Protein AF-A0A935DRJ3-F1 (afdb_monomer_lite)

Structure (mmCIF, N/CA/C/O backbone):
data_AF-A0A935DRJ3-F1
#
_entry.id   AF-A0A935DRJ3-F1
#
loop_
_atom_site.group_PDB
_atom_site.id
_atom_site.type_symbol
_atom_site.label_atom_id
_atom_site.label_alt_id
_atom_site.label_comp_id
_atom_site.label_asym_id
_atom_site.label_entity_id
_atom_site.label_seq_id
_atom_site.pdbx_PDB_ins_code
_atom_site.Cartn_x
_atom_site.Cartn_y
_atom_site.Cartn_z
_atom_site.occupancy
_atom_site.B_iso_or_equiv
_atom_site.auth_seq_id
_atom_site.auth_comp_id
_atom_site.auth_asym_id
_atom_site.auth_atom_id
_atom_site.pdbx_PDB_model_num
ATOM 1 N N . MET A 1 1 ? -1.073 20.822 -14.641 1.00 34.34 1 MET A N 1
ATOM 2 C CA . MET A 1 1 ? -0.068 20.371 -15.641 1.00 34.34 1 MET A CA 1
ATOM 3 C C . MET A 1 1 ? 1.397 20.483 -15.181 1.00 34.34 1 MET A C 1
ATOM 5 O O . MET A 1 1 ? 2.177 19.633 -15.584 1.00 34.34 1 MET A O 1
ATOM 9 N N . ARG A 1 2 ? 1.797 21.452 -14.332 1.00 23.03 2 ARG A N 1
ATOM 10 C CA . ARG A 1 2 ? 3.208 21.644 -13.909 1.00 23.03 2 ARG A CA 1
ATOM 11 C C . ARG A 1 2 ? 3.779 20.501 -13.041 1.00 23.03 2 ARG A C 1
ATOM 13 O O . ARG A 1 2 ? 4.862 20.023 -13.338 1.00 23.03 2 ARG A O 1
ATOM 20 N N . ASN A 1 3 ? 3.020 19.976 -12.072 1.00 31.20 3 ASN A N 1
ATOM 21 C CA . ASN A 1 3 ? 3.490 18.888 -11.188 1.00 31.20 3 ASN A CA 1
ATOM 22 C C . ASN A 1 3 ? 3.588 17.514 -11.880 1.00 31.20 3 ASN A C 1
ATOM 24 O O . ASN A 1 3 ? 4.381 16.674 -11.476 1.00 31.20 3 ASN A O 1
ATOM 28 N N . ARG A 1 4 ? 2.814 17.295 -12.953 1.00 39.75 4 ARG A N 1
ATOM 29 C CA . ARG A 1 4 ? 2.777 16.025 -13.695 1.00 39.75 4 ARG A CA 1
ATOM 30 C C . ARG A 1 4 ? 4.027 15.799 -14.556 1.00 39.75 4 ARG A C 1
ATOM 32 O O . ARG A 1 4 ? 4.489 14.669 -14.654 1.00 39.75 4 ARG A O 1
ATOM 39 N N . ARG A 1 5 ? 4.588 16.875 -15.129 1.00 37.44 5 ARG A N 1
ATOM 40 C CA . ARG A 1 5 ? 5.874 16.834 -15.851 1.00 37.44 5 ARG A CA 1
ATOM 41 C C . ARG A 1 5 ? 7.032 16.530 -14.893 1.00 37.44 5 ARG A C 1
ATOM 43 O O . ARG A 1 5 ? 7.800 15.623 -15.156 1.00 37.44 5 ARG A O 1
ATOM 50 N N . VAL A 1 6 ? 7.045 17.151 -13.709 1.00 40.41 6 VAL A N 1
ATOM 51 C CA . VAL A 1 6 ? 8.116 16.975 -12.706 1.00 40.41 6 VAL A CA 1
ATOM 52 C C . VAL A 1 6 ? 8.242 15.537 -12.174 1.00 40.41 6 VAL A C 1
ATOM 54 O O . VAL A 1 6 ? 9.341 15.138 -11.808 1.00 40.41 6 VAL A O 1
ATOM 57 N N . VAL A 1 7 ? 7.156 14.753 -12.116 1.00 41.28 7 VAL A N 1
ATOM 58 C CA . VAL A 1 7 ? 7.210 13.330 -11.709 1.00 41.28 7 VAL A CA 1
ATOM 59 C C . VAL A 1 7 ? 7.599 12.429 -12.885 1.00 41.28 7 VAL A C 1
ATOM 61 O O . VAL A 1 7 ? 8.478 11.587 -12.728 1.00 41.28 7 VAL A O 1
ATOM 64 N N . GLN A 1 8 ? 7.032 12.653 -14.080 1.00 48.03 8 GLN A N 1
ATOM 65 C CA . GLN A 1 8 ? 7.421 11.910 -15.288 1.00 48.03 8 GLN A CA 1
ATOM 66 C C . GLN A 1 8 ? 8.896 12.108 -15.662 1.00 48.03 8 GLN A C 1
ATOM 68 O O . GLN A 1 8 ? 9.492 11.179 -16.198 1.00 48.03 8 GLN A O 1
ATOM 73 N N . ASP A 1 9 ? 9.485 13.261 -15.332 1.00 57.72 9 ASP A N 1
ATOM 74 C CA . ASP A 1 9 ? 10.900 13.570 -15.564 1.00 57.72 9 ASP A CA 1
ATOM 75 C C . ASP A 1 9 ? 11.857 12.772 -14.644 1.00 57.72 9 ASP A C 1
ATOM 77 O O . ASP A 1 9 ? 13.031 12.617 -14.974 1.00 57.72 9 ASP A O 1
ATOM 81 N N . ARG A 1 10 ? 11.392 12.212 -13.511 1.00 66.38 10 ARG A N 1
ATOM 82 C CA . ARG A 1 10 ? 12.265 11.556 -12.504 1.00 66.38 10 ARG A CA 1
ATOM 83 C C . ARG A 1 10 ? 12.671 10.126 -12.856 1.00 66.38 10 ARG A C 1
ATOM 85 O O . ARG A 1 10 ? 13.816 9.746 -12.614 1.00 66.38 10 ARG A O 1
ATOM 92 N N . PHE A 1 11 ? 11.755 9.355 -13.446 1.00 79.50 11 PHE A N 1
ATOM 93 C CA . PHE A 1 11 ? 11.984 7.960 -13.851 1.00 79.50 11 PHE A CA 1
ATOM 94 C C . PHE A 1 11 ? 12.363 7.799 -15.328 1.00 79.50 11 PHE A C 1
ATOM 96 O O . PHE A 1 11 ? 12.378 6.690 -15.861 1.00 79.50 11 PHE A O 1
ATOM 103 N N . VAL A 1 12 ? 12.727 8.899 -16.000 1.00 83.75 12 VAL A N 1
ATOM 104 C CA . VAL A 1 12 ? 13.172 8.870 -17.401 1.00 83.75 12 VAL A CA 1
ATOM 105 C C . VAL A 1 12 ? 14.380 7.956 -17.582 1.00 83.75 12 VAL A C 1
ATOM 107 O O . VAL A 1 12 ? 14.380 7.173 -18.527 1.00 83.75 12 VAL A O 1
ATOM 110 N N . ARG A 1 13 ? 15.349 7.977 -16.655 1.00 89.56 13 ARG A N 1
ATOM 111 C CA . ARG A 1 13 ? 16.533 7.109 -16.736 1.00 89.56 13 ARG A CA 1
ATOM 112 C C . ARG A 1 13 ? 16.168 5.625 -16.704 1.00 89.56 13 ARG A C 1
ATOM 114 O O . ARG A 1 13 ? 16.704 4.869 -17.504 1.00 89.56 13 ARG A O 1
ATOM 121 N N . LEU A 1 14 ? 15.229 5.219 -15.843 1.00 91.69 14 LEU A N 1
ATOM 122 C CA . LEU A 1 14 ? 14.725 3.840 -15.801 1.00 91.69 14 LEU A CA 1
ATOM 123 C C . LEU A 1 14 ? 14.106 3.448 -17.146 1.00 91.69 14 LEU A C 1
ATOM 125 O O . LEU A 1 14 ? 14.492 2.441 -17.733 1.00 91.69 14 LEU A O 1
ATOM 129 N N . ARG A 1 15 ? 13.222 4.298 -17.681 1.00 91.69 15 ARG A N 1
ATOM 130 C CA . ARG A 1 15 ? 12.599 4.078 -18.991 1.00 91.69 15 ARG A CA 1
ATOM 131 C C . ARG A 1 15 ? 13.630 3.962 -20.114 1.00 91.69 15 ARG A C 1
ATOM 133 O O . ARG A 1 15 ? 13.472 3.131 -20.999 1.00 91.69 15 ARG A O 1
ATOM 140 N N . GLU A 1 16 ? 14.640 4.827 -20.124 1.00 93.00 16 GLU A N 1
ATOM 141 C CA . GLU A 1 16 ? 15.707 4.813 -21.128 1.00 93.00 16 GLU A CA 1
ATOM 142 C C . GLU A 1 16 ? 16.536 3.538 -21.042 1.00 93.00 16 GLU A C 1
ATOM 144 O O . GLU A 1 16 ? 16.749 2.902 -22.067 1.00 93.00 16 GLU A O 1
ATOM 149 N N . VAL A 1 17 ? 16.949 3.126 -19.840 1.00 93.94 17 VAL A N 1
ATOM 150 C CA . VAL A 1 17 ? 17.709 1.884 -19.641 1.00 93.94 17 VAL A CA 1
ATOM 151 C C . VAL A 1 17 ? 16.908 0.673 -20.109 1.00 93.94 17 VAL A C 1
ATOM 153 O O . VAL A 1 17 ? 17.413 -0.115 -20.904 1.00 93.94 17 VAL A O 1
ATOM 156 N N . GLN A 1 18 ? 15.640 0.562 -19.704 1.00 95.06 18 GLN A N 1
ATOM 157 C CA . GLN A 1 18 ? 14.780 -0.540 -20.139 1.00 95.06 18 GLN A CA 1
ATOM 158 C C . GLN A 1 18 ? 14.591 -0.564 -21.659 1.00 95.06 18 GLN A C 1
ATOM 160 O O . GLN A 1 18 ? 14.646 -1.631 -22.267 1.00 95.06 18 GLN A O 1
ATOM 165 N N . LYS A 1 19 ? 14.428 0.606 -22.291 1.00 94.94 19 LYS A N 1
ATOM 166 C CA . LYS A 1 19 ? 14.331 0.717 -23.752 1.00 94.94 19 LYS A CA 1
ATOM 167 C C . LYS A 1 19 ? 15.618 0.325 -24.465 1.00 94.94 19 LYS A C 1
ATOM 169 O O . LYS A 1 19 ? 15.545 -0.455 -25.403 1.00 94.94 19 LYS A O 1
ATOM 174 N N . MET A 1 20 ? 16.770 0.829 -24.024 1.00 95.00 20 MET A N 1
ATOM 175 C CA . MET A 1 20 ? 18.063 0.507 -24.640 1.00 95.00 20 MET A CA 1
ATOM 176 C C . MET A 1 20 ? 18.346 -0.996 -24.586 1.00 95.00 20 MET A C 1
ATOM 178 O O . MET A 1 20 ? 18.829 -1.567 -25.557 1.00 95.00 20 MET A O 1
ATOM 182 N N . ILE A 1 21 ? 18.009 -1.648 -23.473 1.00 95.69 21 ILE A N 1
ATOM 183 C CA . ILE A 1 21 ? 18.173 -3.097 -23.314 1.00 95.69 21 ILE A CA 1
ATOM 184 C C . ILE A 1 21 ? 17.190 -3.860 -24.202 1.00 95.69 21 ILE A C 1
ATOM 186 O O . ILE A 1 21 ? 17.587 -4.808 -24.874 1.00 95.69 21 ILE A O 1
ATOM 190 N N . ALA A 1 22 ? 15.935 -3.415 -24.285 1.00 95.62 22 ALA A N 1
ATOM 191 C CA . ALA A 1 22 ? 14.957 -4.000 -25.200 1.00 95.62 22 ALA A CA 1
ATOM 192 C C . ALA A 1 22 ? 15.376 -3.862 -26.677 1.00 95.62 22 ALA A C 1
ATOM 194 O O . ALA A 1 22 ? 15.235 -4.805 -27.452 1.00 95.62 22 ALA A O 1
ATOM 195 N N . GLU A 1 23 ? 15.945 -2.717 -27.070 1.00 95.88 23 GLU A N 1
ATOM 196 C CA . GLU A 1 23 ? 16.496 -2.478 -28.414 1.00 95.88 23 GLU A CA 1
ATOM 197 C C . GLU A 1 23 ? 17.677 -3.407 -28.739 1.00 95.88 23 GLU A C 1
ATOM 199 O O . GLU A 1 23 ? 17.901 -3.736 -29.903 1.00 95.88 23 GLU A O 1
ATOM 204 N N . GLN A 1 24 ? 18.392 -3.881 -27.716 1.00 94.75 24 GLN A N 1
ATOM 205 C CA . GLN A 1 24 ? 19.467 -4.871 -27.826 1.00 94.75 24 GLN A CA 1
ATOM 206 C C . GLN A 1 24 ? 18.966 -6.326 -27.745 1.00 94.75 24 GLN A C 1
ATOM 208 O O . GLN A 1 24 ? 19.773 -7.254 -27.737 1.00 94.75 24 GLN A O 1
ATOM 213 N N . GLY A 1 25 ? 17.647 -6.547 -27.719 1.00 94.44 25 GLY A N 1
ATOM 214 C CA . GLY A 1 25 ? 17.030 -7.876 -27.683 1.00 94.44 25 GLY A CA 1
ATOM 215 C C . GLY A 1 25 ? 16.665 -8.381 -26.285 1.00 94.44 25 GLY A C 1
ATOM 216 O O . GLY A 1 25 ? 16.248 -9.531 -26.153 1.00 94.44 25 GLY A O 1
ATOM 217 N N . GLY A 1 26 ? 16.797 -7.546 -25.254 1.00 95.31 26 GLY A N 1
ATOM 218 C CA . GLY A 1 26 ? 16.349 -7.863 -23.903 1.00 95.31 26 GLY A CA 1
ATOM 219 C C . GLY A 1 26 ? 14.825 -7.974 -23.770 1.00 95.31 26 GLY A C 1
ATOM 220 O O . GLY A 1 26 ? 14.060 -7.390 -24.543 1.00 95.31 26 GLY A O 1
ATOM 221 N N . LEU A 1 27 ? 14.362 -8.722 -22.766 1.00 95.62 27 LEU A N 1
ATOM 222 C CA . LEU A 1 27 ? 12.941 -8.903 -22.488 1.00 95.62 27 LEU A CA 1
ATOM 223 C C . LEU A 1 27 ? 12.374 -7.677 -21.763 1.00 95.62 27 LEU A C 1
ATOM 225 O O . LEU A 1 27 ? 12.733 -7.399 -20.618 1.00 95.62 27 LEU A O 1
ATOM 229 N N . LEU A 1 28 ? 11.444 -6.986 -22.427 1.00 96.38 28 LEU A N 1
ATOM 230 C CA . LEU A 1 28 ? 10.630 -5.918 -21.852 1.00 96.38 28 LEU A CA 1
ATOM 231 C C . LEU A 1 28 ? 9.149 -6.149 -22.184 1.00 96.38 28 LEU A C 1
ATOM 233 O O . LEU A 1 28 ? 8.675 -5.849 -23.279 1.00 96.38 28 LEU A O 1
ATOM 237 N N . ASN A 1 29 ? 8.422 -6.699 -21.219 1.00 94.25 29 ASN A N 1
ATOM 238 C CA . ASN A 1 29 ? 6.969 -6.865 -21.213 1.00 94.25 29 ASN A CA 1
ATOM 239 C C . ASN A 1 29 ? 6.371 -6.306 -19.907 1.00 94.25 29 ASN A C 1
ATOM 241 O O . ASN A 1 29 ? 7.105 -5.801 -19.061 1.00 94.25 29 ASN A O 1
ATOM 245 N N . ASP A 1 30 ? 5.057 -6.428 -19.719 1.00 91.06 30 ASP A N 1
ATOM 246 C CA . ASP A 1 30 ? 4.358 -5.860 -18.557 1.00 91.06 30 ASP A CA 1
ATOM 247 C C . ASP A 1 30 ? 4.863 -6.368 -17.196 1.00 91.06 30 ASP A C 1
ATOM 249 O O . ASP A 1 30 ? 4.816 -5.614 -16.225 1.00 91.06 30 ASP A O 1
ATOM 253 N N . ASP A 1 31 ? 5.373 -7.602 -17.127 1.00 93.69 31 ASP A N 1
ATOM 254 C CA . ASP A 1 31 ? 5.875 -8.217 -15.889 1.00 93.69 31 ASP A CA 1
ATOM 255 C C . ASP A 1 31 ? 7.291 -7.747 -15.535 1.00 93.69 31 ASP A C 1
ATOM 257 O O . ASP A 1 31 ? 7.729 -7.876 -14.389 1.00 93.69 31 ASP A O 1
ATOM 261 N N . THR A 1 32 ? 8.004 -7.196 -16.518 1.00 96.38 32 THR A N 1
ATOM 262 C CA . THR A 1 32 ? 9.376 -6.679 -16.397 1.00 96.38 32 THR A CA 1
ATOM 263 C C . THR A 1 32 ? 9.458 -5.155 -16.571 1.00 96.38 32 THR A C 1
ATOM 265 O O . THR A 1 32 ? 10.517 -4.558 -16.409 1.00 96.38 32 THR A O 1
ATOM 268 N N . ASP A 1 33 ? 8.361 -4.473 -16.910 1.00 96.31 33 ASP A N 1
ATOM 269 C CA . ASP A 1 33 ? 8.358 -3.026 -17.138 1.00 96.31 33 ASP A CA 1
ATOM 270 C C . ASP A 1 33 ? 8.185 -2.258 -15.814 1.00 96.31 33 ASP A C 1
ATOM 272 O O . ASP A 1 33 ? 7.102 -1.791 -15.454 1.00 96.31 33 ASP A O 1
ATOM 276 N N . ALA A 1 34 ? 9.285 -2.131 -15.065 1.00 94.00 34 ALA A N 1
ATOM 277 C CA . ALA A 1 34 ? 9.334 -1.388 -13.807 1.00 94.00 34 ALA A CA 1
ATOM 278 C C . ALA A 1 34 ? 8.946 0.096 -13.947 1.00 94.00 34 ALA A C 1
ATOM 280 O O . ALA A 1 34 ? 8.339 0.650 -13.029 1.00 94.00 34 ALA A O 1
ATOM 281 N N . TYR A 1 35 ? 9.233 0.745 -15.083 1.00 92.00 35 TYR A N 1
ATOM 282 C CA . TYR A 1 35 ? 8.760 2.107 -15.345 1.00 92.00 35 TYR A CA 1
ATOM 283 C C . TYR A 1 35 ? 7.232 2.161 -15.449 1.00 92.00 35 TYR A C 1
ATOM 285 O O . TYR A 1 35 ? 6.596 3.044 -14.873 1.00 92.00 35 TYR A O 1
ATOM 293 N N . LEU A 1 36 ? 6.621 1.206 -16.153 1.00 90.69 36 LEU A N 1
ATOM 294 C CA . LEU A 1 36 ? 5.168 1.094 -16.243 1.00 90.69 36 LEU A CA 1
ATOM 295 C C . LEU A 1 36 ? 4.532 0.728 -14.895 1.00 90.69 36 LEU A C 1
ATOM 297 O O . LEU A 1 36 ? 3.417 1.173 -14.609 1.00 90.69 36 LEU A O 1
ATOM 301 N N . ALA A 1 37 ? 5.200 -0.074 -14.063 1.00 90.50 37 ALA A N 1
ATOM 302 C CA . ALA A 1 37 ? 4.771 -0.328 -12.688 1.00 90.50 37 ALA A CA 1
ATOM 303 C C . ALA A 1 37 ? 4.783 0.967 -11.854 1.00 90.50 37 ALA A C 1
ATOM 305 O O . ALA A 1 37 ? 3.762 1.315 -11.255 1.00 90.50 37 ALA A O 1
ATOM 306 N N . GLU A 1 38 ? 5.875 1.736 -11.904 1.00 86.44 38 GLU A N 1
ATOM 307 C CA . GLU A 1 38 ? 6.002 3.020 -11.203 1.00 86.44 38 GLU A CA 1
ATOM 308 C C . GLU A 1 38 ? 4.936 4.026 -11.656 1.00 86.44 38 GLU A C 1
ATOM 310 O O . GLU A 1 38 ? 4.189 4.532 -10.816 1.00 86.44 38 GLU A O 1
ATOM 315 N N . GLU A 1 39 ? 4.761 4.229 -12.970 1.00 83.25 39 GLU A N 1
ATOM 316 C CA . GLU A 1 39 ? 3.793 5.195 -13.513 1.00 83.25 39 GLU A CA 1
ATOM 317 C C . GLU A 1 39 ? 2.362 4.888 -13.038 1.00 83.25 39 GLU A C 1
ATOM 319 O O . GLU A 1 39 ? 1.533 5.796 -12.872 1.00 83.25 39 GLU A O 1
ATOM 324 N N . ARG A 1 40 ? 2.039 3.604 -12.837 1.00 85.06 40 ARG A N 1
ATOM 325 C CA . ARG A 1 40 ? 0.717 3.135 -12.397 1.00 85.06 40 ARG A CA 1
ATOM 326 C C . ARG A 1 40 ? 0.538 3.173 -10.885 1.00 85.06 40 ARG A C 1
ATOM 328 O O . ARG A 1 40 ? -0.588 3.443 -10.464 1.00 85.06 40 ARG A O 1
ATOM 335 N N . SER A 1 41 ? 1.604 2.984 -10.109 1.00 80.12 41 SER A N 1
ATOM 336 C CA . SER A 1 41 ? 1.571 2.846 -8.645 1.00 80.12 41 SER A CA 1
ATOM 337 C C . SER A 1 41 ? 0.708 3.908 -7.957 1.00 80.12 41 SER A C 1
ATOM 339 O O . SER A 1 41 ? -0.187 3.578 -7.197 1.00 80.12 41 SER A O 1
ATOM 341 N N . HIS A 1 42 ? 0.842 5.190 -8.307 1.00 76.00 42 HIS A N 1
ATOM 342 C CA . HIS A 1 42 ? 0.053 6.262 -7.678 1.00 76.00 42 HIS A CA 1
ATOM 343 C C . HIS A 1 42 ? -1.456 6.136 -7.888 1.00 76.00 42 HIS A C 1
ATOM 345 O O . HIS A 1 42 ? -2.241 6.474 -7.006 1.00 76.00 42 HIS A O 1
ATOM 351 N N . GLY A 1 43 ? -1.868 5.674 -9.071 1.00 74.00 43 GLY A N 1
ATOM 352 C CA . GLY A 1 43 ? -3.283 5.439 -9.346 1.00 74.00 43 GLY A CA 1
ATOM 353 C C . GLY A 1 43 ? -3.789 4.190 -8.633 1.00 74.00 43 GLY A C 1
ATOM 354 O O . GLY A 1 43 ? -4.927 4.185 -8.177 1.00 74.00 43 GLY A O 1
ATOM 355 N N . ARG A 1 44 ? -2.940 3.160 -8.511 1.00 82.06 44 ARG A N 1
ATOM 356 C CA . ARG A 1 44 ? -3.252 1.930 -7.775 1.00 82.06 44 ARG A CA 1
ATOM 357 C C . ARG A 1 44 ? -3.393 2.192 -6.277 1.00 82.06 44 ARG A C 1
ATOM 359 O O . ARG A 1 44 ? -4.399 1.796 -5.707 1.00 82.06 44 ARG A O 1
ATOM 366 N N . VAL A 1 45 ? -2.468 2.956 -5.685 1.00 77.50 45 VAL A N 1
ATOM 367 C CA . VAL A 1 45 ? -2.572 3.454 -4.303 1.00 77.50 45 VAL A CA 1
ATOM 368 C C . VAL A 1 45 ? -3.898 4.182 -4.116 1.00 77.50 45 VAL A C 1
ATOM 370 O O . VAL A 1 45 ? -4.672 3.813 -3.243 1.00 77.50 45 VAL A O 1
ATOM 373 N N . GLY A 1 46 ? -4.194 5.183 -4.955 1.00 74.00 46 GLY A N 1
ATOM 374 C CA . GLY A 1 46 ? -5.441 5.945 -4.842 1.00 74.00 46 GLY A CA 1
ATOM 375 C C . GLY A 1 46 ? -6.682 5.053 -4.910 1.00 74.00 46 GLY A C 1
ATOM 376 O O . GLY A 1 46 ? -7.578 5.185 -4.085 1.00 74.00 46 GLY A O 1
ATOM 377 N N . PHE A 1 47 ? -6.704 4.094 -5.838 1.00 80.38 47 PHE A N 1
ATOM 378 C CA . PHE A 1 47 ? -7.797 3.134 -5.947 1.00 80.38 47 PHE A CA 1
ATOM 379 C C . PHE A 1 47 ? -7.935 2.241 -4.707 1.00 80.38 47 PHE A C 1
ATOM 381 O O . PHE A 1 47 ? -9.037 2.128 -4.181 1.00 80.38 47 PHE A O 1
ATOM 388 N N . ALA A 1 48 ? -6.841 1.669 -4.203 1.00 82.06 48 ALA A N 1
ATOM 389 C CA . ALA A 1 48 ? -6.860 0.827 -3.008 1.00 82.06 48 ALA A CA 1
ATOM 390 C C . ALA A 1 48 ? -7.326 1.597 -1.758 1.00 82.06 48 ALA A C 1
ATOM 392 O O . ALA A 1 48 ? -8.039 1.045 -0.918 1.00 82.06 48 ALA A O 1
ATOM 393 N N . ILE A 1 49 ? -6.972 2.883 -1.647 1.00 77.25 49 ILE A N 1
ATOM 394 C CA . ILE A 1 49 ? -7.471 3.768 -0.586 1.00 77.25 49 ILE A CA 1
ATOM 395 C C . ILE A 1 49 ? -8.966 4.053 -0.746 1.00 77.25 49 ILE A C 1
ATOM 397 O O . ILE A 1 49 ? -9.698 4.023 0.242 1.00 77.25 49 ILE A O 1
ATOM 401 N N . ASP A 1 50 ? -9.444 4.312 -1.962 1.00 74.00 50 ASP A N 1
ATOM 402 C CA . ASP A 1 50 ? -10.875 4.511 -2.205 1.00 74.00 50 ASP A CA 1
ATOM 403 C C . ASP A 1 50 ? -11.677 3.248 -1.857 1.00 74.00 50 ASP A C 1
ATOM 405 O O . ASP A 1 50 ? -12.697 3.333 -1.176 1.00 74.00 50 ASP A O 1
ATOM 409 N N . GLU A 1 51 ? -11.197 2.067 -2.259 1.00 82.06 51 GLU A N 1
ATOM 410 C CA . GLU A 1 51 ? -11.829 0.793 -1.900 1.00 82.06 51 GLU A CA 1
ATOM 411 C C . GLU A 1 51 ? -11.838 0.571 -0.389 1.00 82.06 51 GLU A C 1
ATOM 413 O O . GLU A 1 51 ? -12.846 0.137 0.169 1.00 82.06 51 GLU A O 1
ATOM 418 N N . PHE A 1 52 ? -10.743 0.909 0.292 1.00 80.50 52 PHE A N 1
ATOM 419 C CA . PHE A 1 52 ? -10.673 0.854 1.745 1.00 80.50 52 PHE A CA 1
ATOM 420 C C . PHE A 1 52 ? -11.724 1.755 2.403 1.00 80.50 52 PHE A C 1
ATOM 422 O O . PHE A 1 52 ? -12.460 1.310 3.289 1.00 80.50 52 PHE A O 1
ATOM 429 N N . LYS A 1 53 ? -11.854 2.998 1.929 1.00 74.81 53 LYS A N 1
ATOM 430 C CA . LYS A 1 53 ? -12.869 3.938 2.417 1.00 74.81 53 LYS A CA 1
ATOM 431 C C . LYS A 1 53 ? -14.280 3.401 2.202 1.00 74.81 53 LYS A C 1
ATOM 433 O O . LYS A 1 53 ? -15.101 3.439 3.117 1.00 74.81 53 LYS A O 1
ATOM 438 N N . ASP A 1 54 ? -14.546 2.890 1.007 1.00 74.75 54 ASP A N 1
ATOM 439 C CA . ASP A 1 54 ? -15.866 2.429 0.597 1.00 74.75 54 ASP A CA 1
ATOM 440 C C . ASP A 1 54 ? -16.306 1.157 1.325 1.00 74.75 54 ASP A C 1
ATOM 442 O O . ASP A 1 54 ? -17.482 1.026 1.676 1.00 74.75 54 ASP A O 1
ATOM 446 N N . LYS A 1 55 ? -15.368 0.227 1.526 1.00 82.69 55 LYS A N 1
ATOM 447 C CA . LYS A 1 55 ? -15.613 -1.091 2.115 1.00 82.69 55 LYS A CA 1
ATOM 448 C C . LYS A 1 55 ? -15.615 -1.064 3.639 1.00 82.69 55 LYS A C 1
ATOM 450 O O . LYS A 1 55 ? -16.414 -1.774 4.241 1.00 82.69 55 LYS A O 1
ATOM 455 N N . TRP A 1 56 ? -14.728 -0.282 4.250 1.00 81.19 56 TRP A N 1
ATOM 456 C CA . TRP A 1 56 ? -14.500 -0.322 5.694 1.00 81.19 56 TRP A CA 1
ATOM 457 C C . TRP A 1 56 ? -14.926 0.968 6.380 1.00 81.19 56 TRP A C 1
ATOM 459 O O . TRP A 1 56 ? -15.764 0.931 7.277 1.00 81.19 56 TRP A O 1
ATOM 469 N N . MET A 1 57 ? -14.402 2.116 5.940 1.00 74.81 57 MET A N 1
ATOM 470 C CA . MET A 1 57 ? -14.577 3.365 6.687 1.00 74.81 57 MET A CA 1
ATOM 471 C C . MET A 1 57 ? -16.005 3.889 6.657 1.00 74.81 57 MET A C 1
ATOM 473 O O . MET A 1 57 ? -16.554 4.175 7.715 1.00 74.81 57 MET A O 1
ATOM 477 N N . ARG A 1 58 ? -16.624 4.000 5.476 1.00 74.50 58 ARG A N 1
ATOM 478 C CA . ARG A 1 58 ? -17.987 4.534 5.360 1.00 74.50 58 ARG A CA 1
ATOM 479 C C . ARG A 1 58 ? -18.996 3.691 6.156 1.00 74.50 58 ARG A C 1
ATOM 481 O O . ARG A 1 58 ? -19.670 4.279 7.003 1.00 74.50 58 ARG A O 1
ATOM 488 N N . PRO A 1 59 ? -19.068 2.352 5.994 1.00 78.88 59 PRO A N 1
ATOM 489 C CA . PRO A 1 59 ? -19.968 1.525 6.800 1.00 78.88 59 PRO A CA 1
ATOM 490 C C . PRO A 1 59 ? -19.696 1.632 8.304 1.00 78.88 59 PRO A C 1
ATOM 492 O O . PRO A 1 59 ? -20.638 1.740 9.087 1.00 78.88 59 PRO A O 1
ATOM 495 N N . PHE A 1 60 ? -18.421 1.659 8.708 1.00 78.25 60 PHE A N 1
ATOM 496 C CA . PHE A 1 60 ? -18.028 1.832 10.105 1.00 78.25 60 PHE A CA 1
ATOM 497 C C . PHE A 1 60 ? -18.531 3.165 10.676 1.00 78.25 60 PHE A C 1
ATOM 499 O O . PHE A 1 60 ? -19.181 3.183 11.721 1.00 78.25 60 PHE A O 1
ATOM 506 N N . THR A 1 61 ? -18.305 4.280 9.970 1.00 71.00 61 THR A N 1
ATOM 507 C CA . THR A 1 61 ? -18.752 5.611 10.412 1.00 71.00 61 THR A CA 1
ATOM 508 C C . THR A 1 61 ? -20.269 5.757 10.421 1.00 71.00 61 THR A C 1
ATOM 510 O O . THR A 1 61 ? -20.823 6.345 11.347 1.00 71.00 61 THR A O 1
ATOM 513 N N . GLU A 1 62 ? -20.962 5.198 9.424 1.00 75.00 62 GLU A N 1
ATOM 514 C CA . GLU A 1 62 ? -22.426 5.210 9.357 1.00 75.00 62 GLU A CA 1
ATOM 515 C C . GLU A 1 62 ? -23.029 4.416 10.517 1.00 75.00 62 GLU A C 1
ATOM 517 O O . GLU A 1 62 ? -23.973 4.876 11.163 1.00 75.00 62 GLU A O 1
ATOM 522 N N . LYS A 1 63 ? -22.450 3.249 10.822 1.00 77.44 63 LYS A N 1
ATOM 523 C CA . LYS A 1 63 ? -22.841 2.423 11.963 1.00 77.44 63 LYS A CA 1
ATOM 524 C C . LYS A 1 63 ? -22.602 3.158 13.277 1.00 77.44 63 LYS A C 1
ATOM 526 O O . LYS A 1 63 ? -23.556 3.294 14.035 1.00 77.44 63 LYS A O 1
ATOM 531 N N . ALA A 1 64 ? -21.397 3.687 13.511 1.00 71.94 64 ALA A N 1
ATOM 532 C CA . ALA A 1 64 ? -21.043 4.423 14.730 1.00 71.94 64 ALA A CA 1
ATOM 533 C C . ALA A 1 64 ? -21.976 5.618 14.982 1.00 71.94 64 ALA A C 1
ATOM 535 O O . ALA A 1 64 ? -22.517 5.761 16.079 1.00 71.94 64 ALA A O 1
ATOM 536 N N . ALA A 1 65 ? -22.246 6.418 13.944 1.00 70.50 65 ALA A N 1
ATOM 537 C CA . ALA A 1 65 ? -23.168 7.547 14.029 1.00 70.50 65 ALA A CA 1
ATOM 538 C C . ALA A 1 65 ? -24.611 7.107 14.316 1.00 70.50 65 ALA A C 1
ATOM 540 O O . ALA A 1 65 ? -25.296 7.727 15.127 1.00 70.50 65 ALA A O 1
ATOM 541 N N . LYS A 1 66 ? -25.076 6.022 13.684 1.00 73.06 66 LYS A N 1
ATOM 542 C CA . LYS A 1 66 ? -26.428 5.485 13.893 1.00 73.06 66 LYS A CA 1
ATOM 543 C C . LYS A 1 66 ? -26.645 4.989 15.323 1.00 73.06 66 LYS A C 1
ATOM 545 O O . LYS A 1 66 ? -27.741 5.161 15.851 1.00 73.06 66 LYS A O 1
ATOM 550 N N . VAL A 1 67 ? -25.637 4.358 15.926 1.00 74.62 67 VAL A N 1
ATOM 551 C CA . VAL A 1 67 ? -25.727 3.821 17.296 1.00 74.62 67 VAL A CA 1
ATOM 552 C C . VAL A 1 67 ? -25.361 4.850 18.371 1.00 74.62 67 VAL A C 1
ATOM 554 O O . VAL A 1 67 ? -25.568 4.592 19.553 1.00 74.62 67 VAL A O 1
ATOM 557 N N . GLY A 1 68 ? -24.839 6.016 17.975 1.00 69.06 68 GLY A N 1
ATOM 558 C CA . GLY A 1 68 ? -24.469 7.100 18.887 1.00 69.06 68 GLY A CA 1
ATOM 559 C C . GLY A 1 68 ? -23.271 6.778 19.783 1.00 69.06 68 GLY A C 1
ATOM 560 O O . GLY A 1 68 ? -23.205 7.286 20.898 1.00 69.06 68 GLY A O 1
ATOM 561 N N . VAL A 1 69 ? -22.357 5.915 19.328 1.00 65.94 69 VAL A N 1
ATOM 562 C CA . VAL A 1 69 ? -21.147 5.545 20.080 1.00 65.94 69 VAL A CA 1
ATOM 563 C C . VAL A 1 69 ? -20.053 6.579 19.830 1.00 65.94 69 VAL A C 1
ATOM 565 O O . VAL A 1 69 ? -19.720 6.867 18.679 1.00 65.94 69 VAL A O 1
ATOM 568 N N . ASP A 1 70 ? -19.482 7.108 20.911 1.00 71.06 70 ASP A N 1
ATOM 569 C CA . ASP A 1 70 ? -18.323 7.993 20.851 1.00 71.06 70 ASP A CA 1
ATOM 570 C C . ASP A 1 70 ? -17.061 7.197 20.455 1.00 71.06 70 ASP A C 1
ATOM 572 O O . ASP A 1 70 ? -16.814 6.081 20.925 1.00 71.06 70 ASP A O 1
ATOM 576 N N . LEU A 1 71 ? -16.259 7.755 19.551 1.00 69.38 71 LEU A N 1
ATOM 577 C CA . LEU A 1 71 ? -15.067 7.103 19.007 1.00 69.38 71 LEU A CA 1
ATOM 578 C C . LEU A 1 71 ? -13.930 6.999 20.028 1.00 69.38 71 LEU A C 1
ATOM 580 O O . LEU A 1 71 ? -13.141 6.050 19.965 1.00 69.38 71 LEU A O 1
ATOM 584 N N . ASP A 1 72 ? -13.865 7.920 20.988 1.00 70.12 72 ASP A N 1
ATOM 585 C CA . ASP A 1 72 ? -12.933 7.850 22.109 1.00 70.12 72 ASP A CA 1
ATOM 586 C C . ASP A 1 72 ? -13.351 6.734 23.073 1.00 70.12 72 ASP A C 1
ATOM 588 O O . ASP A 1 72 ? -12.503 5.985 23.568 1.00 70.12 72 ASP A O 1
ATOM 592 N N . GLU A 1 73 ? -14.659 6.541 23.284 1.00 71.62 73 GLU A N 1
ATOM 593 C CA . GLU A 1 73 ? -15.178 5.414 24.067 1.00 71.62 73 GLU A CA 1
ATOM 594 C C . GLU A 1 73 ? -14.891 4.069 23.385 1.00 71.62 73 GLU A C 1
ATOM 596 O O . GLU A 1 73 ? -14.410 3.134 24.035 1.00 71.62 73 GLU A O 1
ATOM 601 N N . LEU A 1 74 ? -15.099 3.975 22.069 1.00 79.94 74 LEU A N 1
ATOM 602 C CA . LEU A 1 74 ? -14.740 2.787 21.295 1.00 79.94 74 LEU A CA 1
ATOM 603 C C . LEU A 1 74 ? -13.229 2.511 21.340 1.00 79.94 74 LEU A C 1
ATOM 605 O O . LEU A 1 74 ? -12.817 1.366 21.542 1.00 79.94 74 LEU A O 1
ATOM 609 N N . SER A 1 75 ? -12.401 3.549 21.199 1.00 80.25 75 SER A N 1
ATOM 610 C CA . SER A 1 75 ? -10.941 3.442 21.302 1.00 80.25 75 SER A CA 1
ATOM 611 C C . SER A 1 75 ? -10.508 2.939 22.678 1.00 80.25 75 SER A C 1
ATOM 613 O O . SER A 1 75 ? -9.638 2.071 22.778 1.00 80.25 75 SER A O 1
ATOM 615 N N . LEU A 1 76 ? -11.139 3.432 23.747 1.00 82.69 76 LEU A N 1
ATOM 616 C CA . LEU A 1 76 ? -10.877 2.989 25.114 1.00 82.69 76 LEU A CA 1
ATOM 617 C C . LEU A 1 76 ? -11.249 1.514 25.316 1.00 82.69 76 LEU A C 1
ATOM 619 O O . LEU A 1 76 ? -10.471 0.766 25.914 1.00 82.69 76 LEU A O 1
ATOM 623 N N . TYR A 1 77 ? -12.405 1.087 24.800 1.00 89.19 77 TYR A N 1
ATOM 624 C CA . TYR A 1 77 ? -12.828 -0.313 24.849 1.00 89.19 77 TYR A CA 1
ATOM 625 C C . TYR A 1 77 ? -11.856 -1.225 24.086 1.00 89.19 77 TYR A C 1
ATOM 627 O O . TYR A 1 77 ? -11.393 -2.227 24.633 1.00 89.19 77 TYR A O 1
ATOM 635 N N . ALA A 1 78 ? -11.489 -0.852 22.858 1.00 91.25 78 ALA A N 1
ATOM 636 C CA . ALA A 1 78 ? -10.578 -1.623 22.017 1.00 91.25 78 ALA A CA 1
ATOM 637 C C . ALA A 1 78 ? -9.171 -1.737 22.623 1.00 91.25 78 ALA A C 1
ATOM 639 O O . ALA A 1 78 ? -8.569 -2.812 22.634 1.00 91.25 78 ALA A O 1
ATOM 640 N N . TYR A 1 79 ? -8.662 -0.651 23.211 1.00 89.88 79 TYR A N 1
ATOM 641 C CA . TYR A 1 79 ? -7.419 -0.693 23.976 1.00 89.88 79 TYR A CA 1
ATOM 642 C C . TYR A 1 79 ? -7.551 -1.677 25.145 1.00 89.88 79 TYR A C 1
ATOM 644 O O . TYR A 1 79 ? -6.734 -2.590 25.268 1.00 89.88 79 TYR A O 1
ATOM 652 N N . ALA A 1 80 ? -8.587 -1.556 25.977 1.00 91.56 80 ALA A N 1
ATOM 653 C CA . ALA A 1 80 ? -8.765 -2.447 27.120 1.00 91.56 80 ALA A CA 1
ATOM 654 C C . ALA A 1 80 ? -8.805 -3.931 26.709 1.00 91.56 80 ALA A C 1
ATOM 656 O O . ALA A 1 80 ? -8.173 -4.759 27.368 1.00 91.56 80 ALA A O 1
ATOM 657 N N . LYS A 1 81 ? -9.453 -4.262 25.583 1.00 97.31 81 LYS A N 1
ATOM 658 C CA . LYS A 1 81 ? -9.486 -5.624 25.024 1.00 97.31 81 LYS A CA 1
ATOM 659 C C . LYS A 1 81 ? -8.097 -6.164 24.667 1.00 97.31 81 LYS A C 1
ATOM 661 O O . LYS A 1 81 ? -7.806 -7.309 25.001 1.00 97.31 81 LYS A O 1
ATOM 666 N N . HIS A 1 82 ? -7.222 -5.340 24.091 1.00 96.88 82 HIS A N 1
ATOM 667 C CA . HIS A 1 82 ? -5.843 -5.731 23.770 1.00 96.88 82 HIS A CA 1
ATOM 668 C C . HIS A 1 82 ? -4.882 -5.684 24.980 1.00 96.88 82 HIS A C 1
ATOM 670 O O . HIS A 1 82 ? -3.834 -6.338 24.999 1.00 96.88 82 HIS A O 1
ATOM 676 N N . ALA A 1 83 ? -5.185 -4.875 26.000 1.00 95.38 83 ALA A N 1
ATOM 677 C CA . ALA A 1 83 ? -4.237 -4.526 27.057 1.00 95.38 83 ALA A CA 1
ATOM 678 C C . ALA A 1 83 ? -3.739 -5.739 27.856 1.00 95.38 83 ALA A C 1
ATOM 680 O O . ALA A 1 83 ? -2.538 -5.843 28.112 1.00 95.38 83 ALA A O 1
ATOM 681 N N . GLU A 1 84 ? -4.627 -6.665 28.227 1.00 97.06 84 GLU A N 1
ATOM 682 C CA . GLU A 1 84 ? -4.277 -7.828 29.052 1.00 97.06 84 GLU A CA 1
ATOM 683 C C . GLU A 1 84 ? -3.350 -8.810 28.319 1.00 97.06 84 GLU A C 1
ATOM 685 O O . GLU A 1 84 ? -2.309 -9.207 28.848 1.00 97.06 84 GLU A O 1
ATOM 690 N N . GLU A 1 85 ? -3.668 -9.185 27.078 1.00 96.75 85 GLU A N 1
ATOM 691 C CA . GLU A 1 85 ? -2.794 -10.055 26.279 1.00 96.75 85 GLU A CA 1
ATOM 692 C C . GLU A 1 85 ? -1.438 -9.404 25.998 1.00 96.75 85 GLU A C 1
ATOM 694 O O . GLU A 1 85 ? -0.395 -10.063 26.076 1.00 96.75 85 GLU A O 1
ATOM 699 N N . ARG A 1 86 ? -1.425 -8.084 25.787 1.00 96.44 86 ARG A N 1
ATOM 700 C CA . ARG A 1 86 ? -0.191 -7.326 25.635 1.00 96.44 86 ARG A CA 1
ATOM 701 C C . ARG A 1 86 ? 0.623 -7.297 26.927 1.00 96.44 86 ARG A C 1
ATOM 703 O O . ARG A 1 86 ? 1.839 -7.466 26.868 1.00 96.44 86 ARG A O 1
ATOM 710 N N . ASN A 1 87 ? -0.012 -7.121 28.085 1.00 97.38 87 ASN A N 1
ATOM 711 C CA . ASN A 1 87 ? 0.655 -7.167 29.388 1.00 97.38 87 ASN A CA 1
ATOM 712 C C . ASN A 1 87 ? 1.308 -8.532 29.625 1.00 97.38 87 ASN A C 1
ATOM 714 O O . ASN A 1 87 ? 2.488 -8.576 29.968 1.00 97.38 87 ASN A O 1
ATOM 718 N N . ARG A 1 88 ? 0.583 -9.629 29.358 1.00 97.00 88 ARG A N 1
ATOM 719 C CA . ARG A 1 88 ? 1.108 -11.001 29.469 1.00 97.00 88 ARG A CA 1
ATOM 720 C C . ARG A 1 88 ? 2.335 -11.216 28.584 1.00 97.00 88 ARG A C 1
ATOM 722 O O . ARG A 1 88 ? 3.351 -11.720 29.061 1.00 97.00 88 ARG A O 1
ATOM 729 N N . HIS A 1 89 ? 2.275 -10.783 27.322 1.00 95.62 89 HIS A N 1
ATOM 730 C CA . HIS A 1 89 ? 3.422 -10.881 26.421 1.00 95.62 89 HIS A CA 1
ATOM 731 C C . HIS A 1 89 ? 4.626 -10.083 26.940 1.00 95.62 89 HIS A C 1
ATOM 733 O O . HIS A 1 89 ? 5.726 -10.625 27.032 1.00 95.62 89 HIS A O 1
ATOM 739 N N . ILE A 1 90 ? 4.434 -8.818 27.329 1.00 96.44 90 ILE A N 1
ATOM 740 C CA . ILE A 1 90 ? 5.535 -7.976 27.817 1.00 96.44 90 ILE A CA 1
ATOM 741 C C . ILE A 1 90 ? 6.154 -8.533 29.101 1.00 96.44 90 ILE A C 1
ATOM 743 O O . ILE A 1 90 ? 7.379 -8.581 29.193 1.00 96.44 90 ILE A O 1
ATOM 747 N N . ALA A 1 91 ? 5.345 -9.014 30.045 1.00 97.19 91 ALA A N 1
ATOM 748 C CA . ALA A 1 91 ? 5.840 -9.630 31.272 1.00 97.19 91 ALA A CA 1
ATOM 749 C C . ALA A 1 91 ? 6.745 -10.843 30.987 1.00 97.19 91 ALA A C 1
ATOM 751 O O . ALA A 1 91 ? 7.747 -11.034 31.673 1.00 97.19 91 ALA A O 1
ATOM 752 N N . SER A 1 92 ? 6.446 -11.619 29.934 1.00 96.25 92 SER A N 1
ATOM 753 C CA . SER A 1 92 ? 7.254 -12.786 29.540 1.00 96.25 92 SER A CA 1
ATOM 754 C C . SER A 1 92 ? 8.645 -12.438 28.992 1.00 96.25 92 SER A C 1
ATOM 756 O O . SER A 1 92 ? 9.550 -13.266 29.051 1.00 96.25 92 SER A O 1
ATOM 758 N N . ILE A 1 93 ? 8.838 -11.219 28.475 1.00 95.06 93 ILE A N 1
ATOM 759 C CA . ILE A 1 93 ? 10.100 -10.783 27.851 1.00 95.06 93 ILE A CA 1
ATOM 760 C C . ILE A 1 93 ? 10.817 -9.682 28.643 1.00 95.06 93 ILE A C 1
ATOM 762 O O . ILE A 1 93 ? 11.970 -9.371 28.350 1.00 95.06 93 ILE A O 1
ATOM 766 N N . ASN A 1 94 ? 10.143 -9.065 29.617 1.00 93.44 94 ASN A N 1
ATOM 767 C CA . ASN A 1 94 ? 10.656 -7.949 30.401 1.00 93.44 94 ASN A CA 1
ATOM 768 C C . ASN A 1 94 ? 10.217 -8.062 31.876 1.00 93.44 94 ASN A C 1
ATOM 770 O O . ASN A 1 94 ? 9.157 -7.550 32.248 1.00 93.44 94 ASN A O 1
ATOM 774 N N . PRO A 1 95 ? 11.063 -8.645 32.748 1.00 92.19 95 PRO A N 1
ATOM 775 C CA . PRO A 1 95 ? 10.772 -8.780 34.177 1.00 92.19 95 PRO A CA 1
ATOM 776 C C . PRO A 1 95 ? 10.542 -7.448 34.915 1.00 92.19 95 PRO A C 1
ATOM 778 O O . PRO A 1 95 ? 9.930 -7.433 35.979 1.00 92.19 95 PRO A O 1
ATOM 781 N N . GLY A 1 96 ? 11.005 -6.315 34.365 1.00 93.25 96 GLY A N 1
ATOM 782 C CA . GLY A 1 96 ? 10.792 -4.976 34.933 1.00 93.25 96 GLY A CA 1
ATOM 783 C C . GLY A 1 96 ? 9.393 -4.392 34.685 1.00 93.25 96 GLY A C 1
ATOM 784 O O . GLY A 1 96 ? 9.069 -3.316 35.201 1.00 93.25 96 GLY A O 1
ATOM 785 N N . LEU A 1 97 ? 8.567 -5.078 33.889 1.00 92.94 97 LEU A N 1
ATOM 786 C CA . LEU A 1 97 ? 7.170 -4.749 33.607 1.00 92.94 97 LEU A CA 1
ATOM 787 C C . LEU A 1 97 ? 6.290 -6.002 33.787 1.00 92.94 97 LEU A C 1
ATOM 789 O O . LEU A 1 97 ? 5.737 -6.499 32.807 1.00 92.94 97 LEU A O 1
ATOM 793 N N . PRO A 1 98 ? 6.126 -6.506 35.027 1.00 94.56 98 PRO A N 1
ATOM 794 C CA . PRO A 1 98 ? 5.333 -7.711 35.289 1.00 94.56 98 PRO A CA 1
ATOM 795 C C . PRO A 1 98 ? 3.835 -7.523 34.996 1.00 94.56 98 PRO A C 1
ATOM 797 O O . PRO A 1 98 ? 3.121 -8.496 34.792 1.00 94.56 98 PRO A O 1
ATOM 800 N N . ASP A 1 99 ? 3.360 -6.274 34.964 1.00 96.75 99 ASP A N 1
ATOM 801 C CA . ASP A 1 99 ? 2.029 -5.897 34.490 1.00 96.75 99 ASP A CA 1
ATOM 802 C C . ASP A 1 99 ? 2.033 -4.438 34.003 1.00 96.75 99 ASP A C 1
ATOM 804 O O . ASP A 1 99 ? 2.856 -3.620 34.437 1.00 96.75 99 ASP A O 1
ATOM 808 N N . GLY A 1 100 ? 1.075 -4.075 33.152 1.00 92.56 100 GLY A N 1
ATOM 809 C CA . GLY A 1 100 ? 0.938 -2.732 32.588 1.00 92.56 100 GLY A CA 1
ATOM 810 C C . GLY A 1 100 ? 1.901 -2.431 31.443 1.00 92.56 100 GLY A C 1
ATOM 811 O O . GLY A 1 100 ? 2.079 -1.268 31.097 1.00 92.56 100 GLY A O 1
ATOM 812 N N . GLY A 1 101 ? 2.525 -3.453 30.850 1.00 93.31 101 GLY A N 1
ATOM 813 C CA . GLY A 1 101 ? 3.402 -3.315 29.685 1.00 93.31 101 GLY A CA 1
ATOM 814 C C . GLY A 1 101 ? 2.713 -2.764 28.429 1.00 93.31 101 GLY A C 1
ATOM 815 O O . GLY A 1 101 ? 3.389 -2.327 27.500 1.00 93.31 101 GLY A O 1
ATOM 816 N N . SER A 1 102 ? 1.383 -2.749 28.395 1.00 92.12 102 SER A N 1
ATOM 817 C CA . SER A 1 102 ? 0.573 -2.091 27.372 1.00 92.12 102 SER A CA 1
ATOM 818 C C . SER A 1 102 ? 0.411 -0.585 27.597 1.00 92.12 102 SER A C 1
ATOM 820 O O . SER A 1 102 ? -0.033 0.096 26.680 1.00 92.12 102 SER A O 1
ATOM 822 N N . GLY A 1 103 ? 0.751 -0.056 28.780 1.00 88.81 103 GLY A N 1
ATOM 823 C CA . GLY A 1 103 ? 0.385 1.293 29.232 1.00 88.81 103 GLY A CA 1
ATOM 824 C C . GLY A 1 103 ? -0.922 1.357 30.037 1.00 88.81 103 GLY A C 1
ATOM 825 O O . GLY A 1 103 ? -1.276 2.418 30.544 1.00 88.81 103 GLY A O 1
ATOM 826 N N . MET A 1 104 ? -1.622 0.228 30.190 1.00 86.25 104 MET A N 1
ATOM 827 C CA . MET A 1 104 ? -2.822 0.068 31.015 1.00 86.25 104 MET A CA 1
ATOM 828 C C . MET A 1 104 ? -2.667 -1.182 31.889 1.00 86.25 104 MET A C 1
ATOM 830 O O . MET A 1 104 ? -2.279 -2.241 31.390 1.00 86.25 104 MET A O 1
ATOM 834 N N . LYS A 1 105 ? -2.930 -1.078 33.198 1.00 91.50 105 LYS A N 1
ATOM 835 C CA . LYS A 1 105 ? -2.868 -2.237 34.103 1.00 91.50 105 LYS A CA 1
ATOM 836 C C . LYS A 1 105 ? -3.979 -3.228 33.781 1.00 91.50 105 LYS A C 1
ATOM 838 O O . LYS A 1 105 ? -5.053 -2.830 33.339 1.00 91.50 105 LYS A O 1
ATOM 843 N N . THR A 1 106 ? -3.729 -4.512 34.027 1.00 96.25 106 THR A N 1
ATOM 844 C CA . THR A 1 106 ? -4.703 -5.567 33.701 1.00 96.25 106 THR A CA 1
ATOM 845 C C . THR A 1 106 ? -6.017 -5.379 34.468 1.00 96.25 106 THR A C 1
ATOM 847 O O . THR A 1 106 ? -7.089 -5.483 33.880 1.00 96.25 106 THR A O 1
ATOM 850 N N . ALA A 1 107 ? -5.948 -4.987 35.745 1.00 91.12 107 ALA A N 1
ATOM 851 C CA . ALA A 1 107 ? -7.137 -4.685 36.545 1.00 91.12 107 ALA A CA 1
ATOM 852 C C . ALA A 1 107 ? -7.961 -3.510 35.976 1.00 91.12 107 ALA A C 1
ATOM 854 O O . ALA A 1 107 ? -9.186 -3.595 35.910 1.00 91.12 107 ALA A O 1
ATOM 855 N N . ASP A 1 108 ? -7.299 -2.445 35.508 1.00 85.81 108 ASP A N 1
ATOM 856 C CA . ASP A 1 108 ? -7.975 -1.291 34.897 1.00 85.81 108 ASP A CA 1
ATOM 857 C C . ASP A 1 108 ? -8.658 -1.685 33.582 1.00 85.81 108 ASP A C 1
ATOM 859 O O . ASP A 1 108 ? -9.801 -1.301 33.335 1.00 85.81 108 ASP A O 1
ATOM 863 N N . ALA A 1 109 ? -7.978 -2.484 32.754 1.00 89.81 109 ALA A N 1
ATOM 864 C CA . ALA A 1 109 ? -8.526 -2.996 31.502 1.00 89.81 109 ALA A CA 1
ATOM 865 C C . ALA A 1 109 ? -9.796 -3.826 31.742 1.00 89.81 109 ALA A C 1
ATOM 867 O O . ALA A 1 109 ? -10.818 -3.605 31.093 1.00 89.81 109 ALA A O 1
ATOM 868 N N . GLN A 1 110 ? -9.769 -4.725 32.727 1.00 92.06 110 GLN A N 1
ATOM 869 C CA . GLN A 1 110 ? -10.925 -5.542 33.099 1.00 92.06 110 GLN A CA 1
ATOM 870 C C . GLN A 1 110 ? -12.086 -4.691 33.629 1.00 92.06 110 GLN A C 1
ATOM 872 O O . GLN A 1 110 ? -13.235 -4.921 33.248 1.00 92.06 110 GLN A O 1
ATOM 877 N N . ALA A 1 111 ? -11.801 -3.668 34.441 1.00 84.88 111 ALA A N 1
ATOM 878 C CA . ALA A 1 111 ? -12.817 -2.736 34.927 1.00 84.88 111 ALA A CA 1
ATOM 879 C C . ALA A 1 111 ? -13.467 -1.933 33.785 1.00 84.88 111 ALA A C 1
ATOM 881 O O . ALA A 1 111 ? -14.688 -1.761 33.768 1.00 84.88 111 ALA A O 1
ATOM 882 N N . ILE A 1 112 ? -12.676 -1.482 32.805 1.00 85.69 112 ILE A N 1
ATOM 883 C CA . ILE A 1 112 ? -13.177 -0.803 31.603 1.00 85.69 112 ILE A CA 1
ATOM 884 C C . ILE A 1 112 ? -14.083 -1.744 30.802 1.00 85.69 112 ILE A C 1
ATOM 886 O O . ILE A 1 112 ? -15.215 -1.376 30.490 1.00 85.69 112 ILE A O 1
ATOM 890 N N . ILE A 1 113 ? -13.632 -2.969 30.518 1.00 90.50 113 ILE A N 1
ATOM 891 C CA . ILE A 1 113 ? -14.422 -3.966 29.779 1.00 90.50 113 ILE A CA 1
ATOM 892 C C . ILE A 1 113 ? -15.753 -4.242 30.489 1.00 90.50 113 ILE A C 1
ATOM 894 O O . ILE A 1 113 ? -16.798 -4.214 29.840 1.00 90.50 113 ILE A O 1
ATOM 898 N N . ALA A 1 114 ? -15.738 -4.448 31.809 1.00 88.88 114 ALA A N 1
ATOM 899 C CA . ALA A 1 114 ? -16.946 -4.689 32.599 1.00 88.88 114 ALA A CA 1
ATOM 900 C C . ALA A 1 114 ? -17.910 -3.490 32.572 1.00 88.88 114 ALA A C 1
ATOM 902 O O . ALA A 1 114 ? -19.122 -3.670 32.440 1.00 88.88 114 ALA A O 1
ATOM 903 N N . ARG A 1 115 ? -17.384 -2.256 32.630 1.00 86.19 115 ARG A N 1
ATOM 904 C CA . ARG A 1 115 ? -18.190 -1.033 32.485 1.00 86.19 115 ARG A CA 1
ATOM 905 C C . ARG A 1 115 ? -18.898 -0.991 31.132 1.00 86.19 115 ARG A C 1
ATOM 907 O O . ARG A 1 115 ? -20.070 -0.635 31.096 1.00 86.19 115 ARG A O 1
ATOM 914 N N . PHE A 1 116 ? -18.213 -1.335 30.042 1.00 85.00 116 PHE A N 1
ATOM 915 C CA . PHE A 1 116 ? -18.822 -1.388 28.710 1.00 85.00 116 PHE A CA 1
ATOM 916 C C . PHE A 1 116 ? -19.861 -2.507 28.595 1.00 85.00 116 PHE A C 1
ATOM 918 O O . PHE A 1 116 ? -20.934 -2.274 28.054 1.00 85.00 116 PHE A O 1
ATOM 925 N N . GLN A 1 117 ? -19.594 -3.686 29.166 1.00 93.69 117 GLN A N 1
ATOM 926 C CA . GLN A 1 117 ? -20.529 -4.820 29.181 1.00 93.69 117 GLN A CA 1
ATOM 927 C C . GLN A 1 117 ? -21.857 -4.518 29.886 1.00 93.69 117 GLN A C 1
ATOM 929 O O . GLN A 1 117 ? -22.880 -5.099 29.534 1.00 93.69 117 GLN A O 1
ATOM 934 N N . ALA A 1 118 ? -21.851 -3.613 30.867 1.00 91.81 118 ALA A N 1
ATOM 935 C CA . ALA A 1 118 ? -23.054 -3.185 31.575 1.00 91.81 118 ALA A CA 1
ATOM 936 C C . ALA A 1 118 ? -23.904 -2.164 30.792 1.00 91.81 118 ALA A C 1
ATOM 938 O O . ALA A 1 118 ? -25.010 -1.839 31.227 1.00 91.81 118 ALA A O 1
ATOM 939 N N . GLN A 1 119 ? -23.407 -1.629 29.669 1.00 84.62 119 GLN A N 1
ATOM 940 C CA . GLN A 1 119 ? -24.141 -0.635 28.888 1.00 84.62 119 GLN A CA 1
ATOM 941 C C . GLN A 1 119 ? -25.228 -1.294 28.021 1.00 84.62 119 GLN A C 1
ATOM 943 O O . GLN A 1 119 ? -24.990 -2.352 27.433 1.00 84.62 119 GLN A O 1
ATOM 948 N N . PRO A 1 120 ? -26.407 -0.663 27.861 1.00 91.12 120 PRO A N 1
ATOM 949 C CA . PRO A 1 120 ? -27.476 -1.198 27.012 1.00 91.12 120 PRO A CA 1
ATOM 950 C C . PRO A 1 120 ? -27.076 -1.393 25.540 1.00 91.12 120 PRO A C 1
ATOM 952 O O . PRO A 1 120 ? -27.572 -2.306 24.887 1.00 91.12 120 PRO A O 1
ATOM 955 N N . ASN A 1 121 ? -26.167 -0.561 25.026 1.00 86.00 121 ASN A N 1
ATOM 956 C CA . ASN A 1 121 ? -25.636 -0.596 23.659 1.00 86.00 121 ASN A CA 1
ATOM 957 C C . ASN A 1 121 ? -24.326 -1.405 23.538 1.00 86.00 121 ASN A C 1
ATOM 959 O O . ASN A 1 121 ? -23.605 -1.268 22.551 1.00 86.00 121 ASN A O 1
ATOM 963 N N . PHE A 1 122 ? -23.992 -2.259 24.515 1.00 93.31 122 PHE A N 1
ATOM 964 C CA . PHE A 1 122 ? -22.740 -3.028 24.503 1.00 93.31 122 PHE A CA 1
ATOM 965 C C . PHE A 1 122 ? -22.537 -3.844 23.218 1.00 93.31 122 PHE A C 1
ATOM 967 O O . PHE A 1 122 ? -21.414 -3.952 22.727 1.00 93.31 122 PHE A O 1
ATOM 974 N N . GLN A 1 123 ? -23.613 -4.410 22.662 1.00 95.56 123 GLN A N 1
ATOM 975 C CA . GLN A 1 123 ? -23.513 -5.186 21.425 1.00 95.56 123 GLN A CA 1
ATOM 976 C C . GLN A 1 123 ? -23.047 -4.329 20.250 1.00 95.56 123 GLN A C 1
ATOM 978 O O . GLN A 1 123 ? -22.163 -4.752 19.512 1.00 95.56 123 GLN A O 1
ATOM 983 N N . ASP A 1 124 ? -23.547 -3.099 20.138 1.00 88.75 124 ASP A N 1
ATOM 984 C CA . ASP A 1 124 ? -23.133 -2.173 19.087 1.00 88.75 124 ASP A CA 1
ATOM 985 C C . ASP A 1 124 ? -21.649 -1.798 19.221 1.00 88.75 124 ASP A C 1
ATOM 987 O O . ASP A 1 124 ? -20.916 -1.785 18.232 1.00 88.75 124 ASP A O 1
ATOM 991 N N . ILE A 1 125 ? -21.179 -1.565 20.453 1.00 87.44 125 ILE A N 1
ATOM 992 C CA . ILE A 1 125 ? -19.768 -1.263 20.755 1.00 87.44 125 ILE A CA 1
ATOM 993 C C . ILE A 1 125 ? -18.870 -2.453 20.408 1.00 87.44 125 ILE A C 1
ATOM 995 O O . ILE A 1 125 ? -17.820 -2.288 19.784 1.00 87.44 125 ILE A O 1
ATOM 999 N N . ARG A 1 126 ? -19.286 -3.668 20.779 1.00 95.81 126 ARG A N 1
ATOM 1000 C CA . ARG A 1 126 ? -18.556 -4.897 20.456 1.00 95.81 126 ARG A CA 1
ATOM 1001 C C . ARG A 1 126 ? -18.493 -5.125 18.949 1.00 95.81 126 ARG A C 1
ATOM 1003 O O . ARG A 1 126 ? -17.448 -5.516 18.434 1.00 95.81 126 ARG A O 1
ATOM 1010 N N . ASP A 1 127 ? -19.583 -4.874 18.237 1.00 95.44 127 ASP A N 1
ATOM 1011 C CA . ASP A 1 127 ? -19.612 -5.074 16.796 1.00 95.44 127 ASP A CA 1
ATOM 1012 C C . ASP A 1 127 ? -18.765 -4.013 16.070 1.00 95.44 127 ASP A C 1
ATOM 1014 O O . ASP A 1 127 ? -18.084 -4.352 15.109 1.00 95.44 127 ASP A O 1
ATOM 1018 N N . LEU A 1 128 ? -18.733 -2.759 16.541 1.00 87.94 128 LEU A N 1
ATOM 1019 C CA . LEU A 1 128 ? -17.808 -1.730 16.038 1.00 87.94 128 LEU A CA 1
ATOM 1020 C C . LEU A 1 128 ? -16.339 -2.072 16.325 1.00 87.94 128 LEU A C 1
ATOM 1022 O O . LEU A 1 128 ? -15.472 -1.851 15.482 1.00 87.94 128 LEU A O 1
ATOM 1026 N N . HIS A 1 129 ? -16.046 -2.647 17.493 1.00 95.12 129 HIS A N 1
ATOM 1027 C CA . HIS A 1 129 ? -14.715 -3.169 17.803 1.00 95.12 129 HIS A CA 1
ATOM 1028 C C . HIS A 1 129 ? -14.300 -4.264 16.811 1.00 95.12 129 HIS A C 1
ATOM 1030 O O . HIS A 1 129 ? -13.179 -4.250 16.306 1.00 95.12 129 HIS A O 1
ATOM 1036 N N . ASN A 1 130 ? -15.211 -5.183 16.485 1.00 95.88 130 ASN A N 1
ATOM 1037 C CA . ASN A 1 130 ? -14.947 -6.237 15.507 1.00 95.88 130 ASN A CA 1
ATOM 1038 C C . ASN A 1 130 ? -14.717 -5.673 14.096 1.00 95.88 130 ASN A C 1
ATOM 1040 O O . ASN A 1 130 ? -13.837 -6.163 13.391 1.00 95.88 130 ASN A O 1
ATOM 1044 N N . ASP A 1 131 ? -15.444 -4.624 13.700 1.00 91.75 131 ASP A N 1
ATOM 1045 C CA . ASP A 1 131 ? -15.212 -3.933 12.425 1.00 91.75 131 ASP A CA 1
ATOM 1046 C C . ASP A 1 131 ? -13.801 -3.312 12.375 1.00 91.75 131 ASP A C 1
ATOM 1048 O O . ASP A 1 131 ? -13.101 -3.421 11.367 1.00 91.75 131 ASP A O 1
ATOM 1052 N N . LEU A 1 132 ? -13.334 -2.727 13.484 1.00 89.19 132 LEU A N 1
ATOM 1053 C CA . LEU A 1 132 ? -11.984 -2.166 13.599 1.00 89.19 132 LEU A CA 1
ATOM 1054 C C . LEU A 1 132 ? -10.896 -3.254 13.547 1.00 89.19 132 LEU A C 1
ATOM 1056 O O . LEU A 1 132 ? -9.876 -3.093 12.874 1.00 89.19 132 LEU A O 1
ATOM 1060 N N . MET A 1 133 ? -11.139 -4.392 14.198 1.00 94.81 133 MET A N 1
ATOM 1061 C CA . MET A 1 133 ? -10.289 -5.586 14.121 1.00 94.81 133 MET A CA 1
ATOM 1062 C C . MET A 1 133 ? -10.235 -6.176 12.706 1.00 94.81 133 MET A C 1
ATOM 1064 O O . MET A 1 133 ? -9.197 -6.670 12.266 1.00 94.81 133 MET A O 1
ATOM 1068 N N . ALA A 1 134 ? -11.331 -6.102 11.953 1.00 94.75 134 ALA A N 1
ATOM 1069 C CA . ALA A 1 134 ? -11.349 -6.553 10.570 1.00 94.75 134 ALA A CA 1
ATOM 1070 C C . ALA A 1 134 ? -10.464 -5.671 9.668 1.00 94.75 134 ALA A C 1
ATOM 1072 O O . ALA A 1 134 ? -9.833 -6.187 8.746 1.00 94.75 134 ALA A O 1
ATOM 1073 N N . VAL A 1 135 ? -10.319 -4.375 9.978 1.00 89.50 135 VAL A N 1
ATOM 1074 C CA . VAL A 1 135 ? -9.343 -3.504 9.301 1.00 89.50 135 VAL A CA 1
ATOM 1075 C C . VAL A 1 135 ? -7.905 -3.907 9.629 1.00 89.50 135 VAL A C 1
ATOM 1077 O O . VAL A 1 135 ? -7.086 -4.015 8.717 1.00 89.50 135 VAL A O 1
ATOM 1080 N N . THR A 1 136 ? -7.576 -4.185 10.898 1.00 92.31 136 THR A N 1
ATOM 1081 C CA . THR A 1 136 ? -6.215 -4.636 11.256 1.00 92.31 136 THR A CA 1
ATOM 1082 C C . THR A 1 136 ? -5.874 -5.988 10.627 1.00 92.31 136 THR A C 1
ATOM 1084 O O . THR A 1 136 ? -4.719 -6.227 10.267 1.00 92.31 136 THR A O 1
ATOM 1087 N N . GLN A 1 137 ? -6.866 -6.867 10.456 1.00 94.50 137 GLN A N 1
ATOM 1088 C CA . GLN A 1 137 ? -6.727 -8.107 9.695 1.00 94.50 137 GLN A CA 1
ATOM 1089 C C . GLN A 1 137 ? -6.498 -7.832 8.204 1.00 94.50 137 GLN A C 1
ATOM 1091 O O . GLN A 1 137 ? -5.536 -8.350 7.649 1.00 94.50 137 GLN A O 1
ATOM 1096 N N . ALA A 1 138 ? -7.291 -6.955 7.582 1.00 94.06 138 ALA A N 1
ATOM 1097 C CA . ALA A 1 138 ? -7.128 -6.600 6.172 1.00 94.06 138 ALA A CA 1
ATOM 1098 C C . ALA A 1 138 ? -5.738 -6.010 5.870 1.00 94.06 138 ALA A C 1
ATOM 1100 O O . ALA A 1 138 ? -5.153 -6.318 4.833 1.00 94.06 138 ALA A O 1
ATOM 1101 N N . SER A 1 139 ? -5.171 -5.217 6.788 1.00 92.81 139 SER A N 1
ATOM 1102 C CA . SER A 1 139 ? -3.786 -4.740 6.677 1.00 92.81 139 SER A CA 1
ATOM 1103 C C . SER A 1 139 ? -2.781 -5.895 6.670 1.00 92.81 139 SER A C 1
ATOM 1105 O O . SER A 1 139 ? -1.854 -5.890 5.867 1.00 92.81 139 SER A O 1
ATOM 1107 N N . ARG A 1 140 ? -2.951 -6.896 7.545 1.00 94.75 140 ARG A N 1
ATOM 1108 C CA . ARG A 1 140 ? -2.071 -8.078 7.595 1.00 94.75 140 ARG A CA 1
ATOM 1109 C C . ARG A 1 140 ? -2.209 -8.950 6.352 1.00 94.75 140 ARG A C 1
ATOM 1111 O O . ARG A 1 140 ? -1.194 -9.390 5.823 1.00 94.75 140 ARG A O 1
ATOM 1118 N N . ASP A 1 141 ? -3.436 -9.150 5.877 1.00 96.00 141 ASP A N 1
ATOM 1119 C CA . ASP A 1 141 ? -3.711 -9.895 4.646 1.00 96.00 141 ASP A CA 1
ATOM 1120 C C . ASP A 1 141 ? -3.014 -9.228 3.458 1.00 96.00 141 ASP A C 1
ATOM 1122 O O . ASP A 1 141 ? -2.357 -9.900 2.670 1.00 96.00 141 ASP A O 1
ATOM 1126 N N . LEU A 1 142 ? -3.093 -7.896 3.361 1.00 94.69 142 LEU A N 1
ATOM 1127 C CA . LEU A 1 142 ? -2.408 -7.130 2.324 1.00 94.69 142 LEU A CA 1
ATOM 1128 C C . LEU A 1 142 ? -0.885 -7.306 2.395 1.00 94.69 142 LEU A C 1
ATOM 1130 O O . LEU A 1 142 ? -0.264 -7.581 1.375 1.00 94.69 142 LEU A O 1
ATOM 1134 N N . LEU A 1 143 ? -0.281 -7.190 3.584 1.00 94.94 143 LEU A N 1
ATOM 1135 C CA . LEU A 1 143 ? 1.163 -7.394 3.745 1.00 94.94 143 LEU A CA 1
ATOM 1136 C C . LEU A 1 143 ? 1.597 -8.795 3.280 1.00 94.94 143 LEU A C 1
ATOM 1138 O O . LEU A 1 143 ? 2.617 -8.922 2.607 1.00 94.94 143 LEU A O 1
ATOM 1142 N N . CYS A 1 144 ? 0.831 -9.833 3.621 1.00 96.38 144 CYS A N 1
ATOM 1143 C CA . CYS A 1 144 ? 1.141 -11.214 3.245 1.00 96.38 144 CYS A CA 1
ATOM 1144 C C . CYS A 1 144 ? 0.974 -11.438 1.738 1.00 96.38 144 CYS A C 1
ATOM 1146 O O . CYS A 1 144 ? 1.900 -11.881 1.063 1.00 96.38 144 CYS A O 1
ATOM 1148 N N . ASN A 1 145 ? -0.179 -11.049 1.187 1.00 95.94 145 ASN A N 1
ATOM 1149 C CA . ASN A 1 145 ? -0.502 -11.232 -0.230 1.00 95.94 145 ASN A CA 1
ATOM 1150 C C . ASN A 1 145 ? 0.484 -10.502 -1.157 1.00 95.94 145 ASN A C 1
ATOM 1152 O O . ASN A 1 145 ? 0.766 -10.970 -2.257 1.00 95.94 145 ASN A O 1
ATOM 1156 N N . GLU A 1 146 ? 1.024 -9.368 -0.706 1.00 95.06 146 GLU A N 1
ATOM 1157 C CA . GLU A 1 146 ? 1.978 -8.548 -1.460 1.00 95.06 146 GLU A CA 1
ATOM 1158 C C . GLU A 1 146 ? 3.448 -8.931 -1.179 1.00 95.06 146 GLU A C 1
ATOM 1160 O O . GLU A 1 146 ? 4.375 -8.247 -1.625 1.00 95.06 146 GLU A O 1
ATOM 1165 N N . GLY A 1 147 ? 3.675 -10.031 -0.446 1.00 94.62 147 GLY A N 1
ATOM 1166 C CA . GLY A 1 147 ? 4.993 -10.611 -0.170 1.00 94.62 147 GLY A CA 1
ATOM 1167 C C . GLY A 1 147 ? 5.858 -9.812 0.810 1.00 94.62 147 GLY A C 1
ATOM 1168 O O . GLY A 1 147 ? 7.062 -10.057 0.905 1.00 94.62 147 GLY A O 1
ATOM 1169 N N . LEU A 1 148 ? 5.273 -8.848 1.529 1.00 94.31 148 LEU A N 1
ATOM 1170 C CA . LEU A 1 148 ? 5.970 -8.019 2.519 1.00 94.31 148 LEU A CA 1
ATOM 1171 C C . LEU A 1 148 ? 6.238 -8.766 3.831 1.00 94.31 148 LEU A C 1
ATOM 1173 O O . LEU A 1 148 ? 7.180 -8.424 4.544 1.00 94.31 148 LEU A O 1
ATOM 1177 N N . ILE A 1 149 ? 5.429 -9.772 4.145 1.00 95.06 149 ILE A N 1
ATOM 1178 C CA . ILE A 1 149 ? 5.668 -10.733 5.224 1.00 95.06 149 ILE A CA 1
ATOM 1179 C C . ILE A 1 149 ? 5.495 -12.144 4.672 1.00 95.06 149 ILE A C 1
ATOM 1181 O O . ILE A 1 149 ? 4.747 -12.341 3.717 1.00 95.06 149 ILE A O 1
ATOM 1185 N N . SER A 1 150 ? 6.191 -13.100 5.274 1.00 95.25 150 SER A N 1
ATOM 1186 C CA . SER A 1 150 ? 6.028 -14.523 4.966 1.00 95.25 150 SER A CA 1
ATOM 1187 C C . SER A 1 150 ? 4.739 -15.100 5.560 1.00 95.25 150 SER A C 1
ATOM 1189 O O . SER A 1 150 ? 4.191 -14.557 6.526 1.00 95.25 150 SER A O 1
ATOM 1191 N N . ASP A 1 151 ? 4.298 -16.250 5.047 1.00 96.00 151 ASP A N 1
ATOM 1192 C CA . ASP A 1 151 ? 3.165 -17.006 5.609 1.00 96.00 151 ASP A CA 1
ATOM 1193 C C . ASP A 1 151 ? 3.390 -17.374 7.091 1.00 96.00 151 ASP A C 1
ATOM 1195 O O . ASP A 1 151 ? 2.463 -17.342 7.912 1.00 96.00 151 ASP A O 1
ATOM 1199 N N . ASP A 1 152 ? 4.639 -17.676 7.457 1.00 95.31 152 ASP A N 1
ATOM 1200 C CA . ASP A 1 152 ? 5.043 -17.970 8.834 1.00 95.31 152 ASP A CA 1
ATOM 1201 C C . ASP A 1 152 ? 4.904 -16.735 9.734 1.00 95.31 152 ASP A C 1
ATOM 1203 O O . ASP A 1 152 ? 4.361 -16.822 10.839 1.00 95.31 152 ASP A O 1
ATOM 1207 N N . GLU A 1 153 ? 5.351 -15.564 9.265 1.00 93.50 153 GLU A N 1
ATOM 1208 C CA . GLU A 1 153 ? 5.167 -14.297 9.980 1.00 93.50 153 GLU A CA 1
ATOM 1209 C C . GLU A 1 153 ? 3.685 -13.945 10.117 1.00 93.50 153 GLU A C 1
ATOM 1211 O O . GLU A 1 153 ? 3.244 -13.591 11.212 1.00 93.50 153 GLU A O 1
ATOM 1216 N N . TYR A 1 154 ? 2.901 -14.092 9.047 1.00 95.38 154 TYR A N 1
ATOM 1217 C CA . TYR A 1 154 ? 1.458 -13.863 9.066 1.00 95.38 154 TYR A CA 1
ATOM 1218 C C . TYR A 1 154 ? 0.759 -14.753 10.098 1.00 95.38 154 TYR A C 1
ATOM 1220 O O . TYR A 1 154 ? -0.037 -14.272 10.914 1.00 95.38 154 TYR A O 1
ATOM 1228 N N . THR A 1 155 ? 1.095 -16.044 10.113 1.00 95.62 155 THR A N 1
ATOM 1229 C CA . THR A 1 155 ? 0.548 -17.019 11.062 1.00 95.62 155 THR A CA 1
ATOM 1230 C C . THR A 1 155 ? 0.961 -16.681 12.491 1.00 95.62 155 THR A C 1
ATOM 1232 O O . THR A 1 155 ? 0.120 -16.640 13.392 1.00 95.62 155 THR A O 1
ATOM 1235 N N . ALA A 1 156 ? 2.241 -16.374 12.713 1.00 92.62 156 ALA A N 1
ATOM 1236 C CA . ALA A 1 156 ? 2.748 -15.981 14.021 1.00 92.62 156 ALA A CA 1
ATOM 1237 C C . ALA A 1 156 ? 2.042 -14.724 14.546 1.00 92.62 156 ALA A C 1
ATOM 1239 O O . ALA A 1 156 ? 1.621 -14.695 15.700 1.00 92.62 156 ALA A O 1
ATOM 1240 N N . TRP A 1 157 ? 1.862 -13.702 13.706 1.00 91.38 157 TRP A N 1
ATOM 1241 C CA . TRP A 1 157 ? 1.189 -12.459 14.088 1.00 91.38 157 TRP A CA 1
ATOM 1242 C C . TRP A 1 157 ? -0.290 -12.682 14.393 1.00 91.38 157 TRP A C 1
ATOM 1244 O O . TRP A 1 157 ? -0.799 -12.122 15.362 1.00 91.38 157 TRP A O 1
ATOM 1254 N N . SER A 1 158 ? -0.960 -13.523 13.603 1.00 91.94 158 SER A N 1
ATOM 1255 C CA . SER A 1 158 ? -2.374 -13.864 13.789 1.00 91.94 158 SER A CA 1
ATOM 1256 C C . SER A 1 158 ? -2.629 -14.668 15.059 1.00 91.94 158 SER A C 1
ATOM 1258 O O . SER A 1 158 ? -3.654 -14.481 15.705 1.00 91.94 158 SER A O 1
ATOM 1260 N N . ASN A 1 159 ? -1.678 -15.511 15.457 1.00 92.88 159 ASN A N 1
ATOM 1261 C CA . ASN A 1 159 ? -1.782 -16.321 16.669 1.00 92.88 159 ASN A CA 1
ATOM 1262 C C . ASN A 1 159 ? -1.296 -15.594 17.931 1.00 92.88 159 ASN A C 1
ATOM 1264 O O . ASN A 1 159 ? -1.577 -16.036 19.045 1.00 92.88 159 ASN A O 1
ATOM 1268 N N . GLN A 1 160 ? -0.546 -14.497 17.786 1.00 92.00 160 GLN A N 1
ATOM 1269 C CA . GLN A 1 160 ? 0.062 -13.794 18.916 1.00 92.00 160 GLN A CA 1
ATOM 1270 C C . GLN A 1 160 ? -0.974 -13.104 19.816 1.00 92.00 160 GLN A C 1
ATOM 1272 O O . GLN A 1 160 ? -0.743 -12.992 21.024 1.00 92.00 160 GLN A O 1
ATOM 1277 N N . TYR A 1 161 ? -2.067 -12.614 19.227 1.00 93.69 161 TYR A N 1
ATOM 1278 C CA . TYR A 1 161 ? -3.052 -11.745 19.866 1.00 93.69 161 TYR A CA 1
ATOM 1279 C C . TYR A 1 161 ? -4.443 -11.994 19.276 1.00 93.69 161 TYR A C 1
ATOM 1281 O O . TYR A 1 161 ? -4.587 -12.086 18.061 1.00 93.69 161 TYR A O 1
ATOM 1289 N N . SER A 1 162 ? -5.465 -12.073 20.127 1.00 94.38 162 SER A N 1
ATOM 1290 C CA . SER A 1 162 ? -6.865 -12.239 19.707 1.00 94.38 162 SER A CA 1
ATOM 1291 C C . SER A 1 162 ? -7.563 -10.902 19.451 1.00 94.38 162 SER A C 1
ATOM 1293 O O . SER A 1 162 ? -8.403 -10.815 18.561 1.00 94.38 162 SER A O 1
ATOM 1295 N N . ASP A 1 163 ? -7.194 -9.853 20.190 1.00 95.19 163 ASP A N 1
ATOM 1296 C CA . ASP A 1 163 ? -7.796 -8.515 20.117 1.00 95.19 163 ASP A CA 1
ATOM 1297 C C . ASP A 1 163 ? -6.749 -7.475 19.667 1.00 95.19 163 ASP A C 1
ATOM 1299 O O . ASP A 1 163 ? -6.666 -6.368 20.194 1.00 95.19 163 ASP A O 1
ATOM 1303 N N . TYR A 1 164 ? -5.880 -7.847 18.721 1.00 93.94 164 TYR A N 1
ATOM 1304 C CA . TYR A 1 164 ? -4.768 -7.002 18.284 1.00 93.94 164 TYR A CA 1
ATOM 1305 C C . TYR A 1 164 ? -5.181 -5.627 17.745 1.00 93.94 164 TYR A C 1
ATOM 1307 O O . TYR A 1 164 ? -5.782 -5.507 16.674 1.00 93.94 164 TYR A O 1
ATOM 1315 N N . ILE A 1 165 ? -4.663 -4.582 18.393 1.00 91.31 165 ILE A N 1
ATOM 1316 C CA . ILE A 1 165 ? -4.763 -3.207 17.909 1.00 91.31 165 ILE A CA 1
ATOM 1317 C C . ILE A 1 165 ? -3.456 -2.427 18.139 1.00 91.31 165 ILE A C 1
ATOM 1319 O O . ILE A 1 165 ? -2.778 -2.632 19.156 1.00 91.31 165 ILE A O 1
ATOM 1323 N N . PRO A 1 166 ? -3.028 -1.546 17.212 1.00 87.31 166 PRO A N 1
ATOM 1324 C CA . PRO A 1 166 ? -1.747 -0.861 17.329 1.00 87.31 166 PRO A CA 1
ATOM 1325 C C . PRO A 1 166 ? -1.738 0.152 18.484 1.00 87.31 166 PRO A C 1
ATOM 1327 O O . PRO A 1 166 ? -2.279 1.250 18.400 1.00 87.31 166 PRO A O 1
ATOM 1330 N N . LEU A 1 167 ? -1.024 -0.183 19.562 1.00 87.19 167 LEU A N 1
ATOM 1331 C CA . LEU A 1 167 ? -0.799 0.709 20.708 1.00 87.19 167 LEU A CA 1
ATOM 1332 C C . LEU A 1 167 ? 0.425 1.612 20.494 1.00 87.19 167 LEU A C 1
ATOM 1334 O O . LEU A 1 167 ? 1.475 1.410 21.119 1.00 87.19 167 LEU A O 1
ATOM 1338 N N . ARG A 1 168 ? 0.304 2.608 19.611 1.00 74.88 168 ARG A N 1
ATOM 1339 C CA . ARG A 1 168 ? 1.353 3.603 19.302 1.00 74.88 168 ARG A CA 1
ATOM 1340 C C . ARG A 1 168 ? 0.949 5.014 19.757 1.00 74.88 168 ARG A C 1
ATOM 1342 O O . ARG A 1 168 ? -0.071 5.180 20.419 1.00 74.88 168 ARG A O 1
ATOM 1349 N N . GLY A 1 169 ? 1.813 6.003 19.522 1.00 64.12 169 GLY A N 1
ATOM 1350 C CA . GLY A 1 169 ? 1.588 7.395 19.937 1.00 64.12 169 GLY A CA 1
ATOM 1351 C C . GLY A 1 169 ? 1.503 7.591 21.454 1.00 64.12 169 GLY A C 1
ATOM 1352 O O . GLY A 1 169 ? 1.776 6.669 22.228 1.00 64.12 169 GLY A O 1
ATOM 1353 N N . PHE A 1 170 ? 1.115 8.791 21.876 1.00 58.56 170 PHE A N 1
ATOM 1354 C CA . PHE A 1 170 ? 0.888 9.158 23.275 1.00 58.56 170 PHE A CA 1
ATOM 1355 C C . PHE A 1 170 ? -0.513 9.752 23.425 1.00 58.56 170 PHE A C 1
ATOM 1357 O O . PHE A 1 170 ? -0.974 10.477 22.547 1.00 58.56 170 PHE A O 1
ATOM 1364 N N . GLU A 1 171 ? -1.184 9.443 24.531 1.00 52.09 171 GLU A N 1
ATOM 1365 C CA . GLU A 1 171 ? -2.452 10.075 24.910 1.00 52.09 171 GLU A CA 1
ATOM 1366 C C . GLU A 1 171 ? -2.275 11.606 24.998 1.00 52.09 171 GLU A C 1
ATOM 1368 O O . GLU A 1 171 ? -1.356 12.089 25.662 1.00 52.09 171 GLU A O 1
ATOM 1373 N N . GLY A 1 172 ? -3.117 12.370 24.292 1.00 40.41 172 GLY A N 1
ATOM 1374 C CA . GLY A 1 172 ? -3.104 13.840 24.319 1.00 40.41 172 GLY A CA 1
ATOM 1375 C C . GLY A 1 172 ? -2.011 14.536 23.492 1.00 40.41 172 GLY A C 1
ATOM 1376 O O . GLY A 1 172 ? -1.830 15.742 23.649 1.00 40.41 172 GLY A O 1
ATOM 1377 N N . VAL A 1 173 ? -1.286 13.820 22.622 1.00 42.47 173 VAL A N 1
ATOM 1378 C CA . VAL A 1 173 ? -0.287 14.406 21.705 1.00 42.47 173 VAL A CA 1
ATOM 1379 C C . VAL A 1 173 ? -0.751 14.258 20.253 1.00 42.47 173 VAL A C 1
ATOM 1381 O O . VAL A 1 173 ? -1.170 13.176 19.836 1.00 42.47 173 VAL A O 1
ATOM 1384 N N . ASP A 1 174 ? -0.658 15.350 19.488 1.00 41.84 174 ASP A N 1
ATOM 1385 C CA . ASP A 1 174 ? -0.953 15.394 18.050 1.00 41.84 174 ASP A CA 1
ATOM 1386 C C . ASP A 1 174 ? -0.061 14.378 17.280 1.00 41.84 174 ASP A C 1
ATOM 1388 O O . ASP A 1 174 ? 1.152 14.324 17.537 1.00 41.84 174 ASP A O 1
ATOM 1392 N N . PRO A 1 175 ? -0.626 13.545 16.376 1.00 45.03 175 PRO A N 1
ATOM 1393 C CA . PRO A 1 175 ? 0.078 12.510 15.604 1.00 45.03 175 PRO A CA 1
ATOM 1394 C C . PRO A 1 175 ? 1.358 12.917 14.854 1.00 45.03 175 PRO A C 1
ATOM 1396 O O . PRO A 1 175 ? 2.065 12.033 14.365 1.00 45.03 175 PRO A O 1
ATOM 1399 N N . GLU A 1 176 ? 1.693 14.205 14.738 1.00 36.62 176 GLU A N 1
ATOM 1400 C CA . GLU A 1 176 ? 2.845 14.691 13.960 1.00 36.62 176 GLU A CA 1
ATOM 1401 C C . GLU A 1 176 ? 4.227 14.207 14.450 1.00 36.62 176 GLU A C 1
ATOM 1403 O O . GLU A 1 176 ? 5.233 14.359 13.750 1.00 36.62 176 GLU A O 1
ATOM 1408 N N . THR A 1 177 ? 4.321 13.568 15.618 1.00 35.22 177 THR A N 1
ATOM 1409 C CA . THR A 1 177 ? 5.606 13.122 16.178 1.00 35.22 177 THR A CA 1
ATOM 1410 C C . THR A 1 177 ? 6.016 11.710 15.731 1.00 35.22 177 THR A C 1
ATOM 1412 O O . THR A 1 177 ? 6.006 10.741 16.482 1.00 35.22 177 THR A O 1
ATOM 1415 N N . GLY A 1 178 ? 6.490 11.633 14.485 1.00 39.50 178 GLY A N 1
ATOM 1416 C CA . GLY A 1 178 ? 7.656 10.821 14.114 1.00 39.50 178 GLY A CA 1
ATOM 1417 C C . GLY A 1 178 ? 7.493 9.300 14.054 1.00 39.50 178 GLY A C 1
ATOM 1418 O O . GLY A 1 178 ? 8.133 8.573 14.815 1.00 39.50 178 GLY A O 1
ATOM 1419 N N . VAL A 1 179 ? 6.779 8.796 13.045 1.00 37.94 179 VAL A N 1
ATOM 1420 C CA . VAL A 1 179 ? 7.016 7.432 12.543 1.00 37.94 179 VAL A CA 1
ATOM 1421 C C . VAL A 1 179 ? 8.213 7.479 11.592 1.00 37.94 179 VAL A C 1
ATOM 1423 O O . VAL A 1 179 ? 8.164 8.115 10.541 1.00 37.94 179 VAL A O 1
ATOM 1426 N N . ARG A 1 180 ? 9.314 6.811 11.957 1.00 40.78 180 ARG A N 1
ATOM 1427 C CA . ARG A 1 180 ? 10.420 6.547 11.027 1.00 40.78 180 ARG A CA 1
ATOM 1428 C C . ARG A 1 180 ? 9.969 5.476 10.039 1.00 40.78 180 ARG A C 1
ATOM 1430 O O . ARG A 1 180 ? 10.165 4.290 10.287 1.00 40.78 180 ARG A O 1
ATOM 1437 N N . THR A 1 181 ? 9.357 5.885 8.936 1.00 44.00 181 THR A N 1
ATOM 1438 C CA . THR A 1 181 ? 9.158 4.992 7.795 1.00 44.00 181 THR A CA 1
ATOM 1439 C C . THR A 1 181 ? 10.536 4.739 7.180 1.00 44.00 181 THR A C 1
ATOM 1441 O O . THR A 1 181 ? 11.221 5.652 6.723 1.00 44.00 181 THR A O 1
ATOM 1444 N N . GLY A 1 182 ? 11.029 3.509 7.319 1.00 37.94 182 GLY A N 1
ATOM 1445 C CA . GLY A 1 182 ? 12.295 3.094 6.728 1.00 37.94 182 GLY A CA 1
ATOM 1446 C C . GLY A 1 182 ? 12.130 2.903 5.222 1.00 37.94 182 GLY A C 1
ATOM 1447 O O . GLY A 1 182 ? 11.336 2.061 4.802 1.00 37.94 182 GLY A O 1
ATOM 1448 N N . GLY A 1 183 ? 12.897 3.663 4.436 1.00 47.12 183 GLY A N 1
ATOM 1449 C CA . GLY A 1 183 ? 12.986 3.534 2.978 1.00 47.12 183 GLY A CA 1
ATOM 1450 C C . GLY A 1 183 ? 12.952 4.882 2.255 1.00 47.12 183 GLY A C 1
ATOM 1451 O O . GLY A 1 183 ? 11.991 5.629 2.351 1.00 47.12 183 GLY A O 1
ATOM 1452 N N . HIS A 1 184 ? 14.000 5.221 1.499 1.00 53.22 184 HIS A N 1
ATOM 1453 C CA . HIS A 1 184 ? 13.955 6.356 0.569 1.00 53.22 184 HIS A CA 1
ATOM 1454 C C . HIS A 1 184 ? 13.638 5.853 -0.844 1.00 53.22 184 HIS A C 1
ATOM 1456 O O . HIS A 1 184 ? 14.299 4.934 -1.332 1.00 53.22 184 HIS A O 1
ATOM 1462 N N . GLY A 1 185 ? 12.646 6.459 -1.501 1.00 60.03 185 GLY A N 1
ATOM 1463 C CA . GLY A 1 185 ? 12.244 6.101 -2.867 1.00 60.03 185 GLY A CA 1
ATOM 1464 C C . GLY A 1 185 ? 11.452 4.794 -2.925 1.00 60.03 185 GLY A C 1
ATOM 1465 O O . GLY A 1 185 ? 10.531 4.607 -2.124 1.00 60.03 185 GLY A O 1
ATOM 1466 N N . ILE A 1 186 ? 11.811 3.916 -3.870 1.00 66.62 186 ILE A N 1
ATOM 1467 C CA . ILE A 1 186 ? 11.209 2.579 -4.068 1.00 66.62 186 ILE A CA 1
ATOM 1468 C C . ILE A 1 186 ? 11.718 1.562 -3.028 1.00 66.62 186 ILE A C 1
ATOM 1470 O O . ILE A 1 186 ? 11.167 0.477 -2.898 1.00 66.62 186 ILE A O 1
ATOM 1474 N N . ASN A 1 187 ? 12.736 1.913 -2.236 1.00 75.00 187 ASN A N 1
ATOM 1475 C CA . ASN A 1 187 ? 13.324 0.995 -1.264 1.00 75.00 187 ASN A CA 1
ATOM 1476 C C . ASN A 1 187 ? 12.337 0.564 -0.181 1.00 75.00 187 ASN A C 1
ATOM 1478 O O . ASN A 1 187 ? 11.934 1.380 0.650 1.00 75.00 187 ASN A O 1
ATOM 1482 N N . VAL A 1 188 ? 12.067 -0.736 -0.129 1.00 76.12 188 VAL A N 1
ATOM 1483 C CA . VAL A 1 188 ? 11.351 -1.391 0.963 1.00 76.12 188 VAL A CA 1
ATOM 1484 C C . VAL A 1 188 ? 12.385 -2.146 1.793 1.00 76.12 188 VAL A C 1
ATOM 1486 O O . VAL A 1 188 ? 12.847 -3.215 1.416 1.00 76.12 188 VAL A O 1
ATOM 1489 N N . ARG A 1 189 ? 12.792 -1.534 2.911 1.00 76.44 189 ARG A N 1
ATOM 1490 C CA . ARG A 1 189 ? 13.733 -2.104 3.889 1.00 76.44 189 ARG A CA 1
ATOM 1491 C C . ARG A 1 189 ? 13.110 -2.144 5.279 1.00 76.44 189 ARG A C 1
ATOM 1493 O O . ARG A 1 189 ? 12.159 -1.407 5.560 1.00 76.44 189 ARG A O 1
ATOM 1500 N N . GLY A 1 190 ? 13.717 -2.930 6.158 1.00 74.50 190 GLY A N 1
ATOM 1501 C CA . GLY A 1 190 ? 13.319 -3.112 7.543 1.00 74.50 190 GLY A CA 1
ATOM 1502 C C . GLY A 1 190 ? 12.163 -4.096 7.714 1.00 74.50 190 GLY A C 1
ATOM 1503 O O . GLY A 1 190 ? 11.546 -4.565 6.759 1.00 74.50 190 GLY A O 1
ATOM 1504 N N . GLY A 1 191 ? 11.870 -4.404 8.977 1.00 72.50 191 GLY A N 1
ATOM 1505 C CA . GLY A 1 191 ? 10.703 -5.202 9.339 1.00 72.50 191 GLY A CA 1
ATOM 1506 C C . GLY A 1 191 ? 9.399 -4.423 9.166 1.00 72.50 191 GLY A C 1
ATOM 1507 O O . GLY A 1 191 ? 9.353 -3.212 9.382 1.00 72.50 191 GLY A O 1
ATOM 1508 N N . GLU A 1 192 ? 8.328 -5.142 8.840 1.00 77.81 192 GLU A N 1
ATOM 1509 C CA . GLU A 1 192 ? 6.973 -4.588 8.702 1.00 77.81 192 GLU A CA 1
ATOM 1510 C C . GLU A 1 192 ? 6.318 -4.274 10.061 1.00 77.81 192 GLU A C 1
ATOM 1512 O O . GLU A 1 192 ? 5.332 -3.543 10.153 1.00 77.81 192 GLU A O 1
ATOM 1517 N N . SER A 1 193 ? 6.898 -4.777 11.153 1.00 75.31 193 SER A N 1
ATOM 1518 C CA . SER A 1 193 ? 6.530 -4.413 12.516 1.00 75.31 193 SER A CA 1
ATOM 1519 C C . SER A 1 193 ? 7.763 -4.268 13.408 1.00 75.31 193 SER A C 1
ATOM 1521 O O . SER A 1 193 ? 8.838 -4.807 13.142 1.00 75.31 193 SER A O 1
ATOM 1523 N N . MET A 1 194 ? 7.611 -3.510 14.495 1.00 72.75 194 MET A N 1
ATOM 1524 C CA . MET A 1 194 ? 8.614 -3.427 15.553 1.00 72.75 194 MET A CA 1
ATOM 1525 C C . MET A 1 194 ? 8.200 -4.313 16.719 1.00 72.75 194 MET A C 1
ATOM 1527 O O . MET A 1 194 ? 7.044 -4.279 17.154 1.00 72.75 194 MET A O 1
ATOM 1531 N N . ARG A 1 195 ? 9.166 -5.043 17.286 1.00 78.06 195 ARG A N 1
ATOM 1532 C CA . ARG A 1 195 ? 8.933 -5.821 18.502 1.00 78.06 195 ARG A CA 1
ATOM 1533 C C . ARG A 1 195 ? 8.460 -4.904 19.627 1.00 78.06 195 ARG A C 1
ATOM 1535 O O . ARG A 1 195 ? 9.092 -3.899 19.949 1.00 78.06 195 ARG A O 1
ATOM 1542 N N . ALA A 1 196 ? 7.359 -5.286 20.257 1.00 84.12 196 ALA A N 1
ATOM 1543 C CA . ALA A 1 196 ? 6.866 -4.618 21.443 1.00 84.12 196 ALA A CA 1
ATOM 1544 C C . ALA A 1 196 ? 7.807 -4.871 22.631 1.00 84.12 196 ALA A C 1
ATOM 1546 O O . ALA A 1 196 ? 7.968 -6.013 23.039 1.00 84.12 196 ALA A O 1
ATOM 1547 N N . LEU A 1 197 ? 8.397 -3.818 23.206 1.00 86.12 197 LEU A N 1
ATOM 1548 C CA . LEU A 1 197 ? 9.268 -3.921 24.397 1.00 86.12 197 LEU A CA 1
ATOM 1549 C C . LEU A 1 197 ? 8.579 -3.493 25.704 1.00 86.12 197 LEU A C 1
ATOM 1551 O O . LEU A 1 197 ? 9.150 -3.595 26.790 1.00 86.12 197 LEU A O 1
ATOM 1555 N N . GLY A 1 198 ? 7.335 -3.033 25.585 1.00 85.25 198 GLY A N 1
ATOM 1556 C CA . GLY A 1 198 ? 6.534 -2.497 26.674 1.00 85.25 198 GLY A CA 1
ATOM 1557 C C . GLY A 1 198 ? 6.531 -0.972 26.697 1.00 85.25 198 GLY A C 1
ATOM 1558 O O . GLY A 1 198 ? 7.439 -0.318 26.188 1.00 85.25 198 GLY A O 1
ATOM 1559 N N . ARG A 1 199 ? 5.476 -0.404 27.274 1.00 87.44 199 ARG A N 1
ATOM 1560 C CA . ARG A 1 199 ? 5.285 1.034 27.470 1.00 87.44 199 ARG A CA 1
ATOM 1561 C C . ARG A 1 199 ? 4.628 1.286 28.823 1.00 87.44 199 ARG A C 1
ATOM 1563 O O . ARG A 1 199 ? 3.889 0.441 29.313 1.00 87.44 199 ARG A O 1
ATOM 1570 N N . ARG A 1 200 ? 4.918 2.443 29.426 1.00 83.19 200 ARG A N 1
ATOM 1571 C CA . ARG A 1 200 ? 4.290 2.887 30.686 1.00 83.19 200 ARG A CA 1
ATOM 1572 C C . ARG A 1 200 ? 3.167 3.902 30.462 1.00 83.19 200 ARG A C 1
ATOM 1574 O O . ARG A 1 200 ? 2.256 3.965 31.272 1.00 83.19 200 ARG A O 1
ATOM 1581 N N . SER A 1 201 ? 3.238 4.682 29.382 1.00 81.56 201 SER A N 1
ATOM 1582 C CA . SER A 1 201 ? 2.192 5.629 28.980 1.00 81.56 201 SER A CA 1
ATOM 1583 C C . SER A 1 201 ? 1.092 4.934 28.187 1.00 81.56 201 SER A C 1
ATOM 1585 O O . SER A 1 201 ? 1.367 3.948 27.499 1.00 81.56 201 SER A O 1
ATOM 1587 N N . ARG A 1 202 ? -0.119 5.496 28.202 1.00 73.81 202 ARG A N 1
ATOM 1588 C CA . ARG A 1 202 ? -1.215 5.066 27.331 1.00 73.81 202 ARG A CA 1
ATOM 1589 C C . ARG A 1 202 ? -0.980 5.456 25.874 1.00 73.81 202 ARG A C 1
ATOM 1591 O O . ARG A 1 202 ? -0.371 6.490 25.587 1.00 73.81 202 ARG A O 1
ATOM 1598 N N . ALA A 1 203 ? -1.424 4.587 24.969 1.00 71.94 203 ALA A N 1
ATOM 1599 C CA . ALA A 1 203 ? -1.509 4.877 23.540 1.00 71.94 203 ALA A CA 1
ATOM 1600 C C . ALA A 1 203 ? -2.583 5.939 23.256 1.00 71.94 203 ALA A C 1
ATOM 1602 O O . ALA A 1 203 ? -3.532 6.066 24.023 1.00 71.94 203 ALA A O 1
ATOM 1603 N N . GLY A 1 204 ? -2.426 6.676 22.157 1.00 64.69 204 GLY A N 1
ATOM 1604 C CA . GLY A 1 204 ? -3.398 7.667 21.685 1.00 64.69 204 GLY A CA 1
ATOM 1605 C C . GLY A 1 204 ? -3.724 7.455 20.208 1.00 64.69 204 GLY A C 1
ATOM 1606 O O . GLY A 1 204 ? -2.969 6.770 19.514 1.00 64.69 204 GLY A O 1
ATOM 1607 N N . ASN A 1 205 ? -4.826 8.051 19.742 1.00 67.25 205 ASN A N 1
ATOM 1608 C CA . ASN A 1 205 ? -5.261 8.052 18.338 1.00 67.25 205 ASN A CA 1
ATOM 1609 C C . ASN A 1 205 ? -5.324 6.633 17.737 1.00 67.25 205 ASN A C 1
ATOM 1611 O O . ASN A 1 205 ? -4.645 6.298 16.764 1.00 67.25 205 ASN A O 1
ATOM 1615 N N . LEU A 1 206 ? -6.028 5.728 18.420 1.00 77.00 206 LEU A N 1
ATOM 1616 C CA . LEU A 1 206 ? -5.987 4.295 18.132 1.00 77.00 206 LEU A CA 1
ATOM 1617 C C . LEU A 1 206 ? -6.660 3.957 16.794 1.00 77.00 206 LEU A C 1
ATOM 1619 O O . LEU A 1 206 ? -6.078 3.211 16.006 1.00 77.00 206 LEU A O 1
ATOM 1623 N N . ILE A 1 207 ? -7.832 4.529 16.511 1.00 75.38 207 ILE A N 1
ATOM 1624 C CA . ILE A 1 207 ? -8.537 4.326 15.236 1.00 75.38 207 ILE A CA 1
ATOM 1625 C C . ILE A 1 207 ? -7.708 4.912 14.087 1.00 75.38 207 ILE A C 1
ATOM 1627 O O . ILE A 1 207 ? -7.522 4.267 13.056 1.00 75.38 207 ILE A O 1
ATOM 1631 N N . GLU A 1 208 ? -7.122 6.089 14.294 1.00 72.81 208 GLU A N 1
ATOM 1632 C CA . GLU A 1 208 ? -6.232 6.748 13.343 1.00 72.81 208 GLU A CA 1
ATOM 1633 C C . GLU A 1 208 ? -4.999 5.893 13.052 1.00 72.81 208 GLU A C 1
ATOM 1635 O O . GLU A 1 208 ? -4.597 5.776 11.900 1.00 72.81 208 GLU A O 1
ATOM 1640 N N . ASN A 1 209 ? -4.418 5.247 14.067 1.00 73.56 209 ASN A N 1
ATOM 1641 C CA . ASN A 1 209 ? -3.295 4.329 13.879 1.00 73.56 209 ASN A CA 1
ATOM 1642 C C . ASN A 1 209 ? -3.686 3.079 13.075 1.00 73.56 209 ASN A C 1
ATOM 1644 O O . ASN A 1 209 ? -2.877 2.604 12.281 1.00 73.56 209 ASN A O 1
ATOM 1648 N N . VAL A 1 210 ? -4.903 2.549 13.251 1.00 81.44 210 VAL A N 1
ATOM 1649 C CA . VAL A 1 210 ? -5.405 1.413 12.455 1.00 81.44 210 VAL A CA 1
ATOM 1650 C C . VAL A 1 210 ? -5.530 1.799 10.980 1.00 81.44 210 VAL A C 1
ATOM 1652 O O . VAL A 1 210 ? -5.035 1.081 10.110 1.00 81.44 210 VAL A O 1
ATOM 1655 N N . ILE A 1 211 ? -6.119 2.965 10.706 1.00 76.56 211 ILE A N 1
ATOM 1656 C CA . ILE A 1 211 ? -6.241 3.531 9.355 1.00 76.56 211 ILE A CA 1
ATOM 1657 C C . ILE A 1 211 ? -4.852 3.775 8.753 1.00 76.56 211 ILE A C 1
ATOM 1659 O O . ILE A 1 211 ? -4.551 3.299 7.660 1.00 76.56 211 ILE A O 1
ATOM 1663 N N . ALA A 1 212 ? -3.975 4.445 9.502 1.00 73.94 212 ALA A N 1
ATOM 1664 C CA . ALA A 1 212 ? -2.607 4.747 9.099 1.00 73.94 212 ALA A CA 1
ATOM 1665 C C . ALA A 1 212 ? -1.800 3.491 8.746 1.00 73.94 212 ALA A C 1
ATOM 1667 O O . ALA A 1 212 ? -0.966 3.521 7.840 1.00 73.94 212 ALA A O 1
ATOM 1668 N N . ASP A 1 213 ? -2.007 2.395 9.477 1.00 78.25 213 ASP A N 1
ATOM 1669 C CA . ASP A 1 213 ? -1.319 1.133 9.225 1.00 78.25 213 ASP A CA 1
ATOM 1670 C C . ASP A 1 213 ? -1.789 0.483 7.918 1.00 78.25 213 ASP A C 1
ATOM 1672 O O . ASP A 1 213 ? -0.941 0.008 7.160 1.00 78.25 213 ASP A O 1
ATOM 1676 N N . TYR A 1 214 ? -3.088 0.534 7.600 1.00 83.44 214 TYR A N 1
ATOM 1677 C CA . TYR A 1 214 ? -3.595 0.073 6.301 1.00 83.44 214 TYR A CA 1
ATOM 1678 C C . TYR A 1 214 ? -3.035 0.918 5.149 1.00 83.44 214 TYR A C 1
ATOM 1680 O O . TYR A 1 214 ? -2.498 0.386 4.177 1.00 83.44 214 TYR A O 1
ATOM 1688 N N . GLU A 1 215 ? -3.090 2.246 5.272 1.00 74.00 215 GLU A N 1
ATOM 1689 C CA . GLU A 1 215 ? -2.576 3.169 4.252 1.00 74.00 215 GLU A CA 1
ATOM 1690 C C . GLU A 1 215 ? -1.073 2.965 4.009 1.00 74.00 215 GLU A C 1
ATOM 1692 O O . GLU A 1 215 ? -0.611 2.935 2.864 1.00 74.00 215 GLU A O 1
ATOM 1697 N N . ARG A 1 216 ? -0.296 2.755 5.081 1.00 76.75 216 ARG A N 1
ATOM 1698 C CA . ARG A 1 216 ? 1.132 2.436 4.974 1.00 76.75 216 ARG A CA 1
ATOM 1699 C C . ARG A 1 216 ? 1.362 1.090 4.292 1.00 76.75 216 ARG A C 1
ATOM 1701 O O . ARG A 1 216 ? 2.286 1.000 3.486 1.00 76.75 216 ARG A O 1
ATOM 1708 N N . ALA A 1 217 ? 0.553 0.074 4.594 1.00 84.81 217 ALA A N 1
ATOM 1709 C CA . ALA A 1 217 ? 0.649 -1.232 3.947 1.00 84.81 217 ALA A CA 1
ATOM 1710 C C . ALA A 1 217 ? 0.401 -1.123 2.433 1.00 84.81 217 ALA A C 1
ATOM 1712 O O . ALA A 1 217 ? 1.211 -1.627 1.662 1.00 84.81 217 ALA A O 1
ATOM 1713 N N . VAL A 1 218 ? -0.617 -0.367 1.999 1.00 83.44 218 VAL A N 1
ATOM 1714 C CA . VAL A 1 218 ? -0.878 -0.082 0.572 1.00 83.44 218 VAL A CA 1
ATOM 1715 C C . VAL A 1 218 ? 0.316 0.603 -0.092 1.00 83.44 218 VAL A C 1
ATOM 1717 O O . VAL A 1 218 ? 0.774 0.179 -1.152 1.00 83.44 218 VAL A O 1
ATOM 1720 N N . LEU A 1 219 ? 0.860 1.651 0.534 1.00 78.62 219 LEU A N 1
ATOM 1721 C CA . LEU A 1 219 ? 2.017 2.369 -0.007 1.00 78.62 219 LEU A CA 1
ATOM 1722 C C . LEU A 1 219 ? 3.254 1.469 -0.116 1.00 78.62 219 LEU A C 1
ATOM 1724 O O . LEU A 1 219 ? 3.971 1.534 -1.115 1.00 78.62 219 LEU A O 1
ATOM 1728 N N . ARG A 1 220 ? 3.522 0.643 0.902 1.00 84.56 220 ARG A N 1
ATOM 1729 C CA . ARG A 1 220 ? 4.656 -0.291 0.891 1.00 84.56 220 ARG A CA 1
ATOM 1730 C C . ARG A 1 220 ? 4.463 -1.396 -0.137 1.00 84.56 220 ARG A C 1
ATOM 1732 O O . ARG A 1 220 ? 5.425 -1.692 -0.832 1.00 84.56 220 ARG A O 1
ATOM 1739 N N . ALA A 1 221 ? 3.258 -1.939 -0.283 1.00 89.94 221 ALA A N 1
ATOM 1740 C CA . ALA A 1 221 ? 2.944 -2.962 -1.277 1.00 89.94 221 ALA A CA 1
ATOM 1741 C C . ALA A 1 221 ? 3.214 -2.462 -2.699 1.00 89.94 221 ALA A C 1
ATOM 1743 O O . ALA A 1 221 ? 3.939 -3.094 -3.462 1.00 89.94 221 ALA A O 1
ATOM 1744 N N . GLU A 1 222 ? 2.732 -1.264 -3.028 1.00 87.00 222 GLU A N 1
ATOM 1745 C CA . GLU A 1 222 ? 2.930 -0.690 -4.361 1.00 87.00 222 GLU A CA 1
ATOM 1746 C C . GLU A 1 222 ? 4.404 -0.353 -4.636 1.00 87.00 222 GLU A C 1
ATOM 1748 O O . GLU A 1 222 ? 4.882 -0.539 -5.753 1.00 87.00 222 GLU A O 1
ATOM 1753 N N . LYS A 1 223 ? 5.170 0.073 -3.621 1.00 86.38 223 LYS A N 1
ATOM 1754 C CA . LYS A 1 223 ? 6.633 0.205 -3.746 1.00 86.38 223 LYS A CA 1
ATOM 1755 C C . LYS A 1 223 ? 7.316 -1.147 -3.938 1.00 86.38 223 LYS A C 1
ATOM 1757 O O . LYS A 1 223 ? 8.207 -1.258 -4.779 1.00 86.38 223 LYS A O 1
ATOM 1762 N N . ASN A 1 224 ? 6.889 -2.155 -3.178 1.00 92.31 224 ASN A N 1
ATOM 1763 C CA . ASN A 1 224 ? 7.424 -3.505 -3.252 1.00 92.31 224 ASN A CA 1
ATOM 1764 C C . ASN A 1 224 ? 7.268 -4.062 -4.664 1.00 92.31 224 ASN A C 1
ATOM 1766 O O . ASN A 1 224 ? 8.235 -4.540 -5.248 1.00 92.31 224 ASN A O 1
ATOM 1770 N N . GLU A 1 225 ? 6.085 -3.898 -5.256 1.00 92.94 225 GLU A N 1
ATOM 1771 C CA . GLU A 1 225 ? 5.794 -4.393 -6.597 1.00 92.94 225 GLU A CA 1
ATOM 1772 C C . GLU A 1 225 ? 6.645 -3.721 -7.685 1.00 92.94 225 GLU A C 1
ATOM 1774 O O . GLU A 1 225 ? 7.056 -4.387 -8.638 1.00 92.94 225 GLU A O 1
ATOM 1779 N N . ILE A 1 226 ? 7.000 -2.437 -7.543 1.00 92.31 226 ILE A N 1
ATOM 1780 C CA . ILE A 1 226 ? 7.961 -1.789 -8.456 1.00 92.31 226 ILE A CA 1
ATOM 1781 C C . ILE A 1 226 ? 9.338 -2.460 -8.340 1.00 92.31 226 ILE A C 1
ATOM 1783 O O . ILE A 1 226 ? 9.958 -2.772 -9.359 1.00 92.31 226 ILE A O 1
ATOM 1787 N N . GLY A 1 227 ? 9.803 -2.707 -7.110 1.00 93.25 227 GLY A N 1
ATOM 1788 C CA . GLY A 1 227 ? 11.061 -3.407 -6.841 1.00 93.25 227 GLY A CA 1
ATOM 1789 C C . GLY A 1 227 ? 11.077 -4.829 -7.407 1.00 93.25 227 GLY A C 1
ATOM 1790 O O . GLY A 1 227 ? 12.008 -5.185 -8.127 1.00 93.25 227 GLY A O 1
ATOM 1791 N N . ARG A 1 228 ? 10.005 -5.599 -7.189 1.00 95.25 228 ARG A N 1
ATOM 1792 C CA . ARG A 1 228 ? 9.817 -6.953 -7.737 1.00 95.25 228 ARG A CA 1
ATOM 1793 C C . ARG A 1 228 ? 9.761 -6.961 -9.261 1.00 95.25 228 ARG A C 1
ATOM 1795 O O . ARG A 1 228 ? 10.365 -7.816 -9.901 1.00 95.25 228 ARG A O 1
ATOM 1802 N N . THR A 1 229 ? 9.091 -5.984 -9.869 1.00 96.31 229 THR A N 1
ATOM 1803 C CA . THR A 1 229 ? 9.066 -5.830 -11.334 1.00 96.31 229 THR A CA 1
ATOM 1804 C C . THR A 1 229 ? 10.466 -5.549 -11.878 1.00 96.31 229 THR A C 1
ATOM 1806 O O . THR A 1 229 ? 10.883 -6.149 -12.870 1.00 96.31 229 THR A O 1
ATOM 1809 N N . PHE A 1 230 ? 11.227 -4.673 -11.215 1.00 96.06 230 PHE A N 1
ATOM 1810 C CA . PHE A 1 230 ? 12.612 -4.399 -11.597 1.00 96.06 230 PHE A CA 1
ATOM 1811 C C . PHE A 1 230 ? 13.518 -5.617 -11.392 1.00 96.06 230 PHE A C 1
ATOM 1813 O O . PHE A 1 230 ? 14.380 -5.884 -12.222 1.00 96.06 230 PHE A O 1
ATOM 1820 N N . TYR A 1 231 ? 13.290 -6.405 -10.345 1.00 96.06 231 TYR A N 1
ATOM 1821 C CA . TYR A 1 231 ? 13.979 -7.673 -10.145 1.00 96.06 231 TYR A CA 1
ATOM 1822 C C . TYR A 1 231 ? 13.721 -8.664 -11.279 1.00 96.06 231 TYR A C 1
ATOM 1824 O O . TYR A 1 231 ? 14.670 -9.191 -11.853 1.00 96.06 231 TYR A O 1
ATOM 1832 N N . ARG A 1 232 ? 12.457 -8.853 -11.677 1.00 97.31 232 ARG A N 1
ATOM 1833 C CA . ARG A 1 232 ? 12.101 -9.698 -12.829 1.00 97.31 232 ARG A CA 1
ATOM 1834 C C . ARG A 1 232 ? 12.767 -9.208 -14.115 1.00 97.31 232 ARG A C 1
ATOM 1836 O O . ARG A 1 232 ? 13.248 -10.020 -14.901 1.00 97.31 232 ARG A O 1
ATOM 1843 N N . PHE A 1 233 ? 12.859 -7.891 -14.311 1.00 97.31 233 PHE A N 1
ATOM 1844 C CA . PHE A 1 233 ? 13.610 -7.300 -15.422 1.00 97.31 233 PHE A CA 1
ATOM 1845 C C . PHE A 1 233 ? 15.103 -7.639 -15.370 1.00 97.31 233 PHE A C 1
ATOM 1847 O O . PHE A 1 233 ? 15.657 -8.076 -16.374 1.00 97.31 233 PHE A O 1
ATOM 1854 N N . VAL A 1 234 ? 15.737 -7.480 -14.208 1.00 96.44 234 VAL A N 1
ATOM 1855 C CA . VAL A 1 234 ? 17.151 -7.807 -13.970 1.00 96.44 234 VAL A CA 1
ATOM 1856 C C . VAL A 1 234 ? 17.434 -9.291 -14.217 1.00 96.44 234 VAL A C 1
ATOM 1858 O O . VAL A 1 234 ? 18.414 -9.627 -14.878 1.00 96.44 234 VAL A O 1
ATOM 1861 N N . GLN A 1 235 ? 16.562 -10.184 -13.744 1.00 95.94 235 GLN A N 1
ATOM 1862 C CA . GLN A 1 235 ? 16.689 -11.628 -13.956 1.00 95.94 235 GLN A CA 1
ATOM 1863 C C . GLN A 1 235 ? 16.516 -12.026 -15.423 1.00 95.94 235 GLN A C 1
ATOM 1865 O O . GLN A 1 235 ? 17.235 -12.893 -15.915 1.00 95.94 235 GLN A O 1
ATOM 1870 N N . ALA A 1 236 ? 15.568 -11.400 -16.125 1.00 96.50 236 ALA A N 1
ATOM 1871 C CA . ALA A 1 236 ? 15.327 -11.664 -17.540 1.00 96.50 236 ALA A CA 1
ATOM 1872 C C . ALA A 1 236 ? 16.413 -11.073 -18.457 1.00 96.50 236 ALA A C 1
ATOM 1874 O O . ALA A 1 236 ? 16.526 -11.484 -19.610 1.00 96.50 236 ALA A O 1
ATOM 1875 N N . ASN A 1 237 ? 17.204 -10.124 -17.950 1.00 96.44 237 ASN A N 1
ATOM 1876 C CA . ASN A 1 237 ? 18.244 -9.409 -18.684 1.00 96.44 237 ASN A CA 1
ATOM 1877 C C . ASN A 1 237 ? 19.559 -9.395 -17.879 1.00 96.44 237 ASN A C 1
ATOM 1879 O O . ASN A 1 237 ? 19.978 -8.343 -17.404 1.00 96.44 237 ASN A O 1
ATOM 1883 N N . PRO A 1 238 ? 20.219 -10.541 -17.652 1.00 94.88 238 PRO A N 1
ATOM 1884 C CA . PRO A 1 238 ? 21.393 -10.586 -16.785 1.00 94.88 238 PRO A CA 1
ATOM 1885 C C . PRO A 1 238 ? 22.583 -9.829 -17.400 1.00 94.88 238 PRO A C 1
ATOM 1887 O O . PRO A 1 238 ? 23.092 -10.220 -18.448 1.00 94.88 238 PRO A O 1
ATOM 1890 N N . ASP A 1 239 ? 23.063 -8.787 -16.714 1.00 94.00 239 ASP A N 1
ATOM 1891 C CA . ASP A 1 239 ? 24.270 -8.041 -17.083 1.00 94.00 239 ASP A CA 1
ATOM 1892 C C . ASP A 1 239 ? 25.049 -7.613 -15.820 1.00 94.00 239 ASP A C 1
ATOM 1894 O O . ASP A 1 239 ? 24.700 -6.615 -15.179 1.00 94.00 239 ASP A O 1
ATOM 1898 N N . PRO A 1 240 ? 26.127 -8.339 -15.459 1.00 92.50 240 PRO A N 1
ATOM 1899 C CA . PRO A 1 240 ? 26.956 -8.025 -14.294 1.00 92.50 240 PRO A CA 1
ATOM 1900 C C . PRO A 1 240 ? 27.664 -6.665 -14.358 1.00 92.50 240 PRO A C 1
ATOM 1902 O O . PRO A 1 240 ? 28.199 -6.215 -13.353 1.00 92.50 240 PRO A O 1
ATOM 1905 N N . SER A 1 241 ? 27.722 -6.012 -15.525 1.00 93.31 241 SER A N 1
ATOM 1906 C CA . SER A 1 241 ? 28.263 -4.653 -15.635 1.00 93.31 241 SER A CA 1
ATOM 1907 C C . SER A 1 241 ? 27.254 -3.579 -15.221 1.00 93.31 241 SER A C 1
ATOM 1909 O O . SER A 1 241 ? 27.645 -2.456 -14.898 1.00 93.31 241 SER A O 1
ATOM 1911 N N . LEU A 1 242 ? 25.962 -3.924 -15.186 1.00 92.38 242 LEU A N 1
ATOM 1912 C CA . LEU A 1 242 ? 24.873 -3.016 -14.836 1.00 92.38 242 LEU A CA 1
ATOM 1913 C C . LEU A 1 242 ? 24.329 -3.267 -13.427 1.00 92.38 242 LEU A C 1
ATOM 1915 O O . LEU A 1 242 ? 24.003 -2.298 -12.729 1.00 92.38 242 LEU A O 1
ATOM 1919 N N . TRP A 1 243 ? 24.253 -4.529 -12.995 1.00 95.38 243 TRP A N 1
ATOM 1920 C CA . TRP A 1 243 ? 23.692 -4.891 -11.694 1.00 95.38 243 TRP A CA 1
ATOM 1921 C C . TRP A 1 243 ? 24.163 -6.229 -11.126 1.00 95.38 243 TRP A C 1
ATOM 1923 O O . TRP A 1 243 ? 24.513 -7.161 -11.846 1.00 95.38 243 TRP A O 1
ATOM 1933 N N . GLU A 1 244 ? 24.040 -6.345 -9.804 1.00 93.94 244 GLU A N 1
ATOM 1934 C CA . GLU A 1 244 ? 24.254 -7.579 -9.046 1.00 93.94 244 GLU A CA 1
ATOM 1935 C C . GLU A 1 244 ? 23.047 -7.836 -8.131 1.00 93.94 244 GLU A C 1
ATOM 1937 O O . GLU A 1 244 ? 22.599 -6.930 -7.425 1.00 93.94 244 GLU A O 1
ATOM 1942 N N . VAL A 1 245 ? 22.524 -9.064 -8.134 1.00 92.75 245 VAL A N 1
ATOM 1943 C CA . VAL A 1 245 ? 21.472 -9.524 -7.208 1.00 92.75 245 VAL A CA 1
ATOM 1944 C C . VAL A 1 245 ? 22.124 -10.137 -5.974 1.00 92.75 245 VAL A C 1
ATOM 1946 O O . VAL A 1 245 ? 23.060 -10.922 -6.116 1.00 92.75 245 VAL A O 1
ATOM 1949 N N . ASP A 1 246 ? 21.612 -9.788 -4.794 1.00 88.25 246 ASP A N 1
ATOM 1950 C CA . ASP A 1 246 ? 22.110 -10.181 -3.472 1.00 88.25 246 ASP A CA 1
ATOM 1951 C C . ASP A 1 246 ? 23.644 -10.104 -3.392 1.00 88.25 246 ASP A C 1
ATOM 1953 O O . ASP A 1 246 ? 24.327 -11.097 -3.109 1.00 88.25 246 ASP A O 1
ATOM 1957 N N . PRO A 1 247 ? 24.216 -8.918 -3.695 1.00 86.25 247 PRO A N 1
ATOM 1958 C CA . PRO A 1 247 ? 25.660 -8.725 -3.705 1.00 86.25 247 PRO A CA 1
ATOM 1959 C C . PRO A 1 247 ? 26.242 -9.086 -2.338 1.00 86.25 247 PRO A C 1
ATOM 1961 O O . PRO A 1 247 ? 25.648 -8.800 -1.301 1.00 86.25 247 PRO A O 1
ATOM 1964 N N . VAL A 1 248 ? 27.438 -9.672 -2.303 1.00 86.44 248 VAL A N 1
ATOM 1965 C CA . VAL A 1 248 ? 28.141 -9.981 -1.049 1.00 86.44 248 VAL A CA 1
ATOM 1966 C C . VAL A 1 248 ? 29.439 -9.196 -0.953 1.00 86.44 248 VAL A C 1
ATOM 1968 O O . VAL A 1 248 ? 30.225 -9.131 -1.895 1.00 86.44 248 VAL A O 1
ATOM 1971 N N . LYS A 1 249 ? 29.716 -8.636 0.226 1.00 83.50 249 LYS A N 1
ATOM 1972 C CA . LYS A 1 249 ? 30.988 -7.981 0.535 1.00 83.50 249 LYS A CA 1
ATOM 1973 C C . LYS A 1 249 ? 31.729 -8.692 1.650 1.00 83.50 249 LYS A C 1
ATOM 1975 O O . LYS A 1 249 ? 31.162 -9.220 2.607 1.00 83.50 249 LYS A O 1
ATOM 1980 N N . ARG A 1 250 ? 33.054 -8.651 1.560 1.00 85.94 250 ARG A N 1
ATOM 1981 C CA . ARG A 1 250 ? 33.932 -9.179 2.600 1.00 85.94 250 ARG A CA 1
ATOM 1982 C C . ARG A 1 250 ? 34.088 -8.147 3.711 1.00 85.94 250 ARG A C 1
ATOM 1984 O O . ARG A 1 250 ? 34.674 -7.090 3.501 1.00 85.94 250 ARG A O 1
ATOM 1991 N N . THR A 1 251 ? 33.616 -8.472 4.909 1.00 82.50 251 THR A N 1
ATOM 1992 C CA . THR A 1 251 ? 33.849 -7.662 6.112 1.00 82.50 251 THR A CA 1
ATOM 1993 C C . THR A 1 251 ? 34.870 -8.330 7.024 1.00 82.50 251 THR A C 1
ATOM 1995 O O . THR A 1 251 ? 35.114 -9.540 6.957 1.00 82.50 251 THR A O 1
ATOM 1998 N N . ARG A 1 252 ? 35.530 -7.519 7.852 1.00 86.44 252 ARG A N 1
ATOM 1999 C CA . ARG A 1 252 ? 36.480 -7.957 8.875 1.00 86.44 252 ARG A CA 1
ATOM 2000 C C . ARG A 1 252 ? 36.008 -7.408 10.211 1.00 86.44 252 ARG A C 1
ATOM 2002 O O . ARG A 1 252 ? 35.899 -6.194 10.359 1.00 86.44 252 ARG A O 1
ATOM 2009 N N . LYS A 1 253 ? 35.717 -8.288 11.167 1.00 86.38 253 LYS A N 1
ATOM 2010 C CA . LYS A 1 253 ? 35.274 -7.912 12.512 1.00 86.38 253 LYS A CA 1
ATOM 2011 C C . LYS A 1 253 ? 36.166 -8.589 13.542 1.00 86.38 253 LYS A C 1
ATOM 2013 O O . LYS A 1 253 ? 36.489 -9.765 13.402 1.00 86.38 253 LYS A O 1
ATOM 2018 N N . TYR A 1 254 ? 36.580 -7.842 14.558 1.00 86.75 254 TYR A N 1
ATOM 2019 C CA . TYR A 1 254 ? 37.278 -8.422 15.699 1.00 86.75 254 TYR A CA 1
ATOM 2020 C C . TYR A 1 254 ? 36.297 -9.271 16.518 1.00 86.75 254 TYR A C 1
ATOM 2022 O O . TYR A 1 254 ? 35.240 -8.778 16.916 1.00 86.75 254 TYR A O 1
ATOM 2030 N N . ASP A 1 255 ? 36.635 -10.540 16.728 1.00 85.00 255 ASP A N 1
ATOM 2031 C CA . ASP A 1 255 ? 35.916 -11.461 17.604 1.00 85.00 255 ASP A CA 1
ATOM 2032 C C . ASP A 1 255 ? 36.576 -11.413 18.996 1.00 85.00 255 ASP A C 1
ATOM 2034 O O . ASP A 1 255 ? 37.700 -11.905 19.151 1.00 85.00 255 ASP A O 1
ATOM 2038 N N . PRO A 1 256 ? 35.922 -10.807 20.008 1.00 83.25 256 PRO A N 1
ATOM 2039 C CA . PRO A 1 256 ? 36.502 -10.654 21.340 1.00 83.25 256 PRO A CA 1
ATOM 2040 C C . PRO A 1 256 ? 36.626 -11.981 22.096 1.00 83.25 256 PRO A C 1
ATOM 2042 O O . PRO A 1 256 ? 37.437 -12.066 23.010 1.00 83.25 256 PRO A O 1
ATOM 2045 N N . THR A 1 257 ? 35.865 -13.012 21.719 1.00 87.88 257 THR A N 1
ATOM 2046 C CA . THR A 1 257 ? 35.933 -14.345 22.332 1.00 87.88 257 THR A CA 1
ATOM 2047 C C . THR A 1 257 ? 37.110 -15.146 21.783 1.00 87.88 257 THR A C 1
ATOM 2049 O O . THR A 1 257 ? 37.709 -15.936 22.505 1.00 87.88 257 THR A O 1
ATOM 2052 N N . LYS A 1 258 ? 37.462 -14.938 20.509 1.00 85.44 258 LYS A N 1
ATOM 2053 C CA . LYS A 1 258 ? 38.568 -15.646 19.838 1.00 85.44 258 LYS A CA 1
ATOM 2054 C C . LYS A 1 258 ? 39.865 -14.840 19.751 1.00 85.44 258 LYS A C 1
ATOM 2056 O O . LYS A 1 258 ? 40.864 -15.379 19.290 1.00 85.44 258 LYS A O 1
ATOM 2061 N N . HIS A 1 259 ? 39.851 -13.564 20.137 1.00 85.25 259 HIS A N 1
ATOM 2062 C CA . HIS A 1 259 ? 40.960 -12.610 19.996 1.00 85.25 259 HIS A CA 1
ATOM 2063 C C . HIS A 1 259 ? 41.545 -12.509 18.576 1.00 85.25 259 HIS A C 1
ATOM 2065 O O . HIS A 1 259 ? 42.733 -12.246 18.396 1.00 85.25 259 HIS A O 1
ATOM 2071 N N . LEU A 1 260 ? 40.710 -12.683 17.549 1.00 87.06 260 LEU A N 1
ATOM 2072 C CA . LEU A 1 260 ? 41.126 -12.679 16.145 1.00 87.06 260 LEU A CA 1
ATOM 2073 C C . LEU A 1 260 ? 40.222 -11.779 15.305 1.00 87.06 260 LEU A C 1
ATOM 2075 O O . LEU A 1 260 ? 39.046 -11.581 15.607 1.00 87.06 260 LEU A O 1
ATOM 2079 N N . VAL A 1 261 ? 40.764 -11.262 14.203 1.00 84.38 261 VAL A N 1
ATOM 2080 C CA . VAL A 1 261 ? 39.954 -10.621 13.164 1.00 84.38 261 VAL A CA 1
ATOM 2081 C C . VAL A 1 261 ? 39.347 -11.715 12.294 1.00 84.38 261 VAL A C 1
ATOM 2083 O O . VAL A 1 261 ? 40.044 -12.360 11.512 1.00 84.38 261 VAL A O 1
ATOM 2086 N N . VAL A 1 262 ? 38.039 -11.913 12.417 1.00 85.06 262 VAL A N 1
ATOM 2087 C CA . VAL A 1 262 ? 37.287 -12.858 11.595 1.00 85.06 262 VAL A CA 1
ATOM 2088 C C . VAL A 1 262 ? 36.837 -12.145 10.331 1.00 85.06 262 VAL A C 1
ATOM 2090 O O . VAL A 1 262 ? 36.229 -11.071 10.371 1.00 85.06 262 VAL A O 1
ATOM 2093 N N . SER A 1 263 ? 37.152 -12.743 9.186 1.00 84.88 263 SER A N 1
ATOM 2094 C CA . SER A 1 263 ? 36.635 -12.288 7.905 1.00 84.88 263 SER A CA 1
ATOM 2095 C C . SER A 1 263 ? 35.391 -13.083 7.540 1.00 84.88 263 SER A C 1
ATOM 2097 O O . SER A 1 263 ? 35.431 -14.308 7.561 1.00 84.88 263 SER A O 1
ATOM 2099 N N . SER A 1 264 ? 34.314 -12.384 7.191 1.00 83.81 264 SER A N 1
ATOM 2100 C CA . SER A 1 264 ? 33.036 -12.991 6.806 1.00 83.81 264 SER A CA 1
ATOM 2101 C C . SER A 1 264 ? 32.563 -12.389 5.488 1.00 83.81 264 SER A C 1
ATOM 2103 O O . SER A 1 264 ? 32.775 -11.197 5.245 1.00 83.81 264 SER A O 1
ATOM 2105 N N . LEU A 1 265 ? 31.934 -13.201 4.640 1.00 82.06 265 LEU A N 1
ATOM 2106 C CA . LEU A 1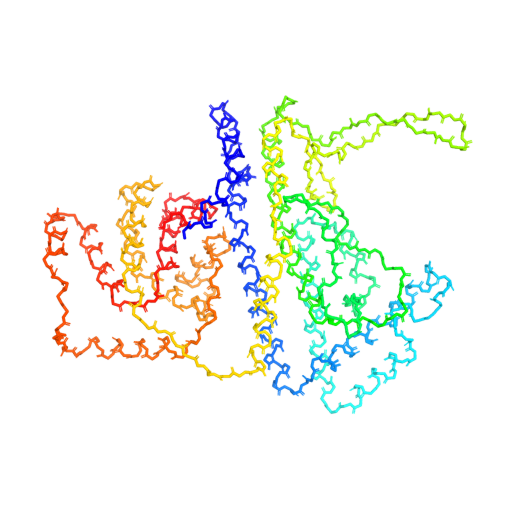 265 ? 31.106 -12.686 3.553 1.00 82.06 265 LEU A CA 1
ATOM 2107 C C . LEU A 1 265 ? 29.748 -12.334 4.154 1.00 82.06 265 LEU A C 1
ATOM 2109 O O . LEU A 1 265 ? 29.148 -13.155 4.842 1.00 82.06 265 LEU A O 1
ATOM 2113 N N . VAL A 1 266 ? 29.320 -11.096 3.954 1.00 83.38 266 VAL A N 1
ATOM 2114 C CA . VAL A 1 266 ? 28.008 -10.605 4.374 1.00 83.38 266 VAL A CA 1
ATOM 2115 C C . VAL A 1 266 ? 27.335 -9.968 3.175 1.00 83.38 266 VAL A C 1
ATOM 2117 O O . VAL A 1 266 ? 28.018 -9.456 2.288 1.00 83.38 266 VAL A O 1
ATOM 2120 N N . GLU A 1 267 ? 26.013 -9.976 3.162 1.00 81.88 267 GLU A N 1
ATOM 2121 C CA . GLU A 1 267 ? 25.228 -9.274 2.154 1.00 81.88 267 GLU A CA 1
ATOM 2122 C C . GLU A 1 267 ? 25.595 -7.778 2.119 1.00 81.88 267 GLU A C 1
ATOM 2124 O O . GLU A 1 267 ? 25.754 -7.108 3.151 1.00 81.88 267 GLU A O 1
ATOM 2129 N N . ASP A 1 268 ? 25.801 -7.250 0.918 1.00 83.31 268 ASP A N 1
ATOM 2130 C CA . ASP A 1 268 ? 26.125 -5.857 0.675 1.00 83.31 268 ASP A CA 1
ATOM 2131 C C . ASP A 1 268 ? 24.849 -5.029 0.585 1.00 83.31 268 ASP A C 1
ATOM 2133 O O . ASP A 1 268 ? 24.386 -4.647 -0.479 1.00 83.31 268 ASP A O 1
ATOM 2137 N N . VAL A 1 269 ? 24.314 -4.670 1.746 1.00 81.62 269 VAL A N 1
ATOM 2138 C CA . VAL A 1 269 ? 23.150 -3.776 1.870 1.00 81.62 269 VAL A CA 1
ATOM 2139 C C . VAL A 1 269 ? 23.517 -2.288 1.702 1.00 81.62 269 VAL A C 1
ATOM 2141 O O . VAL A 1 269 ? 22.883 -1.404 2.288 1.00 81.62 269 VAL A O 1
ATOM 2144 N N . GLY A 1 270 ? 24.592 -1.997 0.961 1.00 78.69 270 GLY A N 1
ATOM 2145 C CA . GLY A 1 270 ? 25.206 -0.677 0.803 1.00 78.69 270 GLY A CA 1
ATOM 2146 C C . GLY A 1 270 ? 24.303 0.389 0.161 1.00 78.69 270 GLY A C 1
ATOM 2147 O O . GLY A 1 270 ? 23.207 0.094 -0.317 1.00 78.69 270 GLY A O 1
ATOM 2148 N N . PRO A 1 271 ? 24.727 1.667 0.149 1.00 79.44 271 PRO A N 1
ATOM 2149 C CA . PRO A 1 271 ? 23.964 2.763 -0.463 1.00 79.44 271 PRO A CA 1
ATOM 2150 C C . PRO A 1 271 ? 23.828 2.635 -1.993 1.00 79.44 271 PRO A C 1
ATOM 2152 O O . PRO A 1 271 ? 23.000 3.300 -2.607 1.00 79.44 271 PRO A O 1
ATOM 2155 N N . ASP A 1 272 ? 24.633 1.797 -2.617 1.00 85.56 272 ASP A N 1
ATOM 2156 C CA . ASP A 1 272 ? 24.598 1.436 -4.031 1.00 85.56 272 ASP A CA 1
ATOM 2157 C C . ASP A 1 272 ? 23.574 0.344 -4.371 1.00 85.56 272 ASP A C 1
ATOM 2159 O O . ASP A 1 272 ? 23.478 -0.079 -5.522 1.00 85.56 272 ASP A O 1
ATOM 2163 N N . THR A 1 273 ? 22.770 -0.075 -3.390 1.00 88.38 273 THR A N 1
ATOM 2164 C CA . THR A 1 273 ? 21.708 -1.062 -3.583 1.00 88.38 273 THR A CA 1
ATOM 2165 C C . THR A 1 273 ? 20.316 -0.467 -3.436 1.00 88.38 273 THR A C 1
ATOM 2167 O O . THR A 1 273 ? 20.073 0.454 -2.642 1.00 88.38 273 THR A O 1
ATOM 2170 N N . ILE A 1 274 ? 19.375 -1.050 -4.169 1.00 90.44 274 ILE A N 1
ATOM 2171 C CA . ILE A 1 274 ? 17.955 -0.975 -3.850 1.00 90.44 274 ILE A CA 1
ATOM 2172 C C . ILE A 1 274 ? 17.492 -2.264 -3.179 1.00 90.44 274 ILE A C 1
ATOM 2174 O O . ILE A 1 274 ? 18.155 -3.288 -3.312 1.00 90.44 274 ILE A O 1
ATOM 2178 N N . ALA A 1 275 ? 16.379 -2.206 -2.453 1.00 90.38 275 ALA A N 1
ATOM 2179 C CA . ALA A 1 275 ? 15.824 -3.369 -1.772 1.00 90.38 275 ALA A CA 1
ATOM 2180 C C . ALA A 1 275 ? 14.307 -3.449 -1.922 1.00 90.38 275 ALA A C 1
ATOM 2182 O O . ALA A 1 275 ? 13.621 -2.420 -1.941 1.00 90.38 275 ALA A O 1
ATOM 2183 N N . PHE A 1 276 ? 13.815 -4.677 -1.989 1.00 92.06 276 PHE A N 1
ATOM 2184 C CA . PHE A 1 276 ? 12.403 -5.032 -1.948 1.00 92.06 276 PHE A CA 1
ATOM 2185 C C . PHE A 1 276 ? 12.244 -6.340 -1.165 1.00 92.06 276 PHE A C 1
ATOM 2187 O O . PHE A 1 276 ? 13.237 -6.925 -0.736 1.00 92.06 276 PHE A O 1
ATOM 2194 N N . LYS A 1 277 ? 11.010 -6.787 -0.952 1.00 92.94 277 LYS A N 1
ATOM 2195 C CA . LYS A 1 277 ? 10.693 -8.029 -0.256 1.00 92.94 277 LYS A CA 1
ATOM 2196 C C . LYS A 1 277 ? 10.061 -9.064 -1.176 1.00 92.94 277 LYS A C 1
ATOM 2198 O O . LYS A 1 277 ? 9.135 -8.755 -1.926 1.00 92.94 277 LYS A O 1
ATOM 2203 N N . GLU A 1 278 ? 10.530 -10.296 -1.043 1.00 92.44 278 GLU A N 1
ATOM 2204 C CA . GLU A 1 278 ? 9.933 -11.495 -1.622 1.00 92.44 278 GLU A CA 1
ATOM 2205 C C . GLU A 1 278 ? 9.704 -12.481 -0.466 1.00 92.44 278 GLU A C 1
ATOM 2207 O O . GLU A 1 278 ? 10.662 -12.880 0.198 1.00 92.44 278 GLU A O 1
ATOM 2212 N N . ASP A 1 279 ? 8.443 -12.825 -0.181 1.00 91.88 279 ASP A N 1
ATOM 2213 C CA . ASP A 1 279 ? 8.074 -13.736 0.920 1.00 91.88 279 ASP A CA 1
ATOM 2214 C C . ASP A 1 279 ? 8.690 -13.316 2.277 1.00 91.88 279 ASP A C 1
ATOM 2216 O O . ASP A 1 279 ? 9.393 -14.067 2.955 1.00 91.88 279 ASP A O 1
ATOM 2220 N N . GLY A 1 280 ? 8.533 -12.033 2.628 1.00 88.94 280 GLY A N 1
ATOM 2221 C CA . GLY A 1 280 ? 9.052 -11.436 3.868 1.00 88.94 280 GLY A CA 1
ATOM 2222 C C . GLY A 1 280 ? 10.561 -11.152 3.893 1.00 88.94 280 GLY A C 1
ATOM 2223 O O . GLY A 1 280 ? 11.025 -10.335 4.703 1.00 88.94 280 GLY A O 1
ATOM 2224 N N . LYS A 1 281 ? 11.341 -11.744 2.980 1.00 90.75 281 LYS A N 1
ATOM 2225 C CA . LYS A 1 281 ? 12.805 -11.605 2.917 1.00 90.75 281 LYS A CA 1
ATOM 2226 C C . LYS A 1 281 ? 13.209 -10.427 2.049 1.00 90.75 281 LYS A C 1
ATOM 2228 O O . LYS A 1 281 ? 12.674 -10.245 0.963 1.00 90.75 281 LYS A O 1
ATOM 2233 N N . GLU A 1 282 ? 14.162 -9.633 2.530 1.00 91.00 282 GLU A N 1
ATOM 2234 C CA . GLU A 1 282 ? 14.750 -8.565 1.720 1.00 91.00 282 GLU A CA 1
ATOM 2235 C C . GLU A 1 282 ? 15.634 -9.166 0.625 1.00 91.00 282 GLU A C 1
ATOM 2237 O O . GLU A 1 282 ? 16.472 -10.015 0.912 1.00 91.00 282 GLU A O 1
ATOM 2242 N N . VAL A 1 283 ? 15.438 -8.705 -0.606 1.00 92.38 283 VAL A N 1
ATOM 2243 C CA . VAL A 1 283 ? 16.295 -8.976 -1.760 1.00 92.38 283 VAL A CA 1
ATOM 2244 C C . VAL A 1 283 ? 16.950 -7.663 -2.156 1.00 92.38 283 VAL A C 1
ATOM 2246 O O . VAL A 1 283 ? 16.271 -6.635 -2.289 1.00 92.38 283 VAL A O 1
ATOM 2249 N N . HIS A 1 284 ? 18.265 -7.686 -2.353 1.00 93.00 284 HIS A N 1
ATOM 2250 C CA . HIS A 1 284 ? 19.045 -6.499 -2.677 1.00 93.00 284 HIS A CA 1
ATOM 2251 C C . HIS A 1 284 ? 19.520 -6.530 -4.127 1.00 93.00 284 HIS A C 1
ATOM 2253 O O . HIS A 1 284 ? 19.998 -7.541 -4.629 1.00 93.00 284 HIS A O 1
ATOM 2259 N N . ILE A 1 285 ? 19.430 -5.392 -4.814 1.00 93.75 285 ILE A N 1
ATOM 2260 C CA . ILE A 1 285 ? 19.979 -5.230 -6.163 1.00 93.75 285 ILE A CA 1
ATOM 2261 C C . ILE A 1 285 ? 20.958 -4.067 -6.146 1.00 93.75 285 ILE A C 1
ATOM 2263 O O . ILE A 1 285 ? 20.559 -2.916 -5.947 1.00 93.75 285 ILE A O 1
ATOM 2267 N N . LYS A 1 286 ? 22.238 -4.354 -6.373 1.00 94.06 286 LYS A N 1
ATOM 2268 C CA . LYS A 1 286 ? 23.264 -3.345 -6.645 1.00 94.06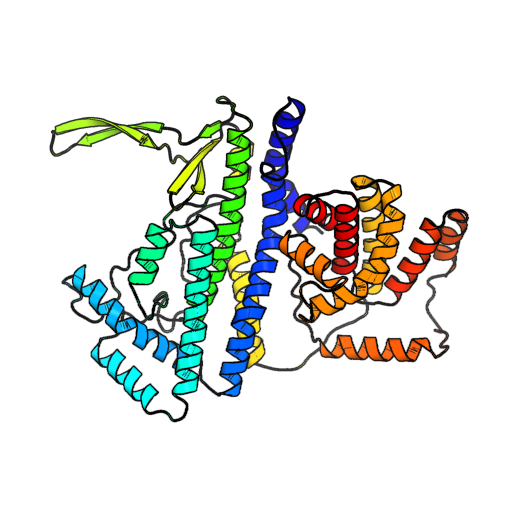 286 LYS A CA 1
ATOM 2269 C C . LYS A 1 286 ? 23.074 -2.813 -8.051 1.00 94.06 286 LYS A C 1
ATOM 2271 O O . LYS A 1 286 ? 22.936 -3.599 -8.981 1.00 94.06 286 LYS A O 1
ATOM 2276 N N . ILE A 1 287 ? 23.073 -1.494 -8.203 1.00 93.31 287 ILE A N 1
ATOM 2277 C CA . ILE A 1 287 ? 22.958 -0.834 -9.507 1.00 93.31 287 ILE A CA 1
ATOM 2278 C C . ILE A 1 287 ? 24.236 -0.034 -9.738 1.00 93.31 287 ILE A C 1
ATOM 2280 O O . ILE A 1 287 ? 24.530 0.894 -8.984 1.00 93.31 287 ILE A O 1
ATOM 2284 N N . HIS A 1 288 ? 24.985 -0.377 -10.786 1.00 94.25 288 HIS A N 1
ATOM 2285 C CA . HIS A 1 288 ? 26.256 0.278 -11.104 1.00 94.25 288 HIS A CA 1
ATOM 2286 C C . HIS A 1 288 ? 26.071 1.627 -11.817 1.00 94.25 288 HIS A C 1
ATOM 2288 O O . HIS A 1 288 ? 26.898 2.524 -11.662 1.00 94.25 288 HIS A O 1
ATOM 2294 N N . ASP A 1 289 ? 24.968 1.814 -12.553 1.00 92.19 289 ASP A N 1
ATOM 2295 C CA . ASP A 1 289 ? 24.623 3.109 -13.149 1.00 92.19 289 ASP A CA 1
ATOM 2296 C C . ASP A 1 289 ? 24.125 4.081 -12.070 1.00 92.19 289 ASP A C 1
ATOM 2298 O O . ASP A 1 289 ? 22.998 3.982 -11.580 1.00 92.19 289 ASP A O 1
ATOM 2302 N N . GLU A 1 290 ? 24.955 5.058 -11.701 1.00 90.44 290 GLU A N 1
ATOM 2303 C CA . GLU A 1 290 ? 24.620 5.986 -10.619 1.00 90.44 290 GLU A CA 1
ATOM 2304 C C . GLU A 1 290 ? 23.355 6.813 -10.890 1.00 90.44 290 GLU A C 1
ATOM 2306 O O . GLU A 1 290 ? 22.655 7.202 -9.954 1.00 90.44 290 GLU A O 1
ATOM 2311 N N . ALA A 1 291 ? 23.068 7.139 -12.154 1.00 89.12 291 ALA A N 1
ATOM 2312 C CA . ALA A 1 291 ? 21.888 7.919 -12.507 1.00 89.12 291 ALA A CA 1
ATOM 2313 C C . ALA A 1 291 ? 20.611 7.097 -12.296 1.00 89.12 291 ALA A C 1
ATOM 2315 O O . ALA A 1 291 ? 19.658 7.595 -11.698 1.00 89.12 291 ALA A O 1
ATOM 2316 N N . LEU A 1 292 ? 20.618 5.833 -12.716 1.00 89.94 292 LEU A N 1
ATOM 2317 C CA . LEU A 1 292 ? 19.544 4.879 -12.489 1.00 89.94 292 LEU A CA 1
ATOM 2318 C C . LEU A 1 292 ? 19.379 4.607 -10.999 1.00 89.94 292 LEU A C 1
ATOM 2320 O O . LEU A 1 292 ? 18.265 4.697 -10.495 1.00 89.94 292 LEU A O 1
ATOM 2324 N N . LEU A 1 293 ? 20.473 4.364 -10.275 1.00 88.50 293 LEU A N 1
ATOM 2325 C CA . LEU A 1 293 ? 20.447 4.202 -8.825 1.00 88.50 293 LEU A CA 1
ATOM 2326 C C . LEU A 1 293 ? 19.819 5.425 -8.147 1.00 88.50 293 LEU A C 1
ATOM 2328 O O . LEU A 1 293 ? 18.926 5.274 -7.314 1.00 88.50 293 LEU A O 1
ATOM 2332 N N . ARG A 1 294 ? 20.237 6.644 -8.515 1.00 83.94 294 ARG A N 1
ATOM 2333 C CA . ARG A 1 294 ? 19.637 7.882 -7.996 1.00 83.94 294 ARG A CA 1
ATOM 2334 C C . ARG A 1 294 ? 18.153 7.961 -8.313 1.00 83.94 294 ARG A C 1
ATOM 2336 O O . ARG A 1 294 ? 17.407 8.346 -7.427 1.00 83.94 294 ARG A O 1
ATOM 2343 N N . THR A 1 295 ? 17.725 7.588 -9.517 1.00 82.50 295 THR A N 1
ATOM 2344 C CA . THR A 1 295 ? 16.309 7.533 -9.909 1.00 82.50 295 THR A CA 1
ATOM 2345 C C . THR A 1 295 ? 15.526 6.512 -9.077 1.00 82.50 295 THR A C 1
ATOM 2347 O O . THR A 1 295 ? 14.487 6.855 -8.526 1.00 82.50 295 THR A O 1
ATOM 2350 N N . MET A 1 296 ? 16.037 5.293 -8.906 1.00 83.50 296 MET A N 1
ATOM 2351 C CA . MET A 1 296 ? 15.365 4.228 -8.150 1.00 83.50 296 MET A CA 1
ATOM 2352 C C . MET A 1 296 ? 15.312 4.524 -6.644 1.00 83.50 296 MET A C 1
ATOM 2354 O O . MET A 1 296 ? 14.341 4.199 -5.957 1.00 83.50 296 MET A O 1
ATOM 2358 N N . ARG A 1 297 ? 16.342 5.202 -6.123 1.00 77.44 297 ARG A N 1
ATOM 2359 C CA . ARG A 1 297 ? 16.401 5.690 -4.739 1.00 77.44 297 ARG A CA 1
ATOM 2360 C C . ARG A 1 297 ? 15.734 7.050 -4.550 1.00 77.44 297 ARG A C 1
ATOM 2362 O O . ARG A 1 297 ? 15.587 7.461 -3.399 1.00 77.44 297 ARG A O 1
ATOM 2369 N N . ALA A 1 298 ? 15.372 7.759 -5.625 1.00 64.56 298 ALA A N 1
ATOM 2370 C CA . ALA A 1 298 ? 14.888 9.131 -5.552 1.00 64.56 298 ALA A CA 1
ATOM 2371 C C . ALA A 1 298 ? 13.669 9.165 -4.643 1.00 64.56 298 ALA A C 1
ATOM 2373 O O . ALA A 1 298 ? 12.620 8.592 -4.941 1.00 64.56 298 ALA A O 1
ATOM 2374 N N . SER A 1 299 ? 13.843 9.835 -3.507 1.00 52.56 299 SER A N 1
ATOM 2375 C CA . SER A 1 299 ? 12.817 9.985 -2.501 1.00 52.56 299 SER A CA 1
ATOM 2376 C C . SER A 1 299 ? 11.570 10.561 -3.151 1.00 52.56 299 SER A C 1
ATOM 2378 O O . SER A 1 299 ? 11.554 11.693 -3.647 1.00 52.56 299 SER A O 1
ATOM 2380 N N . TYR A 1 300 ? 10.480 9.813 -3.060 1.00 47.44 300 TYR A N 1
ATOM 2381 C CA . TYR A 1 300 ? 9.211 10.449 -2.787 1.00 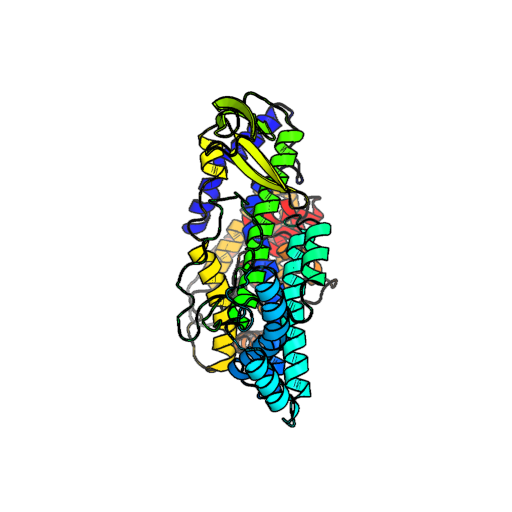47.44 300 TYR A CA 1
ATOM 2382 C C . TYR A 1 300 ? 9.450 11.339 -1.557 1.00 47.44 300 TYR A C 1
ATOM 2384 O O . TYR A 1 300 ? 9.497 10.843 -0.435 1.00 47.44 300 TYR A O 1
ATOM 2392 N N . MET A 1 301 ? 9.701 12.641 -1.744 1.00 36.34 301 MET A N 1
ATOM 2393 C CA . MET A 1 301 ? 9.787 13.633 -0.655 1.00 36.34 301 MET A CA 1
ATOM 2394 C C . MET A 1 301 ? 8.410 13.869 -0.015 1.00 36.34 301 MET A C 1
ATOM 2396 O O . MET A 1 301 ? 8.068 14.973 0.373 1.00 36.34 301 MET A O 1
ATOM 2400 N N . ASP A 1 302 ? 7.607 12.819 0.052 1.00 43.97 302 ASP A N 1
ATOM 2401 C CA . ASP A 1 302 ? 6.218 12.838 0.445 1.00 43.97 302 ASP A CA 1
ATOM 2402 C C . ASP A 1 302 ? 5.863 11.526 1.157 1.00 43.97 302 ASP A C 1
ATOM 2404 O O . ASP A 1 302 ? 4.693 11.215 1.272 1.00 43.97 302 ASP A O 1
ATOM 2408 N N . GLU A 1 303 ? 6.805 10.725 1.677 1.00 44.81 303 GLU A N 1
ATOM 2409 C CA . GLU A 1 303 ? 6.361 9.702 2.645 1.00 44.81 303 GLU A CA 1
ATOM 2410 C C . GLU A 1 303 ? 5.626 10.354 3.814 1.00 44.81 303 GLU A C 1
ATOM 2412 O O . GLU A 1 303 ? 4.668 9.784 4.309 1.00 44.81 303 GLU A O 1
ATOM 2417 N N . THR A 1 304 ? 6.010 11.576 4.188 1.00 44.41 304 THR A N 1
ATOM 2418 C CA . THR A 1 304 ? 5.205 12.439 5.047 1.00 44.41 304 THR A CA 1
ATOM 2419 C C . THR A 1 304 ? 4.074 13.108 4.284 1.00 44.41 304 THR A C 1
ATOM 2421 O O . THR A 1 304 ? 2.958 12.953 4.723 1.00 44.41 304 THR A O 1
ATOM 2424 N N . GLY A 1 305 ? 4.269 13.790 3.152 1.00 43.66 305 GLY A N 1
ATOM 2425 C CA . GLY A 1 305 ? 3.181 14.581 2.546 1.00 43.66 305 GLY A CA 1
ATOM 2426 C C . GLY A 1 305 ? 2.144 13.835 1.677 1.00 43.66 305 GLY A C 1
ATOM 2427 O O . GLY A 1 305 ? 1.056 14.368 1.484 1.00 43.66 305 GLY A O 1
ATOM 2428 N N . GLN A 1 306 ? 2.406 12.618 1.183 1.00 46.97 306 GLN A N 1
ATOM 2429 C CA . GLN A 1 306 ? 1.411 11.715 0.577 1.00 46.97 306 GLN A CA 1
ATOM 2430 C C . GLN A 1 306 ? 0.680 10.958 1.665 1.00 46.97 306 GLN A C 1
ATOM 2432 O O . GLN A 1 306 ? -0.535 10.903 1.607 1.00 46.97 306 GLN A O 1
ATOM 2437 N N . PHE A 1 307 ? 1.385 10.426 2.666 1.00 41.88 307 PHE A N 1
ATOM 2438 C CA . PHE A 1 307 ? 0.727 9.862 3.842 1.00 41.88 307 PHE A CA 1
ATOM 2439 C C . PHE A 1 307 ? -0.103 10.930 4.556 1.00 41.88 307 PHE A C 1
ATOM 2441 O O . PHE A 1 307 ? -1.251 10.682 4.845 1.00 41.88 307 PHE A O 1
ATOM 2448 N N . GLN A 1 308 ? 0.408 12.147 4.758 1.00 41.16 308 GLN A N 1
ATOM 2449 C CA . GLN A 1 308 ? -0.341 13.266 5.339 1.00 41.16 308 GLN A CA 1
ATOM 2450 C C . GLN A 1 308 ? -1.479 13.711 4.428 1.00 41.16 308 GLN A C 1
ATOM 2452 O O . GLN A 1 308 ? -2.505 14.102 4.953 1.00 41.16 308 GLN A O 1
ATOM 2457 N N . ARG A 1 309 ? -1.351 13.662 3.094 1.00 50.16 309 ARG A N 1
ATOM 2458 C CA . ARG A 1 309 ? -2.476 13.955 2.188 1.00 50.16 309 ARG A CA 1
ATOM 2459 C C . ARG A 1 309 ? -3.536 12.866 2.217 1.00 50.16 309 ARG A C 1
ATOM 2461 O O . ARG A 1 309 ? -4.702 13.192 2.350 1.00 50.16 309 ARG A O 1
ATOM 2468 N N . VAL A 1 310 ? -3.138 11.603 2.132 1.00 46.78 310 VAL A N 1
ATOM 2469 C CA . VAL A 1 310 ? -4.033 10.445 2.198 1.00 46.78 310 VAL A CA 1
ATOM 2470 C C . VAL A 1 310 ? -4.700 10.397 3.572 1.00 46.78 310 VAL A C 1
ATOM 2472 O O . VAL A 1 310 ? -5.921 10.418 3.634 1.00 46.78 310 VAL A O 1
ATOM 2475 N N . ALA A 1 311 ? -3.936 10.504 4.658 1.00 40.81 311 ALA A N 1
ATOM 2476 C CA . ALA A 1 311 ? -4.447 10.619 6.016 1.00 40.81 311 ALA A CA 1
ATOM 2477 C C . ALA A 1 311 ? -5.310 11.875 6.195 1.00 40.81 311 ALA A C 1
ATOM 2479 O O . ALA A 1 311 ? -6.378 11.772 6.773 1.00 40.81 311 ALA A O 1
ATOM 2480 N N . ALA A 1 312 ? -4.947 13.051 5.671 1.00 47.16 312 ALA A N 1
ATOM 2481 C CA . ALA A 1 312 ? -5.799 14.245 5.753 1.00 47.16 312 ALA A CA 1
ATOM 2482 C C . ALA A 1 312 ? -7.069 14.132 4.899 1.00 47.16 312 ALA A C 1
ATOM 2484 O O . ALA A 1 312 ? -8.086 14.707 5.262 1.00 47.16 312 ALA A O 1
ATOM 2485 N N . GLU A 1 313 ? -7.056 13.395 3.790 1.00 50.38 313 GLU A N 1
ATOM 2486 C CA . GLU A 1 313 ? -8.242 13.121 2.974 1.00 50.38 313 GLU A CA 1
ATOM 2487 C C . GLU A 1 313 ? -9.135 12.062 3.638 1.00 50.38 313 GLU A C 1
ATOM 2489 O O . GLU A 1 313 ? -10.351 12.215 3.663 1.00 50.38 313 GLU A O 1
ATOM 2494 N N . THR A 1 314 ? -8.564 10.999 4.209 1.00 45.66 314 THR A N 1
ATOM 2495 C CA . THR A 1 314 ? -9.292 9.922 4.900 1.00 45.66 314 THR A CA 1
ATOM 2496 C C . THR A 1 314 ? -9.816 10.384 6.262 1.00 45.66 314 THR A C 1
ATOM 2498 O O . THR A 1 314 ? -11.014 10.291 6.527 1.00 45.66 314 THR A O 1
ATOM 2501 N N . LEU A 1 315 ? -8.956 10.964 7.101 1.00 41.72 315 LEU A N 1
ATOM 2502 C CA . LEU A 1 315 ? -9.319 11.555 8.393 1.00 41.72 315 LEU A CA 1
ATOM 2503 C C . LEU A 1 315 ? -10.093 12.870 8.224 1.00 41.72 315 LEU A C 1
ATOM 2505 O O . LEU A 1 315 ? -10.883 13.235 9.089 1.00 41.72 315 LEU A O 1
ATOM 2509 N N . GLY A 1 316 ? -9.919 13.585 7.109 1.00 45.56 316 GLY A N 1
ATOM 2510 C CA . GLY A 1 316 ? -10.730 14.754 6.758 1.00 45.56 316 GLY A CA 1
ATOM 2511 C C . GLY A 1 316 ? -12.150 14.388 6.338 1.00 45.56 316 GLY A C 1
ATOM 2512 O O . GLY A 1 316 ? -13.075 15.118 6.677 1.00 45.56 316 GLY A O 1
ATOM 2513 N N . VAL A 1 317 ? -12.357 13.241 5.679 1.00 41.88 317 VAL A N 1
ATOM 2514 C CA . VAL A 1 317 ? -13.697 12.662 5.460 1.00 41.88 317 VAL A CA 1
ATOM 2515 C C . VAL A 1 317 ? -14.310 12.204 6.788 1.00 41.88 317 VAL A C 1
ATOM 2517 O O . VAL A 1 317 ? -15.478 12.491 7.038 1.00 41.88 317 VAL A O 1
ATOM 2520 N N . PHE A 1 318 ? -13.519 11.581 7.667 1.00 41.12 318 PHE A N 1
ATOM 2521 C CA . PHE A 1 318 ? -13.943 11.170 9.011 1.00 41.12 318 PHE A CA 1
ATOM 2522 C C . PHE A 1 318 ? -14.391 12.363 9.875 1.00 41.12 318 PHE A C 1
ATOM 2524 O O . PHE A 1 318 ? -15.487 12.362 10.429 1.00 41.12 318 PHE A O 1
ATOM 2531 N N . ASN A 1 319 ? -13.597 13.438 9.904 1.00 36.03 319 ASN A N 1
ATOM 2532 C CA . ASN A 1 319 ? -13.949 14.687 10.581 1.00 36.03 319 ASN A CA 1
ATOM 2533 C C . ASN A 1 319 ? -15.067 15.460 9.859 1.00 36.03 319 ASN A C 1
ATOM 2535 O O . ASN A 1 319 ? -15.894 16.085 10.514 1.00 36.03 319 ASN A O 1
ATOM 2539 N N . GLY A 1 320 ? -15.122 15.427 8.525 1.00 38.47 320 GLY A N 1
ATOM 2540 C CA . GLY A 1 320 ? -16.116 16.132 7.709 1.00 38.47 320 GLY A CA 1
ATOM 2541 C C . GLY A 1 320 ? -17.527 15.556 7.834 1.00 38.47 320 GLY A C 1
ATOM 2542 O O . GLY A 1 320 ? -18.486 16.323 7.921 1.00 38.47 320 GLY A O 1
ATOM 2543 N N . TYR A 1 321 ? -17.648 14.228 7.942 1.00 37.81 321 TYR A N 1
ATOM 2544 C CA . TYR A 1 321 ? -18.906 13.535 8.250 1.00 37.81 321 TYR A CA 1
ATOM 2545 C C . TYR A 1 321 ? -19.465 13.937 9.630 1.00 37.81 321 TYR A C 1
ATOM 2547 O O . TYR A 1 321 ? -20.677 13.938 9.828 1.00 37.81 321 TYR A O 1
ATOM 2555 N N . LEU A 1 322 ? -18.595 14.358 10.559 1.00 37.03 322 LEU A N 1
ATOM 2556 C CA . LEU A 1 322 ? -18.950 14.743 11.928 1.00 37.03 322 LEU A CA 1
ATOM 2557 C C . LEU A 1 322 ? -19.179 16.256 12.145 1.00 37.03 322 LEU A C 1
ATOM 2559 O O . LEU A 1 322 ? -19.680 16.614 13.211 1.00 37.03 322 LEU A O 1
ATOM 2563 N N . ARG A 1 323 ? -18.823 17.167 11.212 1.00 34.03 323 ARG A N 1
ATOM 2564 C CA . ARG A 1 323 ? -18.678 18.605 11.571 1.00 34.03 323 ARG A CA 1
ATOM 2565 C C . ARG A 1 323 ? -19.345 19.717 10.766 1.00 34.03 323 ARG A C 1
ATOM 2567 O O . ARG A 1 323 ? -19.218 20.838 11.245 1.00 34.03 323 ARG A O 1
ATOM 2574 N N . ASN A 1 324 ? -20.038 19.490 9.649 1.00 31.50 324 ASN A N 1
ATOM 2575 C CA . ASN A 1 324 ? -21.143 20.340 9.144 1.00 31.50 324 ASN A CA 1
ATOM 2576 C C . ASN A 1 324 ? -21.314 20.263 7.623 1.00 31.50 324 ASN A C 1
ATOM 2578 O O . ASN A 1 324 ? -20.385 20.432 6.837 1.00 31.50 324 ASN A O 1
ATOM 2582 N N . THR A 1 325 ? -22.590 20.168 7.263 1.00 38.53 325 THR A N 1
ATOM 2583 C CA . THR A 1 325 ? -23.238 20.669 6.051 1.00 38.53 325 THR A CA 1
ATOM 2584 C C . THR A 1 325 ? -22.948 22.156 5.764 1.00 38.53 325 THR A C 1
ATOM 2586 O O . THR A 1 325 ? -22.878 22.956 6.693 1.00 38.53 325 THR A O 1
ATOM 2589 N N . LEU A 1 326 ? -22.970 22.518 4.469 1.00 26.38 326 LEU A N 1
ATOM 2590 C CA . LEU A 1 326 ? -23.112 23.862 3.860 1.00 26.38 326 LEU A CA 1
ATOM 2591 C C . LEU A 1 326 ? -21.832 24.706 3.619 1.00 26.38 326 LEU A C 1
ATOM 2593 O O . LEU A 1 326 ? -21.393 25.437 4.502 1.00 26.38 326 LEU A O 1
ATOM 2597 N N . THR A 1 327 ? -21.404 24.819 2.339 1.00 29.62 327 THR A N 1
ATOM 2598 C CA . THR A 1 327 ? -21.477 26.066 1.507 1.00 29.62 327 THR A CA 1
ATOM 2599 C C . THR A 1 327 ? -20.364 26.248 0.431 1.00 29.62 327 THR A C 1
ATOM 2601 O O . THR A 1 327 ? -19.254 26.662 0.736 1.00 29.62 327 THR A O 1
ATOM 2604 N N . ARG A 1 328 ? -20.787 26.121 -0.848 1.00 25.97 328 ARG A N 1
ATOM 2605 C CA . ARG A 1 328 ? -20.614 26.971 -2.081 1.00 25.97 328 ARG A CA 1
ATOM 2606 C C . ARG A 1 328 ? -19.267 27.165 -2.836 1.00 25.97 328 ARG A C 1
ATOM 2608 O O . ARG A 1 328 ? -18.182 26.999 -2.305 1.00 25.97 328 ARG A O 1
ATOM 2615 N N . TRP A 1 329 ? -19.455 27.630 -4.101 1.00 30.25 329 TRP A N 1
ATOM 2616 C CA . TRP A 1 329 ? -18.568 28.198 -5.170 1.00 30.25 329 TRP A CA 1
ATOM 2617 C C . TRP A 1 329 ? -18.221 27.248 -6.354 1.00 30.25 329 TRP A C 1
ATOM 2619 O O . TRP A 1 329 ? -17.916 26.091 -6.101 1.00 30.25 329 TRP A O 1
ATOM 2629 N N . ASN A 1 330 ? -18.140 27.586 -7.667 1.00 29.77 330 ASN A N 1
ATOM 2630 C CA . ASN A 1 330 ? -18.620 28.635 -8.615 1.00 29.77 330 ASN A CA 1
ATOM 2631 C C . ASN A 1 330 ? -18.474 28.041 -10.071 1.00 29.77 330 ASN A C 1
ATOM 2633 O O . ASN A 1 330 ? -17.386 27.558 -10.383 1.00 29.77 330 ASN A O 1
ATOM 2637 N N . PRO A 1 331 ? -19.504 28.031 -10.954 1.00 32.84 331 PRO A N 1
ATOM 2638 C CA . PRO A 1 331 ? -19.563 27.220 -12.197 1.00 32.84 331 PRO A CA 1
ATOM 2639 C C . PRO A 1 331 ? -18.935 27.786 -13.502 1.00 32.84 331 PRO A C 1
ATOM 2641 O O . PRO A 1 331 ? -19.028 27.140 -14.543 1.00 32.84 331 PRO A O 1
ATOM 2644 N N . GLY A 1 332 ? -18.277 28.950 -13.508 1.00 27.34 332 GLY A N 1
ATOM 2645 C CA . GLY A 1 332 ? -17.846 29.610 -14.764 1.00 27.34 332 GLY A CA 1
ATOM 2646 C C . GLY A 1 332 ? -16.615 29.041 -15.507 1.00 27.34 332 GLY A C 1
ATOM 2647 O O . GLY A 1 332 ? -16.397 29.390 -16.663 1.00 27.34 332 GLY A O 1
ATOM 2648 N N . PHE A 1 333 ? -15.798 28.176 -14.892 1.00 29.31 333 PHE A N 1
ATOM 2649 C CA . PHE A 1 333 ? -14.472 27.779 -15.428 1.00 29.31 333 PHE A CA 1
ATOM 2650 C C . PHE A 1 333 ? -14.396 26.377 -16.064 1.00 29.31 333 PHE A C 1
ATOM 2652 O O . PHE A 1 333 ? -13.329 25.928 -16.487 1.00 29.31 333 PHE A O 1
ATOM 2659 N N . VAL A 1 334 ? -15.518 25.666 -16.138 1.00 37.56 334 VAL A N 1
ATOM 2660 C CA . VAL A 1 334 ? -15.543 24.216 -16.377 1.00 37.56 334 VAL A CA 1
ATOM 2661 C C . VAL A 1 334 ? -15.678 23.846 -17.866 1.00 37.56 334 VAL A C 1
ATOM 2663 O O . VAL A 1 334 ? -15.134 22.838 -18.312 1.00 37.56 334 VAL A O 1
ATOM 2666 N N . VAL A 1 335 ? -16.316 24.688 -18.681 1.00 35.19 335 VAL A N 1
ATOM 2667 C CA . VAL A 1 335 ? -16.613 24.372 -20.094 1.00 35.19 335 VAL A CA 1
ATOM 2668 C C . VAL A 1 335 ? -15.379 24.504 -21.006 1.00 35.19 335 VAL A C 1
ATOM 2670 O O . VAL A 1 335 ? -15.133 23.641 -21.845 1.00 35.19 335 VAL A O 1
ATOM 2673 N N . ILE A 1 336 ? -14.538 25.527 -20.805 1.00 34.22 336 ILE A N 1
ATOM 2674 C CA . ILE A 1 336 ? -13.377 25.810 -21.678 1.00 34.22 336 ILE A CA 1
ATOM 2675 C C . ILE A 1 336 ? -12.263 24.757 -21.528 1.00 34.22 336 ILE A C 1
ATOM 2677 O O . ILE A 1 336 ? -11.628 24.381 -22.514 1.00 34.22 336 ILE A O 1
ATOM 2681 N N . ASN A 1 337 ? -12.028 24.245 -20.315 1.00 46.09 337 ASN A N 1
ATOM 2682 C CA . ASN A 1 337 ? -11.015 23.207 -20.089 1.00 46.09 337 ASN A CA 1
ATOM 2683 C C . ASN A 1 337 ? -11.413 21.875 -20.745 1.00 46.09 337 ASN A C 1
ATOM 2685 O O . ASN A 1 337 ? -10.593 21.242 -21.403 1.00 46.09 337 ASN A O 1
ATOM 2689 N N . THR A 1 338 ? -12.691 21.513 -20.662 1.00 52.53 338 THR A N 1
ATOM 2690 C CA . THR A 1 338 ? -13.235 20.243 -21.159 1.00 52.53 338 THR A CA 1
ATOM 2691 C C . THR A 1 338 ? -13.058 20.069 -22.679 1.00 52.53 338 THR A C 1
ATOM 2693 O O . THR A 1 338 ? -12.655 18.999 -23.137 1.00 52.53 338 THR A O 1
ATOM 2696 N N . ALA A 1 339 ? -13.277 21.124 -23.473 1.00 51.56 339 ALA A N 1
ATOM 2697 C CA . ALA A 1 339 ? -13.097 21.078 -24.930 1.00 51.56 339 ALA A CA 1
ATOM 2698 C C . ALA A 1 339 ? -11.618 20.954 -25.355 1.00 51.56 339 ALA A C 1
ATOM 2700 O O . ALA A 1 339 ? -11.294 20.228 -26.297 1.00 51.56 339 ALA A O 1
ATOM 2701 N N . ARG A 1 340 ? -10.704 21.629 -24.642 1.00 54.50 340 ARG A N 1
ATOM 2702 C CA . ARG A 1 340 ? -9.253 21.503 -24.867 1.00 54.50 340 ARG A CA 1
ATOM 2703 C C . ARG A 1 340 ? -8.759 20.094 -24.534 1.00 54.50 340 ARG A C 1
ATOM 2705 O O . ARG A 1 340 ? -7.939 19.535 -25.267 1.00 54.50 340 ARG A O 1
ATOM 2712 N N . ASP A 1 341 ? -9.255 19.523 -23.443 1.00 56.50 341 ASP A N 1
ATOM 2713 C CA . ASP A 1 341 ? -8.869 18.184 -23.002 1.00 56.50 341 ASP A CA 1
ATOM 2714 C C . ASP A 1 341 ? -9.355 17.124 -24.006 1.00 56.50 341 ASP A C 1
ATOM 2716 O O . ASP A 1 341 ? -8.588 16.240 -24.370 1.00 56.50 341 ASP A O 1
ATOM 2720 N N . PHE A 1 342 ? -10.549 17.285 -24.594 1.00 64.12 342 PHE A N 1
ATOM 2721 C CA . PHE A 1 342 ? -11.022 16.436 -25.697 1.00 64.12 342 PHE A CA 1
ATOM 2722 C C . PHE A 1 342 ? -10.107 16.477 -26.934 1.00 64.12 342 PHE A C 1
ATOM 2724 O O . PHE A 1 342 ? -9.819 15.437 -27.531 1.00 64.12 342 PHE A O 1
ATOM 2731 N N . GLN A 1 343 ? -9.628 17.659 -27.339 1.00 58.69 343 GLN A N 1
ATOM 2732 C CA . GLN A 1 343 ? -8.709 17.788 -28.481 1.00 58.69 343 GLN A CA 1
ATOM 2733 C C . GLN A 1 343 ? -7.360 17.113 -28.201 1.00 58.69 343 GLN A C 1
ATOM 2735 O O . GLN A 1 343 ? -6.845 16.380 -29.047 1.00 58.69 343 GLN A O 1
ATOM 2740 N N . THR A 1 344 ? -6.819 17.318 -26.997 1.00 64.06 344 THR A N 1
ATOM 2741 C CA . THR A 1 344 ? -5.554 16.706 -26.552 1.00 64.06 344 THR A CA 1
ATOM 2742 C C . THR A 1 344 ? -5.672 15.181 -26.496 1.00 64.06 344 THR A C 1
ATOM 2744 O O . THR A 1 344 ? -4.802 14.462 -26.991 1.00 64.06 344 THR A O 1
ATOM 2747 N N . ALA A 1 345 ? -6.801 14.695 -25.988 1.00 66.31 345 ALA A N 1
ATOM 2748 C CA . ALA A 1 345 ? -7.130 13.287 -25.901 1.00 66.31 345 ALA A CA 1
ATOM 2749 C C . ALA A 1 345 ? -7.210 12.604 -27.278 1.00 66.31 345 ALA A C 1
ATOM 2751 O O . ALA A 1 345 ? -6.601 11.557 -27.498 1.00 66.31 345 ALA A O 1
ATOM 2752 N N . ASN A 1 346 ? -7.898 13.215 -28.249 1.00 66.94 346 ASN A N 1
ATOM 2753 C CA . ASN A 1 346 ? -7.965 12.685 -29.615 1.00 66.94 346 ASN A CA 1
ATOM 2754 C C . ASN A 1 346 ? -6.570 12.600 -30.264 1.00 66.94 346 ASN A C 1
ATOM 2756 O O . ASN A 1 346 ? -6.262 11.597 -30.907 1.00 66.94 346 ASN A O 1
ATOM 2760 N N . ALA A 1 347 ? -5.712 13.608 -30.067 1.00 66.81 347 ALA A N 1
ATOM 2761 C CA . ALA A 1 347 ? -4.341 13.591 -30.582 1.00 66.81 347 ALA A CA 1
ATOM 2762 C C . ALA A 1 347 ? -3.509 12.450 -29.969 1.00 66.81 347 ALA A C 1
ATOM 2764 O O . ALA A 1 347 ? -2.838 11.722 -30.696 1.00 66.81 347 ALA A O 1
ATOM 2765 N N . SER A 1 348 ? -3.610 12.242 -28.653 1.00 70.00 348 SER A N 1
ATOM 2766 C CA . SER A 1 348 ? -2.912 11.158 -27.945 1.00 70.00 348 SER A CA 1
ATOM 2767 C C . SER A 1 348 ? -3.390 9.764 -28.371 1.00 70.00 348 SER A C 1
ATOM 2769 O O . SER A 1 348 ? -2.586 8.845 -28.526 1.00 70.00 348 SER A O 1
ATOM 2771 N N . VAL A 1 349 ? -4.693 9.596 -28.625 1.00 71.38 349 VAL A N 1
ATOM 2772 C CA . VAL A 1 349 ? -5.247 8.341 -29.162 1.00 71.38 349 VAL A CA 1
ATOM 2773 C C . VAL A 1 349 ? -4.691 8.048 -30.551 1.00 71.38 349 VAL A C 1
ATOM 2775 O O . VAL A 1 349 ? -4.293 6.916 -30.811 1.00 71.38 349 VAL A O 1
ATOM 2778 N N . VAL A 1 350 ? -4.628 9.044 -31.437 1.00 71.31 350 VAL A N 1
ATOM 2779 C CA . VAL A 1 350 ? -4.049 8.861 -32.776 1.00 71.31 350 VAL A CA 1
ATOM 2780 C C . VAL A 1 350 ? -2.567 8.508 -32.690 1.00 71.31 350 VAL A C 1
ATOM 2782 O O . VAL A 1 350 ? -2.142 7.567 -33.350 1.00 71.31 350 VAL A O 1
ATOM 2785 N N . ASP A 1 351 ? -1.807 9.217 -31.859 1.00 68.19 351 ASP A N 1
ATOM 2786 C CA . ASP A 1 351 ? -0.375 8.981 -31.658 1.00 68.19 351 ASP A CA 1
ATOM 2787 C C . ASP A 1 351 ? -0.085 7.555 -31.158 1.00 68.19 351 ASP A C 1
ATOM 2789 O O . ASP A 1 351 ? 0.769 6.854 -31.696 1.00 68.19 351 ASP A O 1
ATOM 2793 N N . LYS A 1 352 ? -0.846 7.076 -30.166 1.00 78.56 352 LYS A N 1
ATOM 2794 C CA . LYS A 1 352 ? -0.548 5.811 -29.471 1.00 78.56 352 LYS A CA 1
ATOM 2795 C C . LYS A 1 352 ? -1.256 4.581 -30.025 1.00 78.56 352 LYS A C 1
ATOM 2797 O O . LYS A 1 352 ? -0.773 3.463 -29.847 1.00 78.56 352 LYS A O 1
ATOM 2802 N N . LEU A 1 353 ? -2.443 4.765 -30.596 1.00 79.81 353 LEU A N 1
ATOM 2803 C CA . LEU A 1 353 ? -3.318 3.684 -31.061 1.00 79.81 353 LEU A CA 1
ATOM 2804 C C . LEU A 1 353 ? -3.600 3.768 -32.570 1.00 79.81 353 LEU A C 1
ATOM 2806 O O . LEU A 1 353 ? -4.192 2.850 -33.134 1.00 79.81 353 LEU A O 1
ATOM 2810 N N . GLY A 1 354 ? -3.170 4.837 -33.241 1.00 74.00 354 GLY A N 1
ATOM 2811 C CA . GLY A 1 354 ? -3.379 5.048 -34.669 1.00 74.00 354 GLY A CA 1
ATOM 2812 C C . GLY A 1 354 ? -4.761 5.608 -35.019 1.00 74.00 354 GLY A C 1
ATOM 2813 O O . GLY A 1 354 ? -5.719 5.567 -34.245 1.00 74.00 354 GLY A O 1
ATOM 2814 N N . PHE A 1 355 ? -4.895 6.108 -36.252 1.00 70.62 355 PHE A N 1
ATOM 2815 C CA . PHE A 1 355 ? -6.139 6.717 -36.748 1.00 70.62 355 PHE A CA 1
ATOM 2816 C C . PHE A 1 355 ? -7.358 5.780 -36.710 1.00 70.62 355 PHE A C 1
ATOM 2818 O O . PHE A 1 355 ? -8.482 6.247 -36.524 1.00 70.62 355 PHE A O 1
ATOM 2825 N N . GLY A 1 356 ? -7.159 4.462 -36.838 1.00 73.00 356 GLY A N 1
ATOM 2826 C CA . GLY A 1 356 ? -8.241 3.471 -36.764 1.00 73.00 356 GLY A CA 1
ATOM 2827 C C . GLY A 1 356 ? -8.935 3.406 -35.395 1.00 73.00 356 GLY A C 1
ATOM 2828 O O . GLY A 1 356 ? -10.109 3.043 -35.315 1.00 73.00 356 GLY A O 1
ATOM 2829 N N . ALA A 1 357 ? -8.250 3.818 -34.324 1.00 81.56 357 ALA A N 1
ATOM 2830 C CA . ALA A 1 357 ? -8.780 3.843 -32.961 1.00 81.56 357 ALA A CA 1
ATOM 2831 C C . ALA A 1 357 ? -9.745 5.011 -32.704 1.00 81.56 357 ALA A C 1
ATOM 2833 O O . ALA A 1 357 ? -10.608 4.934 -31.828 1.00 81.56 357 ALA A O 1
ATOM 2834 N N . LEU A 1 358 ? -9.619 6.093 -33.480 1.00 76.19 358 LEU A N 1
ATOM 2835 C CA . LEU A 1 358 ? -10.265 7.380 -33.216 1.00 76.19 358 LEU A CA 1
ATOM 2836 C C . LEU A 1 358 ? -11.798 7.303 -33.239 1.00 76.19 358 LEU A C 1
ATOM 2838 O O . LEU A 1 358 ? -12.481 7.944 -32.440 1.00 76.19 358 LEU A O 1
ATOM 2842 N N . ALA A 1 359 ? -12.354 6.499 -34.148 1.00 75.50 359 ALA A N 1
ATOM 2843 C CA . ALA A 1 359 ? -13.797 6.306 -34.243 1.00 75.50 359 ALA A CA 1
ATOM 2844 C C . ALA A 1 359 ? -14.352 5.561 -33.018 1.00 75.50 359 ALA A C 1
ATOM 2846 O O . ALA A 1 359 ? -15.360 5.983 -32.453 1.00 75.50 359 ALA A O 1
ATOM 2847 N N . LYS A 1 360 ? -13.671 4.488 -32.585 1.00 83.19 360 LYS A N 1
ATOM 2848 C CA . LYS A 1 360 ? -14.037 3.726 -31.380 1.00 83.19 360 LYS A CA 1
ATOM 2849 C C . LYS A 1 360 ? -13.942 4.603 -30.135 1.00 83.19 360 LYS A C 1
ATOM 2851 O O . LYS A 1 360 ? -14.886 4.655 -29.355 1.00 83.19 360 LYS A O 1
ATOM 2856 N N . TYR A 1 361 ? -12.853 5.359 -30.011 1.00 84.31 361 TYR A N 1
ATOM 2857 C CA . TYR A 1 361 ? -12.648 6.301 -28.918 1.00 84.31 361 TYR A CA 1
ATOM 2858 C C . TYR A 1 361 ? -13.790 7.318 -28.796 1.00 84.31 361 TYR A C 1
ATOM 2860 O O . TYR A 1 361 ? -14.386 7.452 -27.731 1.00 84.31 361 TYR A O 1
ATOM 2868 N N . ASN A 1 362 ? -14.169 7.983 -29.889 1.00 77.25 362 ASN A N 1
ATOM 2869 C CA . ASN A 1 362 ? -15.223 8.997 -29.836 1.00 77.25 362 ASN A CA 1
ATOM 2870 C C . ASN A 1 362 ? -16.617 8.420 -29.532 1.00 77.25 362 ASN A C 1
ATOM 2872 O O . ASN A 1 362 ? -17.409 9.088 -28.864 1.00 77.25 362 ASN A O 1
ATOM 2876 N N . LEU A 1 363 ? -16.908 7.180 -29.956 1.00 78.94 363 LEU A N 1
ATOM 2877 C CA . LEU A 1 363 ? -18.117 6.449 -29.539 1.00 78.94 363 LEU A CA 1
ATOM 2878 C C . LEU A 1 363 ? -18.092 6.134 -28.038 1.00 78.94 363 LEU A C 1
ATOM 2880 O O . LEU A 1 363 ? -19.100 6.258 -27.340 1.00 78.94 363 LEU A O 1
ATOM 2884 N N . HIS A 1 364 ? -16.926 5.738 -27.540 1.00 88.06 364 HIS A N 1
ATOM 2885 C CA . HIS A 1 364 ? -16.703 5.426 -26.140 1.00 88.06 364 HIS A CA 1
ATOM 2886 C C . HIS A 1 364 ? -16.871 6.637 -25.231 1.00 88.06 364 HIS A C 1
ATOM 2888 O O . HIS A 1 364 ? -17.525 6.500 -24.206 1.00 88.06 364 HIS A O 1
ATOM 2894 N N . VAL A 1 365 ? -16.382 7.818 -25.617 1.00 79.19 365 VAL A N 1
ATOM 2895 C CA . VAL A 1 365 ? -16.543 9.055 -24.830 1.00 79.19 365 VAL A CA 1
ATOM 2896 C C . VAL A 1 365 ? -18.013 9.337 -24.511 1.00 79.19 365 VAL A C 1
ATOM 2898 O O . VAL A 1 365 ? -18.343 9.608 -23.359 1.00 79.19 365 VAL A O 1
ATOM 2901 N N . ALA A 1 366 ? -18.912 9.187 -25.489 1.00 70.25 366 ALA A N 1
ATOM 2902 C CA . ALA A 1 366 ? -20.341 9.423 -25.278 1.00 70.25 366 ALA A CA 1
ATOM 2903 C C . ALA A 1 366 ? -20.949 8.488 -24.216 1.00 70.25 366 ALA A C 1
ATOM 2905 O O . ALA A 1 366 ? -21.801 8.894 -23.432 1.00 70.25 366 ALA A O 1
ATOM 2906 N N . SER A 1 367 ? -20.486 7.237 -24.160 1.00 76.38 367 SER A N 1
ATOM 2907 C CA . SER A 1 367 ? -20.966 6.261 -23.175 1.00 76.38 367 SER A CA 1
ATOM 2908 C C . SER A 1 367 ? -20.206 6.324 -21.841 1.00 76.38 367 SER A C 1
ATOM 2910 O O . SER A 1 367 ? -20.738 5.945 -20.797 1.00 76.38 367 SER A O 1
ATOM 2912 N N . ALA A 1 368 ? -18.968 6.819 -21.869 1.00 83.06 368 ALA A N 1
ATOM 2913 C CA . ALA A 1 368 ? -18.088 6.960 -20.718 1.00 83.06 368 ALA A CA 1
ATOM 2914 C C . ALA A 1 368 ? -18.578 8.033 -19.734 1.00 83.06 368 ALA A C 1
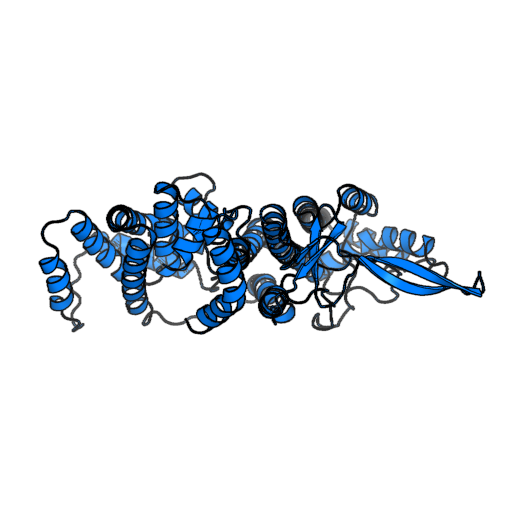ATOM 2916 O O . ALA A 1 368 ? -18.320 7.931 -18.536 1.00 83.06 368 ALA A O 1
ATOM 2917 N N . ALA A 1 369 ? -19.333 9.019 -20.222 1.00 73.69 369 ALA A N 1
ATOM 2918 C CA . ALA A 1 369 ? -19.974 10.050 -19.414 1.00 73.69 369 ALA A CA 1
ATOM 2919 C C . ALA A 1 369 ? -20.756 9.460 -18.230 1.00 73.69 369 ALA A C 1
ATOM 2921 O O . ALA A 1 369 ? -20.531 9.815 -17.077 1.00 73.69 369 ALA A O 1
ATOM 2922 N N . ALA A 1 370 ? -21.635 8.493 -18.500 1.00 73.31 370 ALA A N 1
ATOM 2923 C CA . ALA A 1 370 ? -22.504 7.918 -17.479 1.00 73.31 370 ALA A CA 1
ATOM 2924 C C . ALA A 1 370 ? -21.734 7.108 -16.420 1.00 73.31 370 ALA A C 1
ATOM 2926 O O . ALA A 1 370 ? -22.148 7.070 -15.264 1.00 73.31 370 ALA A O 1
ATOM 2927 N N . VAL A 1 371 ? -20.627 6.456 -16.789 1.00 80.19 371 VAL A N 1
ATOM 2928 C CA . VAL A 1 371 ? -19.812 5.710 -15.817 1.00 80.19 371 VAL A CA 1
ATOM 2929 C C . VAL A 1 371 ? -18.872 6.617 -15.033 1.00 80.19 371 VAL A C 1
ATOM 2931 O O . VAL A 1 371 ? -18.725 6.420 -13.831 1.00 80.19 371 VAL A O 1
ATOM 2934 N N . ALA A 1 372 ? -18.315 7.661 -15.656 1.00 76.25 372 ALA A N 1
ATOM 2935 C CA . ALA A 1 372 ? -17.610 8.710 -14.926 1.00 76.25 372 ALA A CA 1
ATOM 2936 C C . ALA A 1 372 ? -18.544 9.329 -13.873 1.00 76.25 372 ALA A C 1
ATOM 2938 O O . ALA A 1 372 ? -18.152 9.482 -12.725 1.00 76.25 372 ALA A O 1
ATOM 2939 N N . TRP A 1 373 ? -19.820 9.542 -14.222 1.00 68.44 373 TRP A N 1
ATOM 2940 C CA . TRP A 1 373 ? -20.846 10.057 -13.308 1.00 68.44 373 TRP A CA 1
ATOM 2941 C C . TRP A 1 373 ? -21.068 9.148 -12.100 1.00 68.44 373 TRP A C 1
ATOM 2943 O O . TRP A 1 373 ? -21.159 9.599 -10.959 1.00 68.44 373 TRP A O 1
ATOM 2953 N N . ARG A 1 374 ? -21.193 7.842 -12.353 1.00 73.88 374 ARG A N 1
ATOM 2954 C CA . ARG A 1 374 ? -21.377 6.852 -11.288 1.00 73.88 374 ARG A CA 1
ATOM 2955 C C . ARG A 1 374 ? -20.144 6.741 -10.401 1.00 73.88 374 ARG A C 1
ATOM 2957 O O . ARG A 1 374 ? -20.313 6.621 -9.190 1.00 73.88 374 ARG A O 1
ATOM 2964 N N . ASN A 1 375 ? -18.950 6.831 -10.987 1.00 76.94 375 ASN A N 1
ATOM 2965 C CA . ASN A 1 375 ? -17.685 6.813 -10.261 1.00 76.94 375 ASN A CA 1
ATOM 2966 C C . ASN A 1 375 ? -17.564 7.975 -9.273 1.00 76.94 375 ASN A C 1
ATOM 2968 O O . ASN A 1 375 ? -17.279 7.725 -8.111 1.00 76.94 375 ASN A O 1
ATOM 2972 N N . GLU A 1 376 ? -17.845 9.209 -9.704 1.00 65.88 376 GLU A N 1
ATOM 2973 C CA . GLU A 1 376 ? -17.796 10.393 -8.824 1.00 65.88 376 GLU A CA 1
ATOM 2974 C C . GLU A 1 376 ? -18.778 10.299 -7.642 1.00 65.88 376 GLU A C 1
ATOM 2976 O O . GLU A 1 376 ? -18.587 10.931 -6.611 1.00 65.88 376 GLU A O 1
ATOM 2981 N N . ARG A 1 377 ? -19.839 9.492 -7.769 1.00 62.19 377 ARG A N 1
ATOM 2982 C CA . ARG A 1 377 ? -20.837 9.282 -6.710 1.00 62.19 377 ARG A CA 1
ATOM 2983 C C . ARG A 1 377 ? -20.616 8.016 -5.881 1.00 62.19 377 ARG A C 1
ATOM 2985 O O . ARG A 1 377 ? -21.461 7.712 -5.049 1.00 62.19 377 ARG A O 1
ATOM 2992 N N . GLY A 1 378 ? -19.565 7.238 -6.147 1.00 67.31 378 GLY A N 1
ATOM 2993 C CA . GLY A 1 378 ? -19.356 5.948 -5.476 1.00 67.31 378 GLY A CA 1
ATOM 2994 C C . GLY A 1 378 ? -20.472 4.926 -5.748 1.00 67.31 378 GLY A C 1
ATOM 2995 O O . GLY A 1 378 ? -20.757 4.076 -4.917 1.00 67.31 378 GLY A O 1
ATOM 2996 N N . THR A 1 379 ? -21.137 5.017 -6.906 1.00 70.31 379 THR A N 1
ATOM 2997 C CA . THR A 1 379 ? -22.306 4.181 -7.276 1.00 70.31 379 THR A CA 1
ATOM 2998 C C . THR A 1 379 ? -21.994 3.169 -8.381 1.00 70.31 379 THR A C 1
ATOM 3000 O O . THR A 1 379 ? -22.885 2.761 -9.127 1.00 70.31 379 THR A O 1
ATOM 3003 N N . LEU A 1 380 ? -20.720 2.804 -8.546 1.00 74.81 380 LEU A N 1
ATOM 3004 C CA . LEU A 1 380 ? -20.319 1.782 -9.513 1.00 74.81 380 LEU A CA 1
ATOM 3005 C C . LEU A 1 380 ? -20.835 0.407 -9.083 1.00 74.81 380 LEU A C 1
ATOM 3007 O O . LEU A 1 380 ? -20.744 0.045 -7.913 1.00 74.81 380 LEU A O 1
ATOM 3011 N N . VAL A 1 381 ? -21.320 -0.377 -10.046 1.00 75.25 381 VAL A N 1
ATOM 3012 C CA . VAL A 1 381 ? -21.714 -1.773 -9.831 1.00 75.25 381 VAL A CA 1
ATOM 3013 C C . VAL A 1 381 ? -20.682 -2.692 -10.497 1.00 75.25 381 VAL A C 1
ATOM 3015 O O . VAL A 1 381 ? -20.595 -2.715 -11.731 1.00 75.25 381 VAL A O 1
ATOM 3018 N N . PRO A 1 382 ? -19.895 -3.465 -9.722 1.00 65.88 382 PRO A N 1
ATOM 3019 C CA . PRO A 1 382 ? -18.895 -4.371 -10.278 1.00 65.88 382 PRO A CA 1
ATOM 3020 C C . PRO A 1 382 ? -19.491 -5.354 -11.299 1.00 65.88 382 PRO A C 1
ATOM 3022 O O . PRO A 1 382 ? -20.552 -5.934 -11.085 1.00 65.88 382 PRO A O 1
ATOM 3025 N N . GLY A 1 383 ? -18.804 -5.542 -12.431 1.00 68.75 383 GLY A N 1
ATOM 3026 C CA . GLY A 1 383 ? -19.154 -6.540 -13.455 1.00 68.75 383 GLY A CA 1
ATOM 3027 C C . GLY A 1 383 ? -20.196 -6.112 -14.502 1.00 68.75 383 GLY A C 1
ATOM 3028 O O . GLY A 1 383 ? -20.325 -6.778 -15.531 1.00 68.75 383 GLY A O 1
ATOM 3029 N N . GLY A 1 384 ? -20.892 -4.986 -14.317 1.00 76.12 384 GLY A N 1
ATOM 3030 C CA . GLY A 1 384 ? -21.908 -4.497 -15.257 1.00 76.12 384 GLY A CA 1
ATOM 3031 C C . GLY A 1 384 ? -21.365 -3.541 -16.329 1.00 76.12 384 GLY A C 1
ATOM 3032 O O . GLY A 1 384 ? -20.636 -2.602 -16.027 1.00 76.12 384 GLY A O 1
ATOM 3033 N N . GLY A 1 385 ? -21.764 -3.727 -17.593 1.00 86.06 385 GLY A N 1
ATOM 3034 C CA . GLY A 1 385 ? -21.695 -2.704 -18.651 1.00 86.06 385 GLY A CA 1
ATOM 3035 C C . GLY A 1 385 ? -20.386 -1.904 -18.745 1.00 86.06 385 GLY A C 1
ATOM 3036 O O . GLY A 1 385 ? -19.336 -2.446 -19.087 1.00 86.06 385 GLY A O 1
ATOM 3037 N N . TRP A 1 386 ? -20.474 -0.591 -18.511 1.00 88.50 386 TRP A N 1
ATOM 3038 C CA . TRP A 1 386 ? -19.323 0.320 -18.495 1.00 88.50 386 TRP A CA 1
ATOM 3039 C C . TRP A 1 386 ? -18.578 0.356 -17.159 1.00 88.50 386 TRP A C 1
ATOM 3041 O O . TRP A 1 386 ? -17.407 0.729 -17.136 1.00 88.50 386 TRP A O 1
ATOM 3051 N N . ASP A 1 387 ? -19.224 -0.066 -16.075 1.00 88.19 387 ASP A N 1
ATOM 3052 C CA . ASP A 1 387 ? -18.675 -0.012 -14.721 1.00 88.19 387 ASP A CA 1
ATOM 3053 C C . ASP A 1 387 ? -17.481 -0.953 -14.603 1.00 88.19 387 ASP A C 1
ATOM 3055 O O . ASP A 1 387 ? -16.453 -0.550 -14.072 1.00 88.19 387 ASP A O 1
ATOM 3059 N N . LYS A 1 388 ? -17.536 -2.128 -15.251 1.00 91.44 388 LYS A N 1
ATOM 3060 C CA . LYS A 1 388 ? -16.382 -3.037 -15.342 1.00 91.44 388 LYS A CA 1
ATOM 3061 C C . LYS A 1 388 ? -15.128 -2.358 -15.908 1.00 91.44 388 LYS A C 1
ATOM 3063 O O . LYS A 1 388 ? -14.036 -2.594 -15.411 1.00 91.44 388 LYS A O 1
ATOM 3068 N N . TRP A 1 389 ? -15.281 -1.502 -16.924 1.00 91.94 389 TRP A N 1
ATOM 3069 C CA . TRP A 1 389 ? -14.153 -0.819 -17.563 1.00 91.94 389 TRP A CA 1
ATOM 3070 C C . TRP A 1 389 ? -13.596 0.284 -16.675 1.00 91.94 389 TRP A C 1
ATOM 3072 O O . TRP A 1 389 ? -12.392 0.504 -16.675 1.00 91.94 389 TRP A O 1
ATOM 3082 N N . MET A 1 390 ? -14.455 0.961 -15.911 1.00 88.31 390 MET A N 1
ATOM 3083 C CA . MET A 1 390 ? -14.019 1.957 -14.935 1.00 88.31 390 MET A CA 1
ATOM 3084 C C . MET A 1 390 ? -13.310 1.305 -13.748 1.00 88.31 390 MET A C 1
ATOM 3086 O O . MET A 1 390 ? -12.263 1.792 -13.333 1.00 88.31 390 MET A O 1
ATOM 3090 N N . THR A 1 391 ? -13.824 0.181 -13.246 1.00 89.19 391 THR A N 1
ATOM 3091 C CA . THR A 1 391 ? -13.175 -0.597 -12.185 1.00 89.19 391 THR A CA 1
ATOM 3092 C C . THR A 1 391 ? -11.824 -1.141 -12.650 1.00 89.19 391 THR A C 1
ATOM 3094 O O . THR A 1 391 ? -10.830 -0.908 -11.975 1.00 89.19 391 THR A O 1
ATOM 3097 N N . GLU A 1 392 ? -11.741 -1.772 -13.829 1.00 91.94 392 GLU A N 1
ATOM 3098 C CA . GLU A 1 392 ? -10.470 -2.270 -14.389 1.00 91.94 392 GLU A CA 1
ATOM 3099 C C . GLU A 1 392 ? -9.478 -1.118 -14.645 1.00 91.94 392 GLU A C 1
ATOM 3101 O O . GLU A 1 392 ? -8.293 -1.233 -14.340 1.00 91.94 392 GLU A O 1
ATOM 3106 N N . PHE A 1 393 ? -9.959 0.029 -15.142 1.00 91.31 393 PHE A N 1
ATOM 3107 C CA . PHE A 1 393 ? -9.154 1.239 -15.331 1.00 91.31 393 PHE A CA 1
ATOM 3108 C C . PHE A 1 393 ? -8.569 1.765 -14.017 1.00 91.31 393 PHE A C 1
ATOM 3110 O O . PHE A 1 393 ? -7.387 2.117 -13.978 1.00 91.31 393 PHE A O 1
ATOM 3117 N N . ARG A 1 394 ? -9.367 1.819 -12.943 1.00 86.75 394 ARG A N 1
ATOM 3118 C CA . ARG A 1 394 ? -8.910 2.258 -11.617 1.00 86.75 394 ARG A CA 1
ATOM 3119 C C . ARG A 1 394 ? -7.947 1.250 -10.992 1.00 86.75 394 ARG A C 1
ATOM 3121 O O . ARG A 1 394 ? -6.865 1.657 -10.584 1.00 86.75 394 ARG A O 1
ATOM 3128 N N . ALA A 1 395 ? -8.275 -0.040 -11.043 1.00 89.19 395 ALA A N 1
ATOM 3129 C CA . ALA A 1 395 ? -7.424 -1.130 -10.563 1.00 89.19 395 ALA A CA 1
ATOM 3130 C C . ALA A 1 395 ? -6.079 -1.202 -11.301 1.00 89.19 395 ALA A C 1
ATOM 3132 O O . ALA A 1 395 ? -5.039 -1.442 -10.698 1.00 89.19 395 ALA A O 1
ATOM 3133 N N . ALA A 1 396 ? -6.056 -0.902 -12.602 1.00 90.50 396 ALA A N 1
ATOM 3134 C CA . ALA A 1 396 ? -4.819 -0.795 -13.373 1.00 90.50 396 ALA A CA 1
ATOM 3135 C C . ALA A 1 396 ? -4.014 0.486 -13.067 1.00 90.50 396 ALA A C 1
ATOM 3137 O O . ALA A 1 396 ? -2.961 0.714 -13.666 1.00 90.50 396 ALA A O 1
ATOM 3138 N N . GLY A 1 397 ? -4.499 1.333 -12.156 1.00 83.62 397 GLY A N 1
ATOM 3139 C CA . GLY A 1 397 ? -3.880 2.585 -11.755 1.00 83.62 397 GLY A CA 1
ATOM 3140 C C . GLY A 1 397 ? -4.039 3.698 -12.776 1.00 83.62 397 GLY A C 1
ATOM 3141 O O . GLY A 1 397 ? -3.199 4.585 -12.826 1.00 83.62 397 GLY A O 1
ATOM 3142 N N . GLY A 1 398 ? -5.053 3.661 -13.638 1.00 80.56 398 GLY A N 1
ATOM 3143 C CA . GLY A 1 398 ? -5.269 4.663 -14.681 1.00 80.56 398 GLY A CA 1
ATOM 3144 C C . GLY A 1 398 ? -5.930 5.954 -14.186 1.00 80.56 398 GLY A C 1
ATOM 3145 O O . GLY A 1 398 ? -5.713 7.018 -14.773 1.00 80.56 398 GLY A O 1
ATOM 3146 N N . ALA A 1 399 ? -6.689 5.892 -13.091 1.00 68.50 399 ALA A N 1
ATOM 3147 C CA . ALA A 1 399 ? -7.273 7.077 -12.475 1.00 68.50 399 ALA A CA 1
ATOM 3148 C C . ALA A 1 399 ? -6.180 7.957 -11.849 1.00 68.50 399 ALA A C 1
ATOM 3150 O O . ALA A 1 399 ? -5.203 7.463 -11.287 1.00 68.50 399 ALA A O 1
ATOM 3151 N N . THR A 1 400 ? -6.323 9.278 -11.960 1.00 54.47 400 THR A N 1
ATOM 3152 C CA . THR A 1 400 ? -5.535 10.198 -11.130 1.00 54.47 400 THR A CA 1
ATOM 3153 C C . THR A 1 400 ? -6.371 10.541 -9.919 1.00 54.47 400 THR A C 1
ATOM 3155 O O . THR A 1 400 ? -7.521 10.933 -10.105 1.00 54.47 400 THR A O 1
ATOM 3158 N N . GLY A 1 401 ? -5.792 10.400 -8.723 1.00 48.81 401 GLY A N 1
ATOM 3159 C CA . GLY A 1 401 ? -6.423 10.777 -7.460 1.00 48.81 401 GLY A CA 1
ATOM 3160 C C . GLY A 1 401 ? -7.096 12.138 -7.590 1.00 48.81 401 GLY A C 1
ATOM 3161 O O . GLY A 1 401 ? -6.447 13.146 -7.870 1.00 48.81 401 GLY A O 1
ATOM 3162 N N . GLY A 1 402 ? -8.415 12.116 -7.505 1.00 40.56 402 GLY A N 1
ATOM 3163 C CA . GLY A 1 402 ? -9.283 13.245 -7.775 1.00 40.56 402 GLY A CA 1
ATOM 3164 C C . GLY A 1 402 ? -10.477 13.174 -6.849 1.00 40.56 402 GLY A C 1
ATOM 3165 O O . GLY A 1 402 ? -11.604 13.231 -7.314 1.00 40.56 402 GLY A O 1
ATOM 3166 N N . PHE A 1 403 ? -10.236 13.032 -5.545 1.00 34.06 403 PHE A N 1
ATOM 3167 C CA . PHE A 1 403 ? -11.266 13.317 -4.558 1.00 34.06 403 PHE A CA 1
ATOM 3168 C C . PHE A 1 403 ? -11.324 14.839 -4.372 1.00 34.06 403 PHE A C 1
ATOM 3170 O O . PHE A 1 403 ? -10.768 15.412 -3.438 1.00 34.06 403 PHE A O 1
ATOM 3177 N N . PHE A 1 404 ? -11.976 15.536 -5.305 1.00 35.50 404 PHE A N 1
ATOM 3178 C CA . PHE A 1 404 ? -12.496 16.864 -5.000 1.00 35.50 404 PHE A CA 1
ATOM 3179 C C . PHE A 1 404 ? -13.752 16.641 -4.169 1.00 35.50 404 PHE A C 1
ATOM 3181 O O . PHE A 1 404 ? -14.821 16.404 -4.721 1.00 35.50 404 PHE A O 1
ATOM 3188 N N . GLY A 1 405 ? -13.630 16.688 -2.843 1.00 35.28 405 GLY A N 1
ATOM 3189 C CA . GLY A 1 405 ? -14.801 16.705 -1.974 1.00 35.28 405 GLY A CA 1
ATOM 3190 C C . GLY A 1 405 ? -15.710 17.871 -2.361 1.00 35.28 405 GLY A C 1
ATOM 3191 O O . GLY A 1 405 ? -15.385 19.008 -2.029 1.00 35.28 405 GLY A O 1
ATOM 3192 N N . ARG A 1 406 ? -16.798 17.604 -3.104 1.00 34.66 406 ARG A N 1
ATOM 3193 C CA . ARG A 1 406 ? -17.923 18.523 -3.355 1.00 34.66 406 ARG A CA 1
ATOM 3194 C C . ARG A 1 406 ? -19.221 17.762 -3.657 1.00 34.66 406 ARG A C 1
ATOM 3196 O O . ARG A 1 406 ? -19.330 17.090 -4.675 1.00 34.66 406 ARG A O 1
ATOM 3203 N N . ASP A 1 407 ? -20.194 17.951 -2.767 1.00 34.03 407 ASP A N 1
ATOM 3204 C CA . ASP A 1 407 ? -21.658 17.927 -2.921 1.00 34.03 407 ASP A CA 1
ATOM 3205 C C . ASP A 1 407 ? -22.260 17.213 -4.153 1.00 34.03 407 ASP A C 1
ATOM 3207 O O . ASP A 1 407 ? -22.523 17.809 -5.205 1.00 34.03 407 ASP A O 1
ATOM 3211 N N . VAL A 1 408 ? -22.623 15.942 -3.949 1.00 34.00 408 VAL A N 1
ATOM 3212 C CA . VAL A 1 408 ? -23.387 15.073 -4.869 1.00 34.00 408 VAL A CA 1
ATOM 3213 C C . VAL A 1 408 ? -24.799 15.614 -5.173 1.00 34.00 408 VAL A C 1
ATOM 3215 O O . VAL A 1 408 ? -25.375 15.315 -6.224 1.00 34.00 408 VAL A O 1
ATOM 3218 N N . GLU A 1 409 ? -25.351 16.466 -4.308 1.00 31.81 409 GLU A N 1
ATOM 3219 C CA . GLU A 1 409 ? -26.713 17.004 -4.443 1.00 31.81 409 GLU A CA 1
ATOM 3220 C C . GLU A 1 409 ? -26.868 18.020 -5.577 1.00 31.81 409 GLU A C 1
ATOM 3222 O O . GLU A 1 409 ? -27.937 18.114 -6.185 1.00 31.81 409 GLU A O 1
ATOM 3227 N N . ARG A 1 410 ? -25.794 18.721 -5.956 1.00 37.66 410 ARG A N 1
ATOM 3228 C CA . ARG A 1 410 ? -25.844 19.678 -7.071 1.00 37.66 410 ARG A CA 1
ATOM 3229 C C . ARG A 1 410 ? -25.726 18.992 -8.439 1.00 37.66 410 ARG A C 1
ATOM 3231 O O . ARG A 1 410 ? -26.409 19.366 -9.387 1.00 37.66 410 ARG A O 1
ATOM 3238 N N . ILE A 1 411 ? -24.951 17.909 -8.466 1.00 38.59 411 ILE A N 1
ATOM 3239 C CA . ILE A 1 411 ? -24.784 16.920 -9.537 1.00 38.59 411 ILE A CA 1
ATOM 3240 C C . ILE A 1 411 ? -26.133 16.474 -10.141 1.00 38.59 411 ILE A C 1
ATOM 3242 O O . ILE A 1 411 ? -26.429 16.504 -11.334 1.00 38.59 411 ILE A O 1
ATOM 3246 N N . ALA A 1 412 ? -27.011 16.074 -9.219 1.00 32.91 412 ALA A N 1
ATOM 3247 C CA . ALA A 1 412 ? -28.339 15.549 -9.509 1.00 32.91 412 ALA A CA 1
ATOM 3248 C C . ALA A 1 412 ? -29.362 16.631 -9.908 1.00 32.91 412 ALA A C 1
ATOM 3250 O O . ALA A 1 412 ? -30.257 16.347 -10.707 1.00 32.91 412 ALA A O 1
ATOM 3251 N N . SER A 1 413 ? -29.229 17.857 -9.383 1.00 34.78 413 SER A N 1
ATOM 3252 C CA . SER A 1 413 ? -30.069 19.007 -9.754 1.00 34.78 413 SER A CA 1
ATOM 3253 C C . SER A 1 413 ? -29.822 19.435 -11.204 1.00 34.78 413 SER A C 1
ATOM 3255 O O . SER A 1 413 ? -30.778 19.638 -11.953 1.00 34.78 413 SER A O 1
ATOM 3257 N N . ASP A 1 414 ? -28.556 19.487 -11.627 1.00 35.81 414 ASP A N 1
ATOM 3258 C CA . ASP A 1 414 ? -28.190 19.861 -12.997 1.00 35.81 414 ASP A CA 1
ATOM 3259 C C . ASP A 1 414 ? -28.534 18.728 -13.994 1.00 35.81 414 ASP A C 1
ATOM 3261 O O . ASP A 1 414 ? -29.034 18.998 -15.086 1.00 35.81 414 ASP A O 1
ATOM 3265 N N . LEU A 1 415 ? -28.431 17.448 -13.592 1.00 31.41 415 LEU A N 1
ATOM 3266 C CA . LEU A 1 415 ? -28.886 16.306 -14.409 1.00 31.41 415 LEU A CA 1
ATOM 3267 C C . LEU A 1 415 ? -30.418 16.257 -14.597 1.00 31.41 415 LEU A C 1
ATOM 3269 O O . LEU A 1 415 ? -30.896 15.852 -15.658 1.00 31.41 415 LEU A O 1
ATOM 3273 N N . ARG A 1 416 ? -31.202 16.657 -13.580 1.00 32.31 416 ARG A N 1
ATOM 3274 C CA . ARG A 1 416 ? -32.671 16.776 -13.688 1.00 32.31 416 ARG A CA 1
ATOM 3275 C C . ARG A 1 416 ? -33.087 17.949 -14.576 1.00 32.31 416 ARG A C 1
ATOM 3277 O O . ARG A 1 416 ? -34.039 17.792 -15.334 1.00 32.31 416 ARG A O 1
ATOM 3284 N N . GLY A 1 417 ? -32.367 19.073 -14.528 1.00 33.81 417 GLY A N 1
ATOM 3285 C CA . GLY A 1 417 ? -32.568 20.198 -15.450 1.00 33.81 417 GLY A CA 1
ATOM 3286 C C . GLY A 1 417 ? -32.314 19.808 -16.911 1.00 33.81 417 GLY A C 1
ATOM 3287 O O . GLY A 1 417 ? -33.120 20.109 -17.783 1.00 33.81 417 GLY A O 1
ATOM 3288 N N . MET A 1 418 ? -31.269 19.016 -17.167 1.00 35.81 418 MET A N 1
ATOM 3289 C CA . MET A 1 418 ? -30.906 18.559 -18.517 1.00 35.81 418 MET A CA 1
ATOM 3290 C C . MET A 1 418 ? -31.862 17.517 -19.120 1.00 35.81 418 MET A C 1
ATOM 3292 O O . MET A 1 418 ? -32.007 17.455 -20.339 1.00 35.81 418 MET A O 1
ATOM 3296 N N . LEU A 1 419 ? -32.543 16.710 -18.297 1.00 32.12 419 LEU A N 1
ATOM 3297 C CA . LEU A 1 419 ? -33.595 15.799 -18.773 1.00 32.12 419 LEU A CA 1
ATOM 3298 C C . LEU A 1 419 ? -34.905 16.533 -19.112 1.00 32.12 419 LEU A C 1
ATOM 3300 O O . LEU A 1 419 ? -35.688 16.026 -19.911 1.00 32.12 419 LEU A O 1
ATOM 3304 N N . ILE A 1 420 ? -35.122 17.729 -18.553 1.00 36.66 420 ILE A N 1
ATOM 3305 C CA . ILE A 1 420 ? -36.247 18.616 -18.892 1.00 36.66 420 ILE A CA 1
ATOM 3306 C C . ILE A 1 420 ? -35.906 19.478 -20.125 1.00 36.66 420 ILE A C 1
ATOM 3308 O O . ILE A 1 420 ? -36.752 19.655 -21.001 1.00 36.66 420 ILE A O 1
ATOM 3312 N N . ASP A 1 421 ? -34.647 19.900 -20.283 1.00 38.22 421 ASP A N 1
ATOM 3313 C CA . ASP A 1 421 ? -34.171 20.642 -21.465 1.00 38.22 421 ASP A CA 1
ATOM 3314 C C . ASP A 1 421 ? -34.012 19.774 -22.728 1.00 38.22 421 ASP A C 1
ATOM 3316 O O . ASP A 1 421 ? -33.919 20.294 -23.841 1.00 38.22 421 ASP A O 1
ATOM 3320 N N . ALA A 1 422 ? -34.087 18.445 -22.602 1.00 32.12 422 ALA A N 1
ATOM 3321 C CA . ALA A 1 422 ? -34.234 17.530 -23.737 1.00 32.12 422 ALA A CA 1
ATOM 3322 C C . ALA A 1 422 ? -35.618 17.623 -24.429 1.00 32.12 422 ALA A C 1
ATOM 3324 O O . ALA A 1 422 ? -35.859 16.913 -25.408 1.00 32.12 422 ALA A O 1
ATOM 3325 N N . GLY A 1 423 ? -36.511 18.502 -23.951 1.00 38.91 423 GLY A N 1
ATOM 3326 C CA . GLY A 1 423 ? -37.844 18.740 -24.510 1.00 38.91 423 GLY A CA 1
ATOM 3327 C C . GLY A 1 423 ? -38.294 20.206 -24.599 1.00 38.91 423 GLY A C 1
ATOM 3328 O O . GLY A 1 423 ? -39.461 20.434 -24.909 1.00 38.91 423 GLY A O 1
ATOM 3329 N N . ALA A 1 424 ? -37.429 21.203 -24.374 1.00 25.64 424 ALA A N 1
ATOM 3330 C CA . ALA A 1 424 ? -37.812 22.617 -24.465 1.00 25.64 424 ALA A CA 1
ATOM 3331 C C . ALA A 1 424 ? -36.799 23.452 -25.266 1.00 25.64 424 ALA A C 1
ATOM 3333 O O . ALA A 1 424 ? -35.618 23.543 -24.946 1.00 25.64 424 ALA A O 1
ATOM 3334 N N . THR A 1 425 ? -37.278 24.104 -26.325 1.00 29.95 425 THR A N 1
ATOM 3335 C CA . THR A 1 425 ? -36.529 25.113 -27.080 1.00 29.95 425 THR A CA 1
ATOM 3336 C C . THR A 1 425 ? -36.294 26.356 -26.226 1.00 29.95 425 THR A C 1
ATOM 3338 O O . THR A 1 425 ? -37.228 27.120 -25.987 1.00 29.95 425 THR A O 1
ATOM 3341 N N . VAL A 1 426 ? -35.040 26.620 -25.858 1.00 27.12 426 VAL A N 1
ATOM 3342 C CA . VAL A 1 426 ? -34.605 27.933 -25.366 1.00 27.12 426 VAL A CA 1
ATOM 3343 C C . VAL A 1 426 ? -33.428 28.408 -26.214 1.00 27.12 426 VAL A C 1
ATOM 3345 O O . VAL A 1 426 ? -32.355 27.810 -26.224 1.00 27.12 426 VAL A O 1
ATOM 3348 N N . GLN A 1 427 ? -33.638 29.494 -26.962 1.00 29.95 427 GLN A N 1
ATOM 3349 C CA . GLN A 1 427 ? -32.551 30.240 -27.594 1.00 29.95 427 GLN A CA 1
ATOM 3350 C C . GLN A 1 427 ? -31.800 31.039 -26.518 1.00 29.95 427 GLN A C 1
ATOM 3352 O O . GLN A 1 427 ? -32.432 31.861 -25.848 1.00 29.95 427 GLN A O 1
ATOM 3357 N N . PRO A 1 428 ? -30.470 30.906 -26.376 1.00 31.97 428 PRO A N 1
ATOM 3358 C CA . PRO A 1 428 ? -29.710 31.816 -25.537 1.00 31.97 428 PRO A CA 1
ATOM 3359 C C . PRO A 1 428 ? -29.445 33.110 -26.316 1.00 31.97 428 PRO A C 1
ATOM 3361 O O . PRO A 1 428 ? -28.699 33.128 -27.297 1.00 31.97 428 PRO A O 1
ATOM 3364 N N . LYS A 1 429 ? -30.044 34.218 -25.868 1.00 29.34 429 LYS A N 1
ATOM 3365 C CA . LYS A 1 429 ? -29.580 35.565 -26.219 1.00 29.34 429 LYS A CA 1
ATOM 3366 C C . LYS A 1 429 ? -28.268 35.844 -25.481 1.00 29.34 429 LYS A C 1
ATOM 3368 O O . LYS A 1 429 ? -28.219 35.738 -24.263 1.00 29.34 429 LYS A O 1
ATOM 3373 N N . GLY A 1 430 ? -27.253 36.289 -26.223 1.00 34.25 430 GLY A N 1
ATOM 3374 C CA . GLY A 1 430 ? -26.090 36.986 -25.663 1.00 34.25 430 GLY A CA 1
ATOM 3375 C C . GLY A 1 430 ? -24.898 36.106 -25.285 1.00 34.25 430 GLY A C 1
ATOM 3376 O O . GLY A 1 430 ? -24.488 36.079 -24.134 1.00 34.25 430 GLY A O 1
ATOM 3377 N N . SER A 1 431 ? -24.293 35.436 -26.265 1.00 27.84 431 SER A N 1
ATOM 3378 C CA . SER A 1 431 ? -22.919 34.928 -26.172 1.00 27.84 431 SER A CA 1
ATOM 3379 C C . SER A 1 431 ? -22.304 34.946 -27.570 1.00 27.84 431 SER A C 1
ATOM 3381 O O . SER A 1 431 ? -22.631 34.135 -28.435 1.00 27.84 431 SER A O 1
ATOM 3383 N N . THR A 1 432 ? -21.444 35.926 -27.833 1.00 30.88 432 THR A N 1
ATOM 3384 C CA . THR A 1 432 ? -20.626 35.991 -29.048 1.00 30.88 432 THR A CA 1
ATOM 3385 C C . THR A 1 432 ? -19.385 35.118 -28.884 1.00 30.88 432 THR A C 1
ATOM 3387 O O . THR A 1 432 ? -18.268 35.614 -28.789 1.00 30.88 432 THR A O 1
ATOM 3390 N N . VAL A 1 433 ? -19.576 33.801 -28.907 1.00 31.88 433 VAL A N 1
ATOM 3391 C CA . VAL A 1 433 ? -18.580 32.888 -29.477 1.00 31.88 433 VAL A CA 1
ATOM 3392 C C . VAL A 1 433 ? -19.220 32.343 -30.741 1.00 31.88 433 VAL A C 1
ATOM 3394 O O . VAL A 1 433 ? -20.192 31.596 -30.709 1.00 31.88 433 VAL A O 1
ATOM 3397 N N . THR A 1 434 ? -18.768 32.847 -31.884 1.00 33.03 434 THR A N 1
ATOM 3398 C CA . THR A 1 434 ? -19.449 32.604 -33.155 1.00 33.03 434 THR A CA 1
ATOM 3399 C C . THR A 1 434 ? -19.384 31.123 -33.536 1.00 33.03 434 THR A C 1
ATOM 3401 O O . THR A 1 434 ? -18.308 30.557 -33.722 1.00 33.03 434 THR A O 1
ATOM 3404 N N . ALA A 1 435 ? -20.557 30.529 -33.773 1.00 33.97 435 ALA A N 1
ATOM 3405 C CA . ALA A 1 435 ? -20.772 29.208 -34.377 1.00 33.97 435 ALA A CA 1
ATOM 3406 C C . ALA A 1 435 ? -19.941 28.940 -35.662 1.00 33.97 435 ALA A C 1
ATOM 3408 O O . ALA A 1 435 ? -19.757 27.799 -36.074 1.00 33.97 435 ALA A O 1
ATOM 3409 N N . LYS A 1 436 ? -19.346 29.985 -36.258 1.00 31.17 436 LYS A N 1
ATOM 3410 C CA . LYS A 1 436 ? -18.492 29.956 -37.456 1.00 31.17 436 LYS A CA 1
ATOM 3411 C C . LYS A 1 436 ? -17.126 29.270 -37.288 1.00 31.17 436 LYS A C 1
ATOM 3413 O O . LYS A 1 436 ? -16.507 28.956 -38.308 1.00 31.17 436 LYS A O 1
ATOM 3418 N N . ALA A 1 437 ? -16.623 29.068 -36.068 1.00 35.59 437 ALA A N 1
ATOM 3419 C CA . ALA A 1 437 ? -15.372 28.327 -35.840 1.00 35.59 437 ALA A CA 1
ATOM 3420 C C . ALA A 1 437 ? -15.602 26.804 -35.828 1.00 35.59 437 ALA A C 1
ATOM 3422 O O . ALA A 1 437 ? -14.826 26.051 -36.416 1.00 35.59 437 ALA A O 1
ATOM 3423 N N . ILE A 1 438 ? -16.722 26.371 -35.243 1.00 34.12 438 ILE A N 1
ATOM 3424 C CA . ILE A 1 438 ? -17.152 24.969 -35.195 1.00 34.12 438 ILE A CA 1
ATOM 3425 C C . ILE A 1 438 ? -17.645 24.523 -36.578 1.00 34.12 438 ILE A C 1
ATOM 3427 O O . ILE A 1 438 ? -17.244 23.462 -37.052 1.00 34.12 438 ILE A O 1
ATOM 3431 N N . ASP A 1 439 ? -18.392 25.370 -37.294 1.00 34.59 439 ASP A N 1
ATOM 3432 C CA . ASP A 1 439 ? -18.829 25.062 -38.662 1.00 34.59 439 ASP A CA 1
ATOM 3433 C C . ASP A 1 439 ? -17.653 24.869 -39.628 1.00 34.59 439 ASP A C 1
ATOM 3435 O O . ASP A 1 439 ? -17.705 23.987 -40.478 1.00 34.59 439 ASP A O 1
ATOM 3439 N N . ARG A 1 440 ? -16.543 25.607 -39.480 1.00 34.84 440 ARG A N 1
ATOM 3440 C CA . ARG A 1 440 ? -15.348 25.397 -40.319 1.00 34.84 440 ARG A CA 1
ATOM 3441 C C . ARG A 1 440 ? -14.628 24.078 -40.023 1.00 34.84 440 ARG A C 1
ATOM 3443 O O . ARG A 1 440 ? -14.167 23.435 -40.962 1.00 34.84 440 ARG A O 1
ATOM 3450 N N . ALA A 1 441 ? -14.596 23.639 -38.764 1.00 34.62 441 ALA A N 1
ATOM 3451 C CA . ALA A 1 441 ? -14.061 22.328 -38.388 1.00 34.62 441 ALA A CA 1
ATOM 3452 C C . ALA A 1 441 ? -14.967 21.170 -38.861 1.00 34.62 441 ALA A C 1
ATOM 3454 O O . ALA A 1 441 ? -14.477 20.146 -39.330 1.00 34.62 441 ALA A O 1
ATOM 3455 N N . VAL A 1 442 ? -16.290 21.353 -38.817 1.00 34.25 442 VAL A N 1
ATOM 3456 C CA . VAL A 1 442 ? -17.294 20.372 -39.273 1.00 34.25 442 VAL A CA 1
ATOM 3457 C C . VAL A 1 442 ? -17.393 20.305 -40.807 1.00 34.25 442 VAL A C 1
ATOM 3459 O O . VAL A 1 442 ? -17.652 19.237 -41.366 1.00 34.25 442 VAL A O 1
ATOM 3462 N N . ILE A 1 443 ? -17.158 21.415 -41.515 1.00 37.06 443 ILE A N 1
ATOM 3463 C CA . ILE A 1 443 ? -17.175 21.484 -42.986 1.00 37.06 443 ILE A CA 1
ATOM 3464 C C . ILE A 1 443 ? -15.891 20.900 -43.600 1.00 37.06 443 ILE A C 1
ATOM 3466 O O . ILE A 1 443 ? -15.980 20.246 -44.638 1.00 37.06 443 ILE A O 1
ATOM 3470 N N . ALA A 1 444 ? -14.734 21.025 -42.940 1.00 40.88 444 ALA A N 1
ATOM 3471 C CA . ALA A 1 444 ? -13.466 20.437 -43.396 1.00 40.88 444 ALA A CA 1
ATOM 3472 C C . ALA A 1 444 ? -13.403 18.895 -43.291 1.00 40.88 444 ALA A C 1
ATOM 3474 O O . ALA A 1 444 ? -12.493 18.279 -43.837 1.00 40.88 444 ALA A O 1
ATOM 3475 N N . LEU A 1 445 ? -14.369 18.257 -42.619 1.00 40.31 445 LEU A N 1
ATOM 3476 C CA . LEU A 1 445 ? -14.369 16.815 -42.336 1.00 40.31 445 LEU A CA 1
ATOM 3477 C C . LEU A 1 445 ? -15.507 16.031 -43.028 1.00 40.31 445 LEU A C 1
ATOM 3479 O O . LEU A 1 445 ? -15.841 14.901 -42.644 1.00 40.31 445 LEU A O 1
ATOM 3483 N N . ARG A 1 446 ? -16.136 16.614 -44.053 1.00 36.53 446 ARG A N 1
ATOM 3484 C CA . ARG A 1 446 ? -17.272 16.012 -44.768 1.00 36.53 446 ARG A CA 1
ATOM 3485 C C . ARG A 1 446 ? -16.824 14.857 -45.674 1.00 36.53 446 ARG A C 1
ATOM 3487 O O . ARG A 1 446 ? -16.590 15.035 -46.859 1.00 36.53 446 ARG A O 1
ATOM 3494 N N . GLY A 1 447 ? -16.758 13.658 -45.097 1.00 42.47 447 GLY A N 1
ATOM 3495 C CA . GLY A 1 447 ? -16.617 12.396 -45.836 1.00 42.47 447 GLY A CA 1
ATOM 3496 C C . GLY A 1 447 ? -16.480 11.152 -44.956 1.00 42.47 447 GLY A C 1
ATOM 3497 O O . GLY A 1 447 ? -16.874 10.065 -45.364 1.00 42.47 447 GLY A O 1
ATOM 3498 N N . ASN A 1 448 ? -15.995 11.295 -43.717 1.00 55.44 448 ASN A N 1
ATOM 3499 C CA . ASN A 1 448 ? -15.709 10.157 -42.843 1.00 55.44 448 ASN A CA 1
ATOM 3500 C C . ASN A 1 448 ? -16.717 10.056 -41.683 1.00 55.44 448 ASN A C 1
ATOM 3502 O O . ASN A 1 448 ? -16.942 11.016 -40.943 1.00 55.44 448 ASN A O 1
ATOM 3506 N N . ARG A 1 449 ? -17.307 8.867 -41.489 1.00 54.09 449 ARG A N 1
ATOM 3507 C CA . ARG A 1 449 ? -18.196 8.530 -40.361 1.00 54.09 449 ARG A CA 1
ATOM 3508 C C . ARG A 1 449 ? -17.555 8.866 -39.006 1.00 54.09 449 ARG A C 1
ATOM 3510 O O . ARG A 1 449 ? -18.256 9.332 -38.113 1.00 54.09 449 ARG A O 1
ATOM 3517 N N . ALA A 1 450 ? -16.233 8.720 -38.889 1.00 48.84 450 ALA A N 1
ATOM 3518 C CA . ALA A 1 450 ? -15.468 9.064 -37.689 1.00 48.84 450 ALA A CA 1
ATOM 3519 C C . ALA A 1 450 ? -15.575 10.552 -37.308 1.00 48.84 450 ALA A C 1
ATOM 3521 O O . ALA A 1 450 ? -15.718 10.882 -36.134 1.00 48.84 450 ALA A O 1
ATOM 3522 N N . ALA A 1 451 ? -15.582 11.453 -38.292 1.00 51.97 451 ALA A N 1
ATOM 3523 C CA . ALA A 1 451 ? -15.656 12.887 -38.039 1.00 51.97 451 ALA A CA 1
ATOM 3524 C C . ALA A 1 451 ? -17.043 13.355 -37.583 1.00 51.97 451 ALA A C 1
ATOM 3526 O O . ALA A 1 451 ? -17.153 14.247 -36.745 1.00 51.97 451 ALA A O 1
ATOM 3527 N N . LYS A 1 452 ? -18.110 12.729 -38.097 1.00 53.47 452 LYS A N 1
ATOM 3528 C CA . LYS A 1 452 ? -19.483 13.006 -37.646 1.00 53.47 452 LYS A CA 1
ATOM 3529 C C . LYS A 1 452 ? -19.683 12.598 -36.185 1.00 53.47 452 LYS A C 1
ATOM 3531 O O . LYS A 1 452 ? -20.310 13.336 -35.432 1.00 53.47 452 LYS A O 1
ATOM 3536 N N . VAL A 1 453 ? -19.119 11.454 -35.787 1.00 53.34 453 VAL A N 1
ATOM 3537 C CA . VAL A 1 453 ? -19.133 10.998 -34.389 1.00 53.34 453 VAL A CA 1
ATOM 3538 C C . VAL A 1 453 ? -18.334 11.962 -33.509 1.00 53.34 453 VAL A C 1
ATOM 3540 O O . VAL A 1 453 ? -18.856 12.408 -32.496 1.00 53.34 453 VAL A O 1
ATOM 3543 N N . ALA A 1 454 ? -17.127 12.362 -33.924 1.00 52.00 454 ALA A N 1
ATOM 3544 C CA . ALA A 1 454 ? -16.311 13.317 -33.172 1.00 52.00 454 ALA A CA 1
ATOM 3545 C C . ALA A 1 454 ? -17.025 14.666 -32.945 1.00 52.00 454 ALA A C 1
ATOM 3547 O O . ALA A 1 454 ? -17.005 15.192 -31.834 1.00 52.00 454 ALA A O 1
ATOM 3548 N N . ALA A 1 455 ? -17.711 15.199 -33.964 1.00 53.19 455 ALA A N 1
ATOM 3549 C CA . ALA A 1 455 ? -18.476 16.443 -33.853 1.00 53.19 455 ALA A CA 1
ATOM 3550 C C . ALA A 1 455 ? -19.688 16.324 -32.905 1.00 53.19 455 ALA A C 1
ATOM 3552 O O . ALA A 1 455 ? -19.960 17.241 -32.132 1.00 53.19 455 ALA A O 1
ATOM 3553 N N . ALA A 1 456 ? -20.401 15.193 -32.929 1.00 52.09 456 ALA A N 1
ATOM 3554 C CA . ALA A 1 456 ? -21.514 14.938 -32.012 1.00 52.09 456 ALA A CA 1
ATOM 3555 C C . ALA A 1 456 ? -21.037 14.795 -30.556 1.00 52.09 456 ALA A C 1
ATOM 3557 O O . ALA A 1 456 ? -21.645 15.358 -29.646 1.00 52.09 456 ALA A O 1
ATOM 3558 N N . THR A 1 457 ? -19.914 14.104 -30.346 1.00 51.97 457 THR A N 1
ATOM 3559 C CA . THR A 1 457 ? -19.282 13.954 -29.031 1.00 51.97 457 THR A CA 1
ATOM 3560 C C . THR A 1 457 ? -18.806 15.300 -28.481 1.00 51.97 457 THR A C 1
ATOM 3562 O O . THR A 1 457 ? -19.067 15.596 -27.321 1.00 51.97 457 THR A O 1
ATOM 3565 N N . ALA A 1 458 ? -18.193 16.159 -29.304 1.00 56.56 458 ALA A N 1
ATOM 3566 C CA . ALA A 1 458 ? -17.784 17.503 -28.885 1.00 56.56 458 ALA A CA 1
ATOM 3567 C C . ALA A 1 458 ? -18.970 18.347 -28.375 1.00 56.56 458 ALA A C 1
ATOM 3569 O O . ALA A 1 458 ? -18.866 19.005 -27.344 1.00 56.56 458 ALA A O 1
ATOM 3570 N N . LYS A 1 459 ? -20.129 18.261 -29.040 1.00 51.62 459 LYS A N 1
ATOM 3571 C CA . LYS A 1 459 ? -21.349 18.973 -28.629 1.00 51.62 459 LYS A CA 1
ATOM 3572 C C . LYS A 1 459 ? -21.926 18.457 -27.302 1.00 51.62 459 LYS A C 1
ATOM 3574 O O . LYS A 1 459 ? -22.398 19.248 -26.490 1.00 51.62 459 LYS A O 1
ATOM 3579 N N . LEU A 1 460 ? -21.873 17.144 -27.059 1.00 52.56 460 LEU A N 1
ATOM 3580 C CA . LEU A 1 460 ? -22.246 16.545 -25.770 1.00 52.56 460 LEU A CA 1
ATOM 3581 C C . LEU A 1 460 ? -21.323 17.048 -24.648 1.00 52.56 460 LEU A C 1
ATOM 3583 O O . LEU A 1 460 ? -21.789 17.476 -23.597 1.00 52.56 460 LEU A O 1
ATOM 3587 N N . VAL A 1 461 ? -20.017 17.065 -24.907 1.00 54.00 461 VAL A N 1
ATOM 3588 C CA . VAL A 1 461 ? -18.978 17.532 -23.981 1.00 54.00 461 VAL A CA 1
ATOM 3589 C C . VAL A 1 461 ? -19.179 19.001 -23.583 1.00 54.00 461 VAL A C 1
ATOM 3591 O O . VAL A 1 461 ? -19.063 19.331 -22.405 1.00 54.00 461 VAL A O 1
ATOM 3594 N N . GLU A 1 462 ? -19.531 19.874 -24.531 1.00 51.97 462 GLU A N 1
ATOM 3595 C CA . GLU A 1 462 ? -19.843 21.288 -24.263 1.00 51.97 462 GLU A CA 1
ATOM 3596 C C . GLU A 1 462 ? -21.072 21.469 -23.359 1.00 51.97 462 GLU A C 1
ATOM 3598 O O . GLU A 1 462 ? -21.122 22.417 -22.577 1.00 51.97 462 GLU A O 1
ATOM 3603 N N . SER A 1 463 ? -22.044 20.551 -23.427 1.00 46.78 463 SER A N 1
ATOM 3604 C CA . SER A 1 463 ? -23.253 20.604 -22.596 1.00 46.78 463 SER A CA 1
ATOM 3605 C C . SER A 1 463 ? -23.039 20.106 -21.159 1.00 46.78 463 SER A C 1
ATOM 3607 O O . SER A 1 463 ? -23.724 20.558 -20.249 1.00 46.78 463 SER A O 1
ATOM 3609 N N . MET A 1 464 ? -22.068 19.219 -20.921 1.00 49.62 464 MET A N 1
ATOM 3610 C CA . MET A 1 464 ? -21.903 18.456 -19.672 1.00 49.62 464 MET A CA 1
ATOM 3611 C C . MET A 1 464 ? -20.961 19.098 -18.634 1.00 49.62 464 MET A C 1
ATOM 3613 O O . MET A 1 464 ? -20.116 18.408 -18.065 1.00 49.62 464 MET A O 1
ATOM 3617 N N . GLY A 1 465 ? -21.059 20.407 -18.375 1.00 45.28 465 GLY A N 1
ATOM 3618 C CA . GLY A 1 465 ? -20.127 21.133 -17.494 1.00 45.28 465 GLY A CA 1
ATOM 3619 C C . GLY A 1 465 ? -19.757 20.389 -16.192 1.00 45.28 465 GLY A C 1
ATOM 3620 O O . GLY A 1 465 ? -20.519 20.406 -15.236 1.00 45.28 465 GLY A O 1
ATOM 3621 N N . GLY A 1 466 ? -18.570 19.763 -16.139 1.00 49.47 466 GLY A N 1
ATOM 3622 C CA . GLY A 1 466 ? -17.999 19.169 -14.914 1.00 49.47 466 GLY A CA 1
ATOM 3623 C C . GLY A 1 466 ? -17.317 17.817 -15.077 1.00 49.47 466 GLY A C 1
ATOM 3624 O O . GLY A 1 466 ? -16.580 17.410 -14.190 1.00 49.47 466 GLY A O 1
ATOM 3625 N N . MET A 1 467 ? -17.519 17.126 -16.199 1.00 55.44 467 MET A N 1
ATOM 3626 C CA . MET A 1 467 ? -17.225 15.689 -16.305 1.00 55.44 467 MET A CA 1
ATOM 3627 C C . MET A 1 467 ? -16.009 15.318 -17.174 1.00 55.44 467 MET A C 1
ATOM 3629 O O . MET A 1 467 ? -15.996 14.261 -17.804 1.00 55.44 467 MET A O 1
ATOM 3633 N N . SER A 1 468 ? -15.000 16.187 -17.277 1.00 58.03 468 SER A N 1
ATOM 3634 C CA . SER A 1 468 ? -14.054 16.130 -18.401 1.00 58.03 468 SER A CA 1
ATOM 3635 C C . SER A 1 468 ? -13.059 14.966 -18.348 1.00 58.03 468 SER A C 1
ATOM 3637 O O . SER A 1 468 ? -12.988 14.170 -19.278 1.00 58.03 468 SER A O 1
ATOM 3639 N N . GLU A 1 469 ? -12.282 14.828 -17.278 1.00 66.31 469 GLU A N 1
ATOM 3640 C CA . GLU A 1 469 ? -11.030 14.067 -17.358 1.00 66.31 469 GLU A CA 1
ATOM 3641 C C . GLU A 1 469 ? -11.222 12.543 -17.255 1.00 66.31 469 GLU A C 1
ATOM 3643 O O . GLU A 1 469 ? -10.730 11.788 -18.097 1.00 66.31 469 GLU A O 1
ATOM 3648 N N . ASN A 1 470 ? -11.990 12.066 -16.271 1.00 71.56 470 ASN A N 1
ATOM 3649 C CA . ASN A 1 470 ? -12.223 10.631 -16.071 1.00 71.56 470 ASN A CA 1
ATOM 3650 C C . ASN A 1 470 ? -13.004 9.992 -17.230 1.00 71.56 470 ASN A C 1
ATOM 3652 O O . ASN A 1 470 ? -12.728 8.852 -17.605 1.00 71.56 470 ASN A O 1
ATOM 3656 N N . MET A 1 471 ? -13.916 10.745 -17.854 1.00 80.38 471 MET A N 1
ATOM 3657 C CA . MET A 1 471 ? -14.668 10.311 -19.034 1.00 80.38 471 MET A CA 1
ATOM 3658 C C . MET A 1 471 ? -13.748 10.039 -20.230 1.00 80.38 471 MET A C 1
ATOM 3660 O O . MET A 1 471 ? -13.810 8.961 -20.827 1.00 80.38 471 MET A O 1
ATOM 3664 N N . PHE A 1 472 ? -12.876 10.989 -20.583 1.00 83.00 472 PHE A N 1
ATOM 3665 C CA . PHE A 1 472 ? -11.957 10.811 -21.709 1.00 83.00 472 PHE A CA 1
ATOM 3666 C C . PHE A 1 472 ? -10.973 9.671 -21.460 1.00 83.00 472 PHE A C 1
ATOM 3668 O O . PHE A 1 472 ? -10.670 8.910 -22.378 1.00 83.00 472 PHE A O 1
ATOM 3675 N N . ARG A 1 473 ? -10.519 9.501 -20.218 1.00 86.38 473 ARG A N 1
ATOM 3676 C CA . ARG A 1 473 ? -9.543 8.468 -19.873 1.00 86.38 473 ARG A CA 1
ATOM 3677 C C . ARG A 1 473 ? -10.132 7.068 -19.841 1.00 86.38 473 ARG A C 1
ATOM 3679 O O . ARG A 1 473 ? -9.523 6.171 -20.411 1.00 86.38 473 ARG A O 1
ATOM 3686 N N . VAL A 1 474 ? -11.321 6.858 -19.271 1.00 88.44 474 VAL A N 1
ATOM 3687 C CA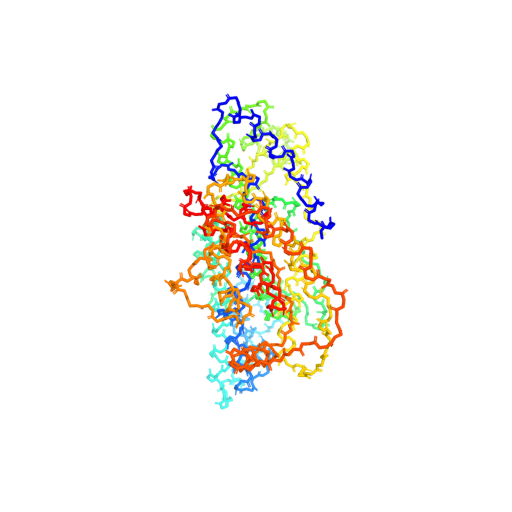 . VAL A 1 474 ? -11.956 5.526 -19.303 1.00 88.44 474 VAL A CA 1
ATOM 3688 C C . VAL A 1 474 ? -12.365 5.133 -20.728 1.00 88.44 474 VAL A C 1
ATOM 3690 O O . VAL A 1 474 ? -12.247 3.969 -21.114 1.00 88.44 474 VAL A O 1
ATOM 3693 N N . ALA A 1 475 ? -12.752 6.104 -21.564 1.00 90.19 475 ALA A N 1
ATOM 3694 C CA . ALA A 1 475 ? -12.972 5.872 -22.989 1.00 90.19 475 ALA A CA 1
ATOM 3695 C C . ALA A 1 475 ? -11.680 5.455 -23.712 1.00 90.19 475 ALA A C 1
ATOM 3697 O O . ALA A 1 475 ? -11.685 4.500 -24.495 1.00 90.19 475 ALA A O 1
ATOM 3698 N N . ALA A 1 476 ? -10.564 6.137 -23.437 1.00 90.81 476 ALA A N 1
ATOM 3699 C CA . ALA A 1 476 ? -9.252 5.801 -23.989 1.00 90.81 476 ALA A CA 1
ATOM 3700 C C . ALA A 1 476 ? -8.778 4.423 -23.509 1.00 90.81 476 ALA A C 1
ATOM 3702 O O . ALA A 1 476 ? -8.315 3.620 -24.316 1.00 90.81 476 ALA A O 1
ATOM 3703 N N . TYR A 1 477 ? -8.978 4.121 -22.225 1.00 93.75 477 TYR A N 1
ATOM 3704 C CA . TYR A 1 477 ? -8.653 2.840 -21.609 1.00 93.75 477 TYR A CA 1
ATOM 3705 C C . TYR A 1 477 ? -9.377 1.690 -22.298 1.00 93.75 477 TYR A C 1
ATOM 3707 O O . TYR A 1 477 ? -8.736 0.778 -22.818 1.00 93.75 477 TYR A O 1
ATOM 3715 N N . ARG A 1 478 ? -10.711 1.764 -22.380 1.00 94.62 478 ARG A N 1
ATOM 3716 C CA . ARG A 1 478 ? -11.509 0.737 -23.053 1.00 94.62 478 ARG A CA 1
ATOM 3717 C C . ARG A 1 478 ? -11.082 0.571 -24.508 1.00 94.62 478 ARG A C 1
ATOM 3719 O O . ARG A 1 478 ? -10.951 -0.550 -24.986 1.00 94.62 478 ARG A O 1
ATOM 3726 N N . THR A 1 479 ? -10.836 1.680 -25.205 1.00 93.31 479 THR A N 1
ATOM 3727 C CA . THR A 1 479 ? -10.372 1.641 -26.598 1.00 93.31 479 THR A CA 1
ATOM 3728 C C . THR A 1 479 ? -9.038 0.907 -26.712 1.00 93.31 479 THR A C 1
ATOM 3730 O O . THR A 1 479 ? -8.906 0.034 -27.561 1.00 93.31 479 THR A O 1
ATOM 3733 N N . ALA A 1 480 ? -8.076 1.187 -25.830 1.00 93.81 480 ALA A N 1
ATOM 3734 C CA . ALA A 1 480 ? -6.795 0.488 -25.801 1.00 93.81 480 ALA A CA 1
ATOM 3735 C C . ALA A 1 480 ? -6.955 -1.014 -25.492 1.00 93.81 480 ALA A C 1
ATOM 3737 O O . ALA A 1 480 ? -6.340 -1.838 -26.171 1.00 93.81 480 ALA A O 1
ATOM 3738 N N . ARG A 1 481 ? -7.818 -1.385 -24.533 1.00 95.31 481 ARG A N 1
ATOM 3739 C CA . ARG A 1 481 ? -8.127 -2.793 -24.208 1.00 95.31 481 ARG A CA 1
ATOM 3740 C C . ARG A 1 481 ? -8.722 -3.539 -25.400 1.00 95.31 481 ARG A C 1
ATOM 3742 O O . ARG A 1 481 ? -8.253 -4.619 -25.742 1.00 95.31 481 ARG A O 1
ATOM 3749 N N . GLU A 1 482 ? -9.691 -2.938 -26.090 1.00 93.88 482 GLU A N 1
ATOM 3750 C CA . GLU A 1 482 ? -10.286 -3.498 -27.315 1.00 93.88 482 GLU A CA 1
ATOM 3751 C C . GLU A 1 482 ? -9.308 -3.548 -28.502 1.00 93.88 482 GLU A C 1
ATOM 3753 O O . GLU A 1 482 ? -9.589 -4.191 -29.513 1.00 93.88 482 GLU A O 1
ATOM 3758 N N . MET A 1 483 ? -8.164 -2.872 -28.393 1.00 92.12 483 MET A N 1
ATOM 3759 C CA . MET A 1 483 ? -7.058 -2.932 -29.349 1.00 92.12 483 MET A CA 1
ATOM 3760 C C . MET A 1 483 ? -5.939 -3.887 -28.917 1.00 92.12 483 MET A C 1
ATOM 3762 O O . MET A 1 483 ? -4.851 -3.853 -29.486 1.00 92.12 483 MET A O 1
ATOM 3766 N N . GLY A 1 484 ? -6.196 -4.744 -27.926 1.00 92.31 484 GLY A N 1
ATOM 3767 C CA . GLY A 1 484 ? -5.272 -5.792 -27.497 1.00 92.31 484 GLY A CA 1
ATOM 3768 C C . GLY A 1 484 ? -4.185 -5.323 -26.533 1.00 92.31 484 GLY A C 1
ATOM 3769 O O . GLY A 1 484 ? -3.291 -6.100 -26.213 1.00 92.31 484 GLY A O 1
ATOM 3770 N N . LYS A 1 485 ? -4.242 -4.077 -26.044 1.00 94.19 485 LYS A N 1
ATOM 3771 C CA . LYS A 1 485 ? -3.347 -3.625 -24.972 1.00 94.19 485 LYS A CA 1
ATOM 3772 C C . LYS A 1 485 ? -3.751 -4.269 -23.658 1.00 94.19 485 LYS A C 1
ATOM 3774 O O . LYS A 1 485 ? -4.942 -4.427 -23.377 1.00 94.19 485 LYS A O 1
ATOM 3779 N N . SER A 1 486 ? -2.767 -4.610 -22.839 1.00 95.38 486 SER A N 1
ATOM 3780 C CA . SER A 1 486 ? -3.008 -5.101 -21.485 1.00 95.38 486 SER A CA 1
ATOM 3781 C C . SER A 1 486 ? -3.649 -4.026 -20.593 1.00 95.38 486 SER A C 1
ATOM 3783 O O . SER A 1 486 ? -3.657 -2.845 -20.962 1.00 95.38 486 SER A O 1
ATOM 3785 N N . PRO A 1 487 ? -4.162 -4.385 -19.402 1.00 94.62 487 PRO A N 1
ATOM 3786 C CA . PRO A 1 487 ? -4.641 -3.405 -18.428 1.00 94.62 487 PRO A CA 1
ATOM 3787 C C . PRO A 1 487 ? -3.592 -2.340 -18.089 1.00 94.62 487 PRO A C 1
ATOM 3789 O O . PRO A 1 487 ? -3.906 -1.150 -18.072 1.00 94.62 487 PRO A O 1
ATOM 3792 N N . ALA A 1 488 ? -2.338 -2.750 -17.882 1.00 91.94 488 ALA A N 1
ATOM 3793 C CA . ALA A 1 488 ? -1.242 -1.855 -17.529 1.00 91.94 488 ALA A CA 1
ATOM 3794 C C . ALA A 1 488 ? -0.947 -0.845 -18.649 1.00 91.94 488 ALA A C 1
ATOM 3796 O O . ALA A 1 488 ? -0.942 0.371 -18.426 1.00 91.94 488 ALA A O 1
ATOM 3797 N N . GLN A 1 489 ? -0.786 -1.340 -19.876 1.00 92.25 489 GLN A N 1
ATOM 3798 C CA . GLN A 1 489 ? -0.535 -0.508 -21.050 1.00 92.25 489 GLN A CA 1
ATOM 3799 C C . GLN A 1 489 ? -1.713 0.427 -21.331 1.00 92.25 489 GLN A C 1
ATOM 3801 O O . GLN A 1 489 ? -1.518 1.620 -21.556 1.00 92.25 489 GLN A O 1
ATOM 3806 N N . ALA A 1 490 ? -2.946 -0.085 -21.274 1.00 93.69 490 ALA A N 1
ATOM 3807 C CA . ALA A 1 490 ? -4.153 0.707 -21.479 1.00 93.69 490 ALA A CA 1
ATOM 3808 C C . ALA A 1 490 ? -4.278 1.840 -20.448 1.00 93.69 490 ALA A C 1
ATOM 3810 O O . ALA A 1 490 ? -4.635 2.957 -20.822 1.00 93.69 490 ALA A O 1
ATOM 3811 N N . ALA A 1 491 ? -3.936 1.597 -19.177 1.00 90.56 491 ALA A N 1
ATOM 3812 C CA . ALA A 1 491 ? -3.933 2.616 -18.127 1.00 90.56 491 ALA A CA 1
ATOM 3813 C C . ALA A 1 491 ? -2.884 3.710 -18.374 1.00 90.56 491 ALA A C 1
ATOM 3815 O O . ALA A 1 491 ? -3.200 4.896 -18.255 1.00 90.56 491 ALA A O 1
ATOM 3816 N N . SER A 1 492 ? -1.664 3.341 -18.777 1.00 88.06 492 SER A N 1
ATOM 3817 C CA . SER A 1 492 ? -0.626 4.311 -19.163 1.00 88.06 492 SER A CA 1
ATOM 3818 C C . SER A 1 492 ? -1.037 5.122 -20.395 1.00 88.06 492 SER A C 1
ATOM 3820 O O . SER A 1 492 ? -0.899 6.349 -20.422 1.00 88.06 492 SER A O 1
ATOM 3822 N N . ILE A 1 493 ? -1.625 4.474 -21.407 1.00 87.19 493 ILE A N 1
ATOM 3823 C CA . ILE A 1 493 ? -2.149 5.147 -22.599 1.00 87.19 493 ILE A CA 1
ATOM 3824 C C . ILE A 1 493 ? -3.204 6.172 -22.189 1.00 87.19 493 ILE A C 1
ATOM 3826 O O . ILE A 1 493 ? -2.998 7.361 -22.446 1.00 87.19 493 ILE A O 1
ATOM 3830 N N . ALA A 1 494 ? -4.239 5.717 -21.477 1.00 87.19 494 ALA A N 1
ATOM 3831 C CA . ALA A 1 494 ? -5.343 6.521 -20.975 1.00 87.19 494 ALA A CA 1
ATOM 3832 C C . ALA A 1 494 ? -4.861 7.712 -20.150 1.00 87.19 494 ALA A C 1
ATOM 3834 O O . ALA A 1 494 ? -5.300 8.828 -20.386 1.00 87.19 494 ALA A O 1
ATOM 3835 N N . LYS A 1 495 ? -3.884 7.520 -19.258 1.00 77.81 495 LYS A N 1
ATOM 3836 C CA . LYS A 1 495 ? -3.311 8.602 -18.455 1.00 77.81 495 LYS A CA 1
ATOM 3837 C C . LYS A 1 495 ? -2.839 9.768 -19.315 1.00 77.81 495 LYS A C 1
ATOM 3839 O O . LYS A 1 495 ? -3.119 10.910 -18.959 1.00 77.81 495 LYS A O 1
ATOM 3844 N N . ARG A 1 496 ? -2.094 9.530 -20.397 1.00 71.88 496 ARG A N 1
ATOM 3845 C CA . ARG A 1 496 ? -1.541 10.626 -21.232 1.00 71.88 496 ARG A CA 1
ATOM 3846 C C . ARG A 1 496 ? -2.498 11.074 -22.344 1.00 71.88 496 ARG A C 1
ATOM 3848 O O . ARG A 1 496 ? -2.043 11.643 -23.330 1.00 71.88 496 ARG A O 1
ATOM 3855 N N . THR A 1 497 ? -3.777 10.757 -22.190 1.00 62.03 497 THR A N 1
ATOM 3856 C CA . THR A 1 497 ? -4.906 11.227 -22.999 1.00 62.03 497 THR A CA 1
ATOM 3857 C C . THR A 1 497 ? -5.542 12.369 -22.228 1.00 62.03 497 THR A C 1
ATOM 3859 O O . THR A 1 497 ? -5.779 13.416 -22.862 1.00 62.03 497 THR A O 1
#

Foldseek 3Di:
DVVVVVLLVLCVVVVVVLVVLVVVVFDDDPLQNLVLLVVQLQLQLLLLLVCCCLVQVVVLLVLCVVLVPDPVLLLLLLLLQFQQLQQPVLCVVPVVRNACLLLDGNVRSVVSNVVLVPDPCSVSSVVSLVSLVVLLLVLLVLCDVLQQAAPVRSVCVPVSTDSDFDFDDAAPDDPPPDDPPPAFALADDDHLDDDRNGDNGGGPPGSLVSSLSSSVSSSQSSSQSSVSSNVVSCVSRPDPQFKDKQDWDWDWDQDPVVRDTDIDIDGPPDLQWGWHGHNSDIIIMGGPPVSNSCSRRHGPPCPPPVSVVSSCVSVVVVVVVVPDDDDDDDQDPQQVVQLVLLVQLLVLCCVPVNPVLLLLLLVQLVVLQVLLLCVLVVNQDDPDDLSVLLSLLSNLSLDNNDPPPDDPPVVVVLVVVVVVVVPDDDDDPDDPPDPVVLVVQLVVPPPDPSSVSSSVSSVVSSSNGPRHQSSSLSSQLVSCVVSVDDSSRSSVSSNSD

Radius of gyration: 27.4 Å; chains: 1; bounding box: 79×55×82 Å

Sequence (497 aa):
MRNRRVVQDRFVRLREVQKMIAEQGGLLNDDTDAYLAEERSHGRVGFAIDEFKDKWMRPFTEKAAKVGVDLDELSLYAYAKHAEERNRHIASINPGLPDGGSGMKTADAQAIIARFQAQPNFQDIRDLHNDLMAVTQASRDLLCNEGLISDDEYTAWSNQYSDYIPLRGFEGVDPETGVRTGGHGINVRGGESMRALGRRSRAGNLIENVIADYERAVLRAEKNEIGRTFYRFVQANPDPSLWEVDPVKRTRKYDPTKHLVVSSLVEDVGPDTIAFKEDGKEVHIKIHDEALLRTMRASYMDETGQFQRVAAETLGVFNGYLRNTLTRWNPGFVVINTARDFQTANASVVDKLGFGALAKYNLHVASAAAVAWRNERGTLVPGGGWDKWMTEFRAAGGATGGFFGRDVERIASDLRGMLIDAGATVQPKGSTVTAKAIDRAVIALRGNRAAKVAAATAKLVESMGGMSENMFRVAAYRTAREMGKSPAQAASIAKRT

pLDDT: mean 73.17, std 21.96, range [23.03, 97.38]

Secondary structure (DSSP, 8-state):
-HHHHHHHTTSHHHHHHHHHHHHTT---STTT-HHHHHHHHHHHHHHHHHHHIIIIIHHHHHHHHHHT--HHHHHHHHHHHHHHHHHHHHHHH-TT-SS-TBSS-HHHHHHHHHHHHTSTTHHHHHHHHHHHHHHHHHHHHHHHHTTSS-HHHHHHHHHH-SS-----S-TTS-TTS------STT---S-SSPPP--BSSPP--HHHHHHHHHHHHHHHHHHHHHHHHHHHHHHHS--TTTEEES-EEEEEEEETTTTEEEEEEEE---TTEEEEEETTEEEEEEE--HHHHHHHH---TTTTHHHHHHHHHHHHHHHHHHH--------TTHHHHHHH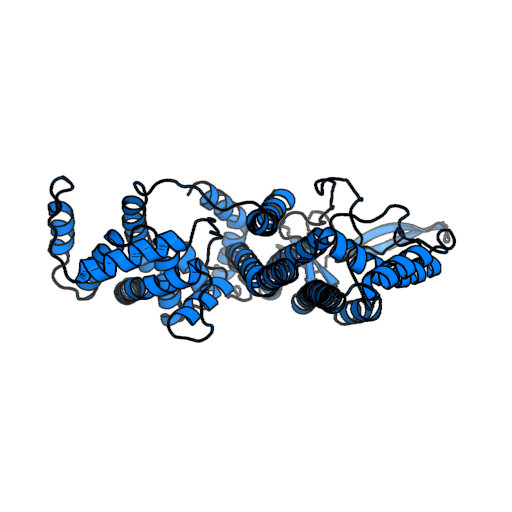HHHHHHHHHHHHH-TTHHHHHHHHHHHHHHHHHHHHTT---TTSTTHHHHHHHHHTT-S--------HHHHHHHHHHHHHHTT-----------THHHHHHHHTTTT-HHHHHHHHHHHHHHHSTT-HHHHHHHHHHHHHHHTT--HHHHHHHHHT-